Protein AF-0000000070117554 (afdb_homodimer)

Foldseek 3Di:
DVVVVVLVVLLVLLLVLQLVQCLVQFLVRRALVSSCVSSVHDSVVSCVNQNHSLSSLLVSQLVLLVQLCCQLPVVLPPDAALRSVLSSLVSQACLDDVNLSSLSSNLSLVVVCVPPVSSVVSVVVSLVVVLVVQVRRNVRNVVVVFFAPPDDSVVLSVVSVCLSNVLSCCPNPVPDDPVCSNVVSSVVSVVSSVNGGHDPVVD/DVVVVVLVVLLVLLLVLQLVQCLVQFLVRRALVSSCVSSVHDSVVSCVNQNHSLSSLLVSQLVLLVQLCCQLPVVLPPDAALRSVLSSLVSQACLDDVNLSSLSSNLSLVVVCVPPVSSVVSVVVSLVVVLVVQVRRNVRNVVVVFFAPPDDSVVLSVVSVCLSNVLSCCPNPVPDDPVCSNVVSSVVSVVSSVNGGHDPVVD

pLDDT: mean 89.69, std 10.04, range [45.0, 98.31]

InterPro domains:
  IPR001647 DNA-binding HTH domain, TetR-type [PF00440] (14-59)
  IPR001647 DNA-binding HTH domain, TetR-type [PS50977] (8-68)
  IPR009057 Homedomain-like superfamily [SSF46689] (1-73)
  IPR036271 Tetracyclin repressor-like, C-terminal domain superfamily [SSF48498] (81-196)
  IPR039538 BetI-type transcriptional repressor, C-terminal [PF13977] (83-196)
  IPR050109 HTH-type, TetR-like transcriptional regulator [PTHR30055] (3-201)

Nearest PDB structures (foldseek):
  2nx4-assembly2_D  TM=8.697E-01  e=5.646E-10  Rhodococcus jostii RHA1
  2np5-assembly1_A  TM=8.866E-01  e=4.340E-07  Rhodococcus jostii RHA1
  2g3b-assembly1_A  TM=8.673E-01  e=1.398E-06  Rhodococcus jostii RHA1
  5nim-assembly1_A  TM=7.349E-01  e=1.505E-04  Mycobacterium tuberculosis
  5mym-assembly2_C  TM=7.801E-01  e=7.389E-04  Mycobacterium tuberculosis H37Rv

Organism: Actinoplanes teichomyceticus (NCBI:txid1867)

Secondary structure (DSSP, 8-state):
-HHHHHHHHHHHHHHHHHHHHHHHHTTTT--HHHHHHHHT--HHHHHHHH-SHHHHHHHHHHHHHHHHHIIIIISS-S--HHHHHHHHHHHHS--SHHHHHHHHHHHHHHHHHTT-HHHHHHHHHHHHHHHHHHHHHHHHHHHTT-BPTT--HHHHHHHHHHHHHHHHHHHHTS---STTHHHHHHHHHHHHHHTTBPPGGG-/-HHHHHHHHHHHHHHHHHHHHHHHHTTTT--HHHHHHHHT--HHHHHHHH-SHHHHHHHHHHHHHHHHHIIIIISS-S--HHHHHHHHHHHHS--SHHHHHHHHHHHHHHHHHTT-HHHHHHHHHHHHHHHHHHHHHHHHHHHTT-BPTT--HHHHHHHHHHHHHHHHHHHHTS---STTHHHHHHHHHHHHHHTTBPPGGG-

Solvent-accessible surface area (backbone atoms only — not comparable to full-atom values): 20864 Å² total; per-residue (Å²): 111,71,66,54,55,47,48,53,49,50,46,50,48,49,39,53,23,40,48,53,39,28,51,61,47,25,59,78,61,46,41,60,65,57,30,18,60,66,54,71,52,49,65,66,58,47,35,72,71,44,48,54,61,67,47,36,52,40,50,40,56,53,49,55,51,50,53,37,49,40,48,19,63,64,62,56,57,92,52,56,14,62,59,28,49,50,40,32,45,62,39,54,41,57,62,46,73,69,33,34,51,54,42,48,42,50,43,28,48,52,26,48,22,67,51,29,68,67,43,23,52,50,50,32,53,52,50,54,52,51,48,53,55,51,48,51,24,49,50,42,14,52,78,68,64,42,51,33,87,90,69,50,70,67,60,51,52,52,50,48,52,16,46,51,51,10,45,45,47,44,45,68,45,54,51,48,52,75,77,59,39,43,59,52,52,49,48,52,49,50,53,57,54,57,72,42,37,40,60,80,78,77,107,111,71,66,54,54,47,48,53,50,50,48,51,48,48,39,51,22,40,49,53,38,28,52,61,46,25,60,77,61,46,43,61,66,57,29,18,62,64,54,71,52,49,64,66,59,46,34,70,70,43,48,52,63,68,47,37,52,39,50,40,54,52,49,55,51,49,52,37,48,40,48,20,64,63,62,55,56,90,53,56,13,63,58,28,49,51,41,33,48,62,38,53,40,56,61,46,72,68,33,34,51,53,41,48,42,50,43,29,49,52,26,48,20,66,49,28,69,66,43,23,52,50,49,32,53,52,50,52,50,51,48,53,55,52,50,52,25,50,51,43,15,52,77,68,65,41,51,31,86,92,69,50,70,67,61,50,52,52,50,51,52,15,47,51,51,8,45,45,47,44,45,68,46,54,52,48,52,74,76,59,40,41,60,53,53,49,48,52,49,50,52,56,52,57,72,41,36,41,59,81,79,78,105

Sequence (406 aa):
MPRLVDREARRAELLAATWRVVRARGVEGTTTRAIADEAGCSLSVLAHFLGGKDDILVAAQQAVYERIVERAFRLGGDRYGLAALRAALDAVLPLDPERAADAHVNVAFAGAALSHPRLAESRRRSHRAIRGHLHNCLREARERDELRTGVTDEAVIDDFIILVEGSTLLSLVDGWAEEGRAERLTRLADDFVSQLRRPAGDRMPRLVDREARRAELLAATWRVVRARGVEGTTTRAIADEAGCSLSVLAHFLGGKDDILVAAQQAVYERIVERAFRLGGDRYGLAALRAALDAVLPLDPERAADAHVNVAFAGAALSHPRLAESRRRSHRAIRGHLHNCLREARERDELRTGVTDEAVIDDFIILVEGSTLLSLVDGWAEEGRAERLTRLADDFVSQLRRPAGDR

Radius of gyration: 22.44 Å; Cα contacts (8 Å, |Δi|>4): 512; chains: 2; bounding box: 77×62×42 Å

Structure (mmCIF, N/CA/C/O backbone):
data_AF-0000000070117554-model_v1
#
loop_
_entity.id
_entity.type
_entity.pdbx_description
1 polymer 'TetR family transcriptional regulator'
#
loop_
_atom_site.group_PDB
_atom_site.id
_atom_site.type_symbol
_atom_site.label_atom_id
_atom_site.label_alt_id
_atom_site.label_comp_id
_atom_site.label_asym_id
_atom_site.label_entity_id
_atom_site.label_seq_id
_atom_site.pdbx_PDB_ins_code
_atom_site.Cartn_x
_atom_site.Cartn_y
_atom_site.Cartn_z
_atom_site.occupancy
_atom_site.B_iso_or_equiv
_atom_site.auth_seq_id
_atom_site.auth_comp_id
_atom_site.auth_asym_id
_atom_site.auth_atom_id
_atom_site.pdbx_PDB_model_num
ATOM 1 N N . MET A 1 1 ? 39.75 -9.68 -9.383 1 48.22 1 MET A N 1
ATOM 2 C CA . MET A 1 1 ? 38.969 -8.438 -9.43 1 48.22 1 MET A CA 1
ATOM 3 C C . MET A 1 1 ? 38.031 -8.438 -10.625 1 48.22 1 MET A C 1
ATOM 5 O O . MET A 1 1 ? 36.844 -8.07 -10.492 1 48.22 1 MET A O 1
ATOM 9 N N . PRO A 1 2 ? 38.406 -8.805 -11.773 1 53.25 2 PRO A N 1
ATOM 10 C CA . PRO A 1 2 ? 37.625 -8.805 -13.008 1 53.25 2 PRO A CA 1
ATOM 11 C C . PRO A 1 2 ? 36.469 -9.828 -12.961 1 53.25 2 PRO A C 1
ATOM 13 O O . PRO A 1 2 ? 35.344 -9.516 -13.359 1 53.25 2 PRO A O 1
ATOM 16 N N . ARG A 1 3 ? 36.781 -10.938 -12.305 1 60.53 3 ARG A N 1
ATOM 17 C CA . ARG A 1 3 ? 35.812 -12.023 -12.25 1 60.53 3 ARG A CA 1
ATOM 18 C C . ARG A 1 3 ? 34.656 -11.688 -11.305 1 60.53 3 ARG A C 1
ATOM 20 O O . ARG A 1 3 ? 33.5 -12.023 -11.562 1 60.53 3 ARG A O 1
ATOM 27 N N . LEU A 1 4 ? 35.062 -11.023 -10.227 1 66.44 4 LEU A N 1
ATOM 28 C CA . LEU A 1 4 ? 34.062 -10.633 -9.25 1 66.44 4 LEU A CA 1
ATOM 29 C C . LEU A 1 4 ? 33.125 -9.594 -9.836 1 66.44 4 LEU A C 1
ATOM 31 O O . LEU A 1 4 ? 31.906 -9.672 -9.641 1 66.44 4 LEU A O 1
ATOM 35 N N . VAL A 1 5 ? 33.656 -8.656 -10.5 1 66.88 5 VAL A N 1
ATOM 36 C CA . VAL A 1 5 ? 32.875 -7.617 -11.156 1 66.88 5 VAL A CA 1
ATOM 37 C C . VAL A 1 5 ? 31.922 -8.258 -12.156 1 66.88 5 VAL A C 1
ATOM 39 O O . VAL A 1 5 ? 30.75 -7.855 -12.242 1 66.88 5 VAL A O 1
ATOM 42 N N . ASP A 1 6 ? 32.406 -9.273 -12.57 1 81.5 6 ASP A N 1
ATOM 43 C CA . ASP A 1 6 ? 31.562 -9.969 -13.562 1 81.5 6 ASP A CA 1
ATOM 44 C C . ASP A 1 6 ? 30.406 -10.695 -12.891 1 81.5 6 ASP A C 1
ATOM 46 O O . ASP A 1 6 ? 29.281 -10.672 -13.391 1 81.5 6 ASP A O 1
ATOM 50 N N . ARG A 1 7 ? 30.734 -11.148 -11.695 1 89.25 7 ARG A N 1
ATOM 51 C CA . ARG A 1 7 ? 29.703 -11.898 -10.977 1 89.25 7 ARG A CA 1
ATOM 52 C C . ARG A 1 7 ? 28.609 -10.961 -10.461 1 89.25 7 ARG A C 1
ATOM 54 O O . ARG A 1 7 ? 27.422 -11.297 -10.516 1 89.25 7 ARG A O 1
ATOM 61 N N . GLU A 1 8 ? 29.078 -9.828 -9.977 1 91 8 GLU A N 1
ATOM 62 C CA . GLU A 1 8 ? 28.125 -8.844 -9.461 1 91 8 GLU A CA 1
ATOM 63 C C . GLU A 1 8 ? 27.266 -8.266 -10.586 1 91 8 GLU A C 1
ATOM 65 O O . GLU A 1 8 ? 26.078 -8.016 -10.391 1 91 8 GLU A O 1
ATOM 70 N N . ALA A 1 9 ? 27.859 -8.094 -11.633 1 93.12 9 ALA A N 1
ATOM 71 C CA . ALA A 1 9 ? 27.141 -7.586 -12.797 1 93.12 9 ALA A CA 1
ATOM 72 C C . ALA A 1 9 ? 26.094 -8.586 -13.266 1 93.12 9 ALA A C 1
ATOM 74 O O . ALA A 1 9 ? 24.969 -8.203 -13.625 1 93.12 9 ALA A O 1
ATOM 75 N N . ARG A 1 10 ? 26.5 -9.812 -13.281 1 94.12 10 ARG A N 1
ATOM 76 C CA . ARG A 1 10 ? 25.562 -10.852 -13.703 1 94.12 10 ARG A CA 1
ATOM 77 C C . ARG A 1 10 ? 24.406 -10.977 -12.719 1 94.12 10 ARG A C 1
ATOM 79 O O . ARG A 1 10 ? 23.25 -11.125 -13.125 1 94.12 10 ARG A O 1
ATOM 86 N N . ARG A 1 11 ? 24.719 -10.938 -11.5 1 96.12 11 ARG A N 1
ATOM 87 C CA . ARG A 1 11 ? 23.688 -10.977 -10.477 1 96.12 11 ARG A CA 1
ATOM 88 C C . ARG A 1 11 ? 22.703 -9.82 -10.633 1 96.12 11 ARG A C 1
ATOM 90 O O . ARG A 1 11 ? 21.5 -10.008 -10.539 1 96.12 11 ARG A O 1
ATOM 97 N N . ALA A 1 12 ? 23.219 -8.672 -10.898 1 95.5 12 ALA A N 1
ATOM 98 C CA . ALA A 1 12 ? 22.391 -7.48 -11.086 1 95.5 12 ALA A CA 1
ATOM 99 C C . ALA A 1 12 ? 21.469 -7.641 -12.305 1 95.5 12 ALA A C 1
ATOM 101 O O . ALA A 1 12 ? 20.312 -7.227 -12.273 1 95.5 12 ALA A O 1
ATOM 102 N N . GLU A 1 13 ? 21.953 -8.188 -13.273 1 96.5 13 GLU A N 1
ATOM 103 C CA . GLU A 1 13 ? 21.156 -8.438 -14.477 1 96.5 13 GLU A CA 1
ATOM 104 C C . GLU A 1 13 ? 20 -9.398 -14.195 1 96.5 13 GLU A C 1
ATOM 106 O O . GLU A 1 13 ? 18.891 -9.211 -14.703 1 96.5 13 GLU A O 1
ATOM 111 N N . LEU A 1 14 ? 20.328 -10.391 -13.445 1 97.88 14 LEU A N 1
ATOM 112 C CA . LEU A 1 14 ? 19.312 -11.383 -13.102 1 97.88 14 LEU A CA 1
ATOM 113 C C . LEU A 1 14 ? 18.234 -10.773 -12.203 1 97.88 14 LEU A C 1
ATOM 115 O O . LEU A 1 14 ? 17.062 -11.078 -12.352 1 97.88 14 LEU A O 1
ATOM 119 N N . LEU A 1 15 ? 18.641 -9.945 -11.336 1 97.94 15 LEU A N 1
ATOM 120 C CA . LEU A 1 15 ? 17.688 -9.25 -10.484 1 97.94 15 LEU A CA 1
ATOM 121 C C . LEU A 1 15 ? 16.812 -8.297 -11.305 1 97.94 15 LEU A C 1
ATOM 123 O O . LEU A 1 15 ? 15.602 -8.211 -11.078 1 97.94 15 LEU A O 1
ATOM 127 N N . ALA A 1 16 ? 17.422 -7.629 -12.281 1 97.56 16 ALA A N 1
ATOM 128 C CA . ALA A 1 16 ? 16.672 -6.754 -13.172 1 97.56 16 ALA A CA 1
ATOM 129 C C . ALA A 1 16 ? 15.625 -7.543 -13.953 1 97.56 16 ALA A C 1
ATOM 131 O O . ALA A 1 16 ? 14.484 -7.098 -14.117 1 97.56 16 ALA A O 1
ATOM 132 N N . ALA A 1 17 ? 16.016 -8.664 -14.414 1 98.19 17 ALA A N 1
ATOM 133 C CA . ALA A 1 17 ? 15.078 -9.539 -15.102 1 98.19 17 ALA A CA 1
ATOM 134 C C . ALA A 1 17 ? 13.945 -9.961 -14.18 1 98.19 17 ALA A C 1
ATOM 136 O O . ALA A 1 17 ? 12.781 -10.016 -14.594 1 98.19 17 ALA A O 1
ATOM 137 N N . THR A 1 18 ? 14.289 -10.289 -12.922 1 98.06 18 THR A N 1
ATOM 138 C CA . THR A 1 18 ? 13.281 -10.664 -11.93 1 98.06 18 THR A CA 1
ATOM 139 C C . THR A 1 18 ? 12.258 -9.547 -11.75 1 98.06 18 THR A C 1
ATOM 141 O O . THR A 1 18 ? 11.055 -9.797 -11.742 1 98.06 18 THR A O 1
ATOM 144 N N . TRP A 1 19 ? 12.734 -8.32 -11.68 1 97.62 19 TRP A N 1
ATOM 145 C CA . TRP A 1 19 ? 11.836 -7.18 -11.508 1 97.62 19 TRP A CA 1
ATOM 146 C C . TRP A 1 19 ? 10.914 -7.023 -12.711 1 97.62 19 TRP A C 1
ATOM 148 O O . TRP A 1 19 ? 9.727 -6.711 -12.555 1 97.62 19 TRP A O 1
ATOM 158 N N . ARG A 1 20 ? 11.422 -7.223 -13.898 1 97.44 20 ARG A N 1
ATOM 159 C CA . ARG A 1 20 ? 10.594 -7.129 -15.102 1 97.44 20 ARG A CA 1
ATOM 160 C C . ARG A 1 20 ? 9.492 -8.18 -15.094 1 97.44 20 ARG A C 1
ATOM 162 O O . ARG A 1 20 ? 8.352 -7.895 -15.445 1 97.44 20 ARG A O 1
ATOM 169 N N . VAL A 1 21 ? 9.82 -9.383 -14.664 1 97.06 21 VAL A N 1
ATOM 170 C CA . VAL A 1 21 ? 8.828 -10.453 -14.594 1 97.06 21 VAL A CA 1
ATOM 171 C C . VAL A 1 21 ? 7.793 -10.125 -13.516 1 97.06 21 VAL A C 1
ATOM 173 O O . VAL A 1 21 ? 6.594 -10.32 -13.727 1 97.06 21 VAL A O 1
ATOM 176 N N . VAL A 1 22 ? 8.219 -9.633 -12.375 1 95.62 22 VAL A N 1
ATOM 177 C CA . VAL A 1 22 ? 7.32 -9.273 -11.281 1 95.62 22 VAL A CA 1
ATOM 178 C C . VAL A 1 22 ? 6.34 -8.203 -11.75 1 95.62 22 VAL A C 1
ATOM 180 O O . VAL A 1 22 ? 5.145 -8.273 -11.461 1 95.62 22 VAL A O 1
ATOM 183 N N . ARG A 1 23 ? 6.859 -7.238 -12.453 1 93.56 23 ARG A N 1
ATOM 184 C CA . ARG A 1 23 ? 5.992 -6.164 -12.93 1 93.56 23 ARG A CA 1
ATOM 185 C C . ARG A 1 23 ? 4.973 -6.688 -13.93 1 93.56 23 ARG A C 1
ATOM 187 O O . ARG A 1 23 ? 3.832 -6.219 -13.969 1 93.56 23 ARG A O 1
ATOM 194 N N . ALA A 1 24 ? 5.352 -7.668 -14.703 1 92.44 24 ALA A N 1
ATOM 195 C CA . ALA A 1 24 ? 4.5 -8.188 -15.766 1 92.44 24 ALA A CA 1
ATOM 196 C C . ALA A 1 24 ? 3.5 -9.203 -15.227 1 92.44 24 ALA A C 1
ATOM 198 O O . ALA A 1 24 ? 2.348 -9.242 -15.656 1 92.44 24 ALA A O 1
ATOM 199 N N . ARG A 1 25 ? 3.961 -9.992 -14.203 1 90.44 25 ARG A N 1
ATOM 200 C CA . ARG A 1 25 ? 3.17 -11.164 -13.852 1 90.44 25 ARG A CA 1
ATOM 201 C C . ARG A 1 25 ? 2.791 -11.148 -12.367 1 90.44 25 ARG A C 1
ATOM 203 O O . ARG A 1 25 ? 2.035 -12.008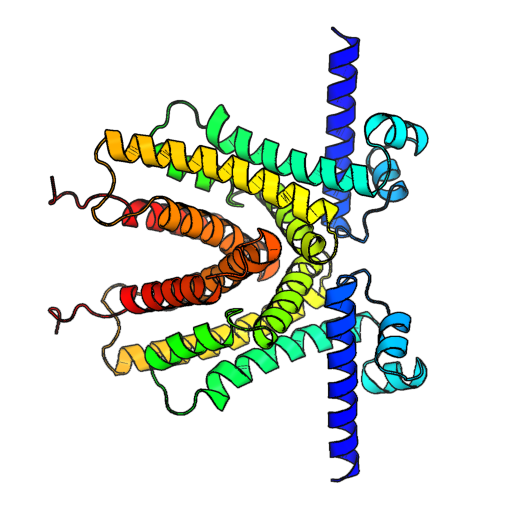 -11.906 1 90.44 25 ARG A O 1
ATOM 210 N N . GLY A 1 26 ? 3.291 -10.203 -11.68 1 90.25 26 GLY A N 1
ATOM 211 C CA . GLY A 1 26 ? 3.141 -10.266 -10.234 1 90.25 26 GLY A CA 1
ATOM 212 C C . GLY A 1 26 ? 4.137 -11.195 -9.562 1 90.25 26 GLY A C 1
ATOM 213 O O . GLY A 1 26 ? 4.852 -11.938 -10.242 1 90.25 26 GLY A O 1
ATOM 214 N N . VAL A 1 27 ? 4.188 -11.188 -8.234 1 91.62 27 VAL A N 1
ATOM 215 C CA . VAL A 1 27 ? 5.168 -11.961 -7.477 1 91.62 27 VAL A CA 1
ATOM 216 C C . VAL A 1 27 ? 4.848 -13.445 -7.582 1 91.62 27 VAL A C 1
ATOM 218 O O . VAL A 1 27 ? 5.738 -14.266 -7.812 1 91.62 27 VAL A O 1
ATOM 221 N N . GLU A 1 28 ? 3.623 -13.789 -7.426 1 83.75 28 GLU A N 1
ATOM 222 C CA . GLU A 1 28 ? 3.244 -15.203 -7.453 1 83.75 28 GLU A CA 1
ATOM 223 C C . GLU A 1 28 ? 3.389 -15.781 -8.859 1 83.75 28 GLU A C 1
ATOM 225 O O . GLU A 1 28 ? 3.689 -16.969 -9.016 1 83.75 28 GLU A O 1
ATOM 230 N N . GLY A 1 29 ? 3.209 -14.992 -9.836 1 86.56 29 GLY A N 1
ATOM 231 C CA . GLY A 1 29 ? 3.381 -15.422 -11.219 1 86.56 29 GLY A CA 1
ATOM 232 C C . GLY A 1 29 ? 4.832 -15.461 -11.648 1 86.56 29 GLY A C 1
ATOM 233 O O . GLY A 1 29 ? 5.145 -15.922 -12.75 1 86.56 29 GLY A O 1
ATOM 234 N N . THR A 1 30 ? 5.625 -15.016 -10.812 1 93.31 30 THR A N 1
ATOM 235 C CA . THR A 1 30 ? 7.055 -15.023 -11.094 1 93.31 30 THR A CA 1
ATOM 236 C C . THR A 1 30 ? 7.664 -16.391 -10.781 1 93.31 30 THR A C 1
ATOM 238 O O . THR A 1 30 ? 7.715 -16.797 -9.625 1 93.31 30 THR A O 1
ATOM 241 N N . THR A 1 31 ? 8.094 -17.094 -11.875 1 94.75 31 THR A N 1
ATOM 242 C CA . THR A 1 31 ? 8.719 -18.406 -11.734 1 94.75 31 THR A CA 1
ATOM 243 C C . THR A 1 31 ? 10.188 -18.344 -12.148 1 94.75 31 THR A C 1
ATOM 245 O O . THR A 1 31 ? 10.609 -17.422 -12.844 1 94.75 31 THR A O 1
ATOM 248 N N . THR A 1 32 ? 10.867 -19.359 -11.688 1 97.5 32 THR A N 1
ATOM 249 C CA . THR A 1 32 ? 12.273 -19.438 -12.078 1 97.5 32 THR A CA 1
ATOM 250 C C . THR A 1 32 ? 12.406 -19.547 -13.602 1 97.5 32 THR A C 1
ATOM 252 O O . THR A 1 32 ? 13.297 -18.938 -14.195 1 97.5 32 THR A O 1
ATOM 255 N N . ARG A 1 33 ? 11.523 -20.266 -14.242 1 97.69 33 ARG A N 1
ATOM 256 C CA . ARG A 1 33 ? 11.555 -20.391 -15.695 1 97.69 33 ARG A CA 1
ATOM 257 C C . ARG A 1 33 ? 11.312 -19.047 -16.375 1 97.69 33 ARG A C 1
ATOM 259 O O . ARG A 1 33 ? 12.023 -18.688 -17.312 1 97.69 33 ARG A O 1
ATOM 266 N N . ALA A 1 34 ? 10.359 -18.312 -15.914 1 96.94 34 ALA A N 1
ATOM 267 C CA . ALA A 1 34 ? 10.055 -17 -16.484 1 96.94 34 ALA A CA 1
ATOM 268 C C . ALA A 1 34 ? 11.234 -16.047 -16.344 1 96.94 34 ALA A C 1
ATOM 270 O O . ALA A 1 34 ? 11.531 -15.273 -17.25 1 96.94 34 ALA A O 1
ATOM 271 N N . ILE A 1 35 ? 11.883 -16.078 -15.195 1 98.19 35 ILE A N 1
ATOM 272 C CA . ILE A 1 35 ? 13.023 -15.203 -14.93 1 98.19 35 ILE A CA 1
ATOM 273 C C . ILE A 1 35 ? 14.18 -15.578 -15.859 1 98.19 35 ILE A C 1
ATOM 275 O O . ILE A 1 35 ? 14.805 -14.703 -16.469 1 98.19 35 ILE A O 1
ATOM 279 N N . ALA A 1 36 ? 14.414 -16.891 -15.945 1 98.31 36 ALA A N 1
ATOM 280 C CA . ALA A 1 36 ? 15.492 -17.375 -16.812 1 98.31 36 ALA A CA 1
ATOM 281 C C . ALA A 1 36 ? 15.242 -16.969 -18.266 1 98.31 36 ALA A C 1
ATOM 283 O O . ALA A 1 36 ? 16.156 -16.484 -18.938 1 98.31 36 ALA A O 1
ATOM 284 N N . ASP A 1 37 ? 14.055 -17.125 -18.75 1 98.06 37 ASP A N 1
ATOM 285 C CA . ASP A 1 37 ? 13.68 -16.734 -20.094 1 98.06 37 ASP A CA 1
ATOM 286 C C . ASP A 1 37 ? 13.891 -15.234 -20.328 1 98.06 37 ASP A C 1
ATOM 288 O O . ASP A 1 37 ? 14.453 -14.828 -21.344 1 98.06 37 ASP A O 1
ATOM 292 N N . GLU A 1 38 ? 13.477 -14.445 -19.375 1 97.81 38 GLU A N 1
ATOM 293 C CA . GLU A 1 38 ? 13.609 -12.992 -19.453 1 97.81 38 GLU A CA 1
ATOM 294 C C . GLU A 1 38 ? 15.078 -12.57 -19.484 1 97.81 38 GLU A C 1
ATOM 296 O O . GLU A 1 38 ? 15.445 -11.617 -20.172 1 97.81 38 GLU A O 1
ATOM 301 N N . ALA A 1 39 ? 15.898 -13.242 -18.75 1 97.56 39 ALA A N 1
ATOM 302 C CA . ALA A 1 39 ? 17.312 -12.906 -18.625 1 97.56 39 ALA A CA 1
ATOM 303 C C . ALA A 1 39 ? 18.125 -13.531 -19.75 1 97.56 39 ALA A C 1
ATOM 305 O O . ALA A 1 39 ? 19.312 -13.219 -19.906 1 97.56 39 ALA A O 1
ATOM 306 N N . GLY A 1 40 ? 17.531 -14.453 -20.484 1 97.81 40 GLY A N 1
ATOM 307 C CA . GLY A 1 40 ? 18.25 -15.125 -21.562 1 97.81 40 GLY A CA 1
ATOM 308 C C . GLY A 1 40 ? 19.328 -16.078 -21.047 1 97.81 40 GLY A C 1
ATOM 309 O O . GLY A 1 40 ? 20.438 -16.094 -21.562 1 97.81 40 GLY A O 1
ATOM 310 N N . CYS A 1 41 ? 18.953 -16.859 -20 1 97.19 41 CYS A N 1
ATOM 311 C CA . CYS A 1 41 ? 19.922 -17.797 -19.438 1 97.19 41 CYS A CA 1
ATOM 312 C C . CYS A 1 41 ? 19.25 -19.109 -19.047 1 97.19 41 CYS A C 1
ATOM 314 O O . CYS A 1 41 ? 18.031 -19.234 -19.172 1 97.19 41 CYS A O 1
ATOM 316 N N . SER A 1 42 ? 20.047 -20.062 -18.688 1 97.25 42 SER A N 1
ATOM 317 C CA . SER A 1 42 ? 19.5 -21.359 -18.266 1 97.25 42 SER A CA 1
ATOM 318 C C . SER A 1 42 ? 19.062 -21.312 -16.797 1 97.25 42 SER A C 1
ATOM 320 O O . SER A 1 42 ? 19.5 -20.453 -16.031 1 97.25 42 SER A O 1
ATOM 322 N N . LEU A 1 43 ? 18.266 -22.281 -16.406 1 97.31 43 LEU A N 1
ATOM 323 C CA . LEU A 1 43 ? 17.859 -22.438 -15.023 1 97.31 43 LEU A CA 1
ATOM 324 C C . LEU A 1 43 ? 19.062 -22.703 -14.125 1 97.31 43 LEU A C 1
ATOM 326 O O . LEU A 1 43 ? 19.094 -22.25 -12.969 1 97.31 43 LEU A O 1
ATOM 330 N N . SER A 1 44 ? 20.016 -23.406 -14.633 1 96.69 44 SER A N 1
ATOM 331 C CA . SER A 1 44 ? 21.219 -23.734 -13.875 1 96.69 44 SER A CA 1
ATOM 332 C C . SER A 1 44 ? 22.031 -22.469 -13.547 1 96.69 44 SER A C 1
ATOM 334 O O . SER A 1 44 ? 22.5 -22.312 -12.422 1 96.69 44 SER A O 1
ATOM 336 N N . VAL A 1 45 ? 22.172 -21.625 -14.5 1 95.81 45 VAL A N 1
ATOM 337 C CA . VAL A 1 45 ? 22.875 -20.375 -14.305 1 95.81 45 VAL A CA 1
ATOM 338 C C . VAL A 1 45 ? 22.141 -19.516 -13.273 1 95.81 45 VAL A C 1
ATOM 340 O O . VAL A 1 45 ? 22.75 -18.969 -12.359 1 95.81 45 VAL A O 1
ATOM 343 N N . LEU A 1 46 ? 20.812 -19.406 -13.422 1 97.69 46 LEU A N 1
ATOM 344 C CA . LEU A 1 46 ? 20 -18.656 -12.477 1 97.69 46 LEU A CA 1
ATOM 345 C C . LEU A 1 46 ? 20.188 -19.172 -11.055 1 97.69 46 LEU A C 1
ATOM 347 O O . LEU A 1 46 ? 20.422 -18.406 -10.125 1 97.69 46 LEU A O 1
ATOM 351 N N . ALA A 1 47 ? 20.141 -20.469 -10.906 1 97.44 47 ALA A N 1
ATOM 352 C CA . ALA A 1 47 ? 20.266 -21.094 -9.602 1 97.44 47 ALA A CA 1
ATOM 353 C C . ALA A 1 47 ? 21.656 -20.859 -9.008 1 97.44 47 ALA A C 1
ATOM 355 O O . ALA A 1 47 ? 21.797 -20.688 -7.797 1 97.44 47 ALA A O 1
ATOM 356 N N . HIS A 1 48 ? 22.625 -20.906 -9.859 1 96.75 48 HIS A N 1
ATOM 357 C CA . HIS A 1 48 ? 23.984 -20.688 -9.422 1 96.75 48 HIS A CA 1
ATOM 358 C C . HIS A 1 48 ? 24.156 -19.297 -8.805 1 96.75 48 HIS A C 1
ATOM 360 O O . HIS A 1 48 ? 24.812 -19.141 -7.781 1 96.75 48 HIS A O 1
ATOM 366 N N . PHE A 1 49 ? 23.453 -18.344 -9.367 1 96.69 49 PHE A N 1
ATOM 367 C CA . PHE A 1 49 ? 23.656 -16.969 -8.922 1 96.69 49 PHE A CA 1
ATOM 368 C C . PHE A 1 49 ? 22.656 -16.609 -7.832 1 96.69 49 PHE A C 1
ATOM 370 O O . PHE A 1 49 ? 23 -15.852 -6.91 1 96.69 49 PHE A O 1
ATOM 377 N N . LEU A 1 50 ? 21.391 -17.078 -7.906 1 97.75 50 LEU A N 1
ATOM 378 C CA . LEU A 1 50 ? 20.344 -16.5 -7.047 1 97.75 50 LEU A CA 1
ATOM 379 C C . LEU A 1 50 ? 19.625 -17.594 -6.266 1 97.75 50 LEU A C 1
ATOM 381 O O . LEU A 1 50 ? 18.828 -17.312 -5.375 1 97.75 50 LEU A O 1
ATOM 385 N N . GLY A 1 51 ? 19.891 -18.828 -6.512 1 97.06 51 GLY A N 1
ATOM 386 C CA . GLY A 1 51 ? 19.25 -19.922 -5.789 1 97.06 51 GLY A CA 1
ATOM 387 C C . GLY A 1 51 ? 17.859 -20.25 -6.305 1 97.06 51 GLY A C 1
ATOM 388 O O . GLY A 1 51 ? 17.625 -20.25 -7.516 1 97.06 51 GLY A O 1
ATOM 389 N N . GLY A 1 52 ? 16.969 -20.594 -5.445 1 96 52 GLY A N 1
ATOM 390 C CA . GLY A 1 52 ? 15.609 -20.969 -5.809 1 96 52 GLY A CA 1
ATOM 391 C C . GLY A 1 52 ? 14.648 -19.797 -5.82 1 96 52 GLY A C 1
ATOM 392 O O . GLY A 1 52 ? 15.055 -18.656 -5.613 1 96 52 GLY A O 1
ATOM 393 N N . LYS A 1 53 ? 13.453 -20.078 -6.078 1 94.88 53 LYS A N 1
ATOM 394 C CA . LYS A 1 53 ? 12.43 -19.047 -6.266 1 94.88 53 LYS A CA 1
ATOM 395 C C . LYS A 1 53 ? 12.375 -18.109 -5.066 1 94.88 53 LYS A C 1
ATOM 397 O O . LYS A 1 53 ? 12.445 -16.891 -5.227 1 94.88 53 LYS A O 1
ATOM 402 N N . ASP A 1 54 ? 12.312 -18.672 -3.859 1 94.75 54 ASP A N 1
ATOM 403 C CA . ASP A 1 54 ? 12.203 -17.844 -2.664 1 94.75 54 ASP A CA 1
ATOM 404 C C . ASP A 1 54 ? 13.453 -16.984 -2.471 1 94.75 54 ASP A C 1
ATOM 406 O O . ASP A 1 54 ? 13.359 -15.82 -2.082 1 94.75 54 ASP A O 1
ATOM 410 N N . ASP A 1 55 ? 14.531 -17.594 -2.713 1 97.25 55 ASP A N 1
ATOM 411 C CA . ASP A 1 55 ? 15.789 -16.859 -2.607 1 97.25 55 ASP A CA 1
ATOM 412 C C . ASP A 1 55 ? 15.812 -15.672 -3.58 1 97.25 55 ASP A C 1
ATOM 414 O O . ASP A 1 55 ? 16.266 -14.578 -3.227 1 97.25 55 ASP A O 1
ATOM 418 N N . ILE A 1 56 ? 15.383 -15.961 -4.754 1 97.75 56 ILE A N 1
ATOM 419 C CA . ILE A 1 56 ? 15.375 -14.945 -5.797 1 97.75 56 ILE A CA 1
ATOM 420 C C . ILE A 1 56 ? 14.461 -13.789 -5.391 1 97.75 56 ILE A C 1
ATOM 422 O O . ILE A 1 56 ? 14.836 -12.625 -5.504 1 97.75 56 ILE A O 1
ATOM 426 N N . LEU A 1 57 ? 13.328 -14.117 -4.918 1 96.88 57 LEU A N 1
ATOM 427 C CA . LEU A 1 57 ? 12.344 -13.102 -4.551 1 96.88 57 LEU A CA 1
ATOM 428 C C . LEU A 1 57 ? 12.852 -12.242 -3.398 1 96.88 57 LEU A C 1
ATOM 430 O O . LEU A 1 57 ? 12.703 -11.023 -3.42 1 96.88 57 LEU A O 1
ATOM 434 N N . VAL A 1 58 ? 13.438 -12.859 -2.408 1 97.12 58 VAL A N 1
ATOM 435 C CA . VAL A 1 58 ? 13.984 -12.133 -1.267 1 97.12 58 VAL A CA 1
ATOM 436 C C . VAL A 1 58 ? 15.125 -11.227 -1.726 1 97.12 58 VAL A C 1
ATOM 438 O O . VAL A 1 58 ? 15.18 -10.055 -1.348 1 97.12 58 VAL A O 1
ATOM 441 N N . ALA A 1 59 ? 15.961 -11.773 -2.568 1 97.5 59 ALA A N 1
ATOM 442 C CA . ALA A 1 59 ? 17.078 -10.984 -3.09 1 97.5 59 ALA A CA 1
ATOM 443 C C . ALA A 1 59 ? 16.562 -9.797 -3.906 1 97.5 59 ALA A C 1
ATOM 445 O O . ALA A 1 59 ? 17.109 -8.688 -3.805 1 97.5 59 ALA A O 1
ATOM 446 N N . ALA A 1 60 ? 15.602 -10.039 -4.762 1 97.81 60 ALA A N 1
ATOM 447 C CA . ALA A 1 60 ? 15.023 -8.984 -5.59 1 97.81 60 ALA A CA 1
ATOM 448 C C . ALA A 1 60 ? 14.383 -7.902 -4.727 1 97.81 60 ALA A C 1
ATOM 450 O O . ALA A 1 60 ? 14.5 -6.711 -5.023 1 97.81 60 ALA A O 1
ATOM 451 N N . GLN A 1 61 ? 13.68 -8.32 -3.719 1 96.31 61 GLN A N 1
ATOM 452 C CA . GLN A 1 61 ? 13.07 -7.379 -2.781 1 96.31 61 GLN A CA 1
ATOM 453 C C . GLN A 1 61 ? 14.125 -6.516 -2.102 1 96.31 61 GLN A C 1
ATOM 455 O O . GLN A 1 61 ? 13.992 -5.289 -2.049 1 96.31 61 GLN A O 1
ATOM 460 N N . GLN A 1 62 ? 15.156 -7.109 -1.602 1 96 62 GLN A N 1
ATOM 461 C CA . GLN A 1 62 ? 16.234 -6.383 -0.933 1 96 62 GLN A CA 1
ATOM 462 C C . GLN A 1 62 ? 16.922 -5.422 -1.895 1 96 62 GLN A C 1
ATOM 464 O O . GLN A 1 62 ? 17.188 -4.273 -1.544 1 96 62 GLN A O 1
ATOM 469 N N . ALA A 1 63 ? 17.125 -5.883 -3.068 1 96 63 ALA A N 1
ATOM 470 C CA . ALA A 1 63 ? 17.891 -5.113 -4.047 1 96 63 ALA A CA 1
ATOM 471 C C . ALA A 1 63 ? 17.125 -3.859 -4.469 1 96 63 ALA A C 1
ATOM 473 O O . ALA A 1 63 ? 17.734 -2.814 -4.723 1 96 63 ALA A O 1
ATOM 474 N N . VAL A 1 64 ? 15.852 -3.953 -4.617 1 94.5 64 VAL A N 1
ATOM 475 C CA . VAL A 1 64 ? 15.086 -2.783 -5.035 1 94.5 64 VAL A CA 1
ATOM 476 C C . VAL A 1 64 ? 15.109 -1.729 -3.934 1 94.5 64 VAL A C 1
ATOM 478 O O . VAL A 1 64 ? 15.188 -0.53 -4.211 1 94.5 64 VAL A O 1
ATOM 481 N N . TYR A 1 65 ? 15.07 -2.104 -2.695 1 9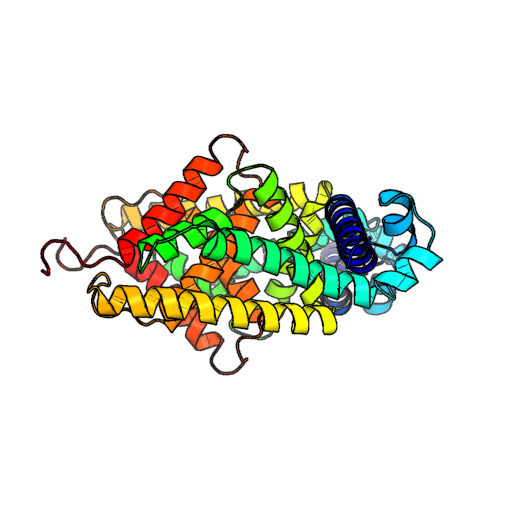0.81 65 TYR A N 1
ATOM 482 C CA . TYR A 1 65 ? 15.195 -1.175 -1.577 1 90.81 65 TYR A CA 1
ATOM 483 C C . TYR A 1 65 ? 16.562 -0.517 -1.562 1 90.81 65 TYR A C 1
ATOM 485 O O . TYR A 1 65 ? 16.688 0.69 -1.338 1 90.81 65 TYR A O 1
ATOM 493 N N . GLU A 1 66 ? 17.531 -1.327 -1.792 1 91.62 66 GLU A N 1
ATOM 494 C CA . GLU A 1 66 ? 18.891 -0.795 -1.809 1 91.62 66 GLU A CA 1
ATOM 495 C C . GLU A 1 66 ? 19.078 0.233 -2.922 1 91.62 66 GLU A C 1
ATOM 497 O O . GLU A 1 66 ? 19.75 1.249 -2.734 1 91.62 66 GLU A O 1
ATOM 502 N N . ARG A 1 67 ? 18.469 -0.043 -4.012 1 90.81 67 ARG A N 1
ATOM 503 C CA . ARG A 1 67 ? 18.516 0.891 -5.133 1 90.81 67 ARG A CA 1
ATOM 504 C C . ARG A 1 67 ? 17.844 2.213 -4.766 1 90.81 67 ARG A C 1
ATOM 506 O O . ARG A 1 67 ? 18.375 3.285 -5.082 1 90.81 67 ARG A O 1
ATOM 513 N N . ILE A 1 68 ? 16.797 2.178 -4.094 1 87.25 68 ILE A N 1
ATOM 514 C CA . ILE A 1 68 ? 16.047 3.357 -3.676 1 87.25 68 ILE A CA 1
ATOM 515 C C . ILE A 1 68 ? 16.844 4.133 -2.629 1 87.25 68 ILE A C 1
ATOM 517 O O . ILE A 1 68 ? 16.953 5.359 -2.703 1 87.25 68 ILE A O 1
ATOM 521 N N . VAL A 1 69 ? 17.438 3.422 -1.708 1 86.06 69 VAL A N 1
ATOM 522 C CA . VAL A 1 69 ? 18.234 4.031 -0.647 1 86.06 69 VAL A CA 1
ATOM 523 C C . VAL A 1 69 ? 19.469 4.711 -1.249 1 86.06 69 VAL A C 1
ATOM 525 O O . VAL A 1 69 ? 19.828 5.824 -0.858 1 86.06 69 VAL A O 1
ATOM 528 N N . GLU A 1 70 ? 20 4.031 -2.193 1 88.12 70 GLU A N 1
ATOM 529 C CA . GLU A 1 70 ? 21.156 4.605 -2.863 1 88.12 70 GLU A CA 1
ATOM 530 C C . GLU A 1 70 ? 20.797 5.906 -3.576 1 88.12 70 GLU A C 1
ATOM 532 O O . GLU A 1 70 ? 21.531 6.895 -3.48 1 88.12 70 GLU A O 1
ATOM 537 N N . ARG A 1 71 ? 19.75 5.949 -4.203 1 88 71 ARG A N 1
ATOM 538 C CA . ARG A 1 71 ? 19.281 7.145 -4.895 1 88 71 ARG A CA 1
ATOM 539 C C . ARG A 1 71 ? 19 8.273 -3.908 1 88 71 ARG A C 1
ATOM 541 O O . ARG A 1 71 ? 19.328 9.43 -4.168 1 88 71 ARG A O 1
ATOM 548 N N . ALA A 1 72 ? 18.469 7.93 -2.779 1 83.88 72 ALA A N 1
ATOM 549 C CA . ALA A 1 72 ? 18 8.914 -1.802 1 83.88 72 ALA A CA 1
ATOM 550 C C . ALA A 1 72 ? 19.172 9.484 -1.012 1 83.88 72 ALA A C 1
ATOM 552 O O . ALA A 1 72 ? 19.219 10.688 -0.734 1 83.88 72 ALA A O 1
ATOM 553 N N . PHE A 1 73 ? 20.109 8.703 -0.648 1 78.5 73 PHE A N 1
ATOM 554 C CA . PHE A 1 73 ? 21.047 9.125 0.385 1 78.5 73 PHE A CA 1
ATOM 555 C C . PHE A 1 73 ? 22.469 9.078 -0.132 1 78.5 73 PHE A C 1
ATOM 557 O O . PHE A 1 73 ? 23.375 9.664 0.473 1 78.5 73 PHE A O 1
ATOM 564 N N . ARG A 1 74 ? 22.703 8.453 -1.091 1 68.38 74 ARG A N 1
ATOM 565 C CA . ARG A 1 74 ? 24.078 8.406 -1.57 1 68.38 74 ARG A CA 1
ATOM 566 C C . ARG A 1 74 ? 24.281 9.328 -2.766 1 68.38 74 ARG A C 1
ATOM 568 O O . ARG A 1 74 ? 25.281 10.031 -2.859 1 68.38 74 ARG A O 1
ATOM 575 N N . LEU A 1 75 ? 23.203 9.32 -3.529 1 59.22 75 LEU A N 1
ATOM 576 C CA . LEU A 1 75 ? 23.344 10.141 -4.723 1 59.22 75 LEU A CA 1
ATOM 577 C C . LEU A 1 75 ? 22.859 11.562 -4.461 1 59.22 75 LEU A C 1
ATOM 579 O O . LEU A 1 75 ? 23.234 12.492 -5.184 1 59.22 75 LEU A O 1
ATOM 583 N N . GLY A 1 76 ? 21.891 11.695 -3.529 1 56.97 76 GLY A N 1
ATOM 584 C CA . GLY A 1 76 ? 21.25 12.977 -3.268 1 56.97 76 GLY A CA 1
ATOM 585 C C . GLY A 1 76 ? 22.219 14.023 -2.738 1 56.97 76 GLY A C 1
ATOM 586 O O . GLY A 1 76 ? 21.859 15.203 -2.646 1 56.97 76 GLY A O 1
ATOM 587 N N . GLY A 1 77 ? 23.641 13.57 -2.688 1 64.5 77 GLY A N 1
ATOM 588 C CA . GLY A 1 77 ? 24.641 14.594 -2.486 1 64.5 77 GLY A CA 1
ATOM 589 C C . GLY A 1 77 ? 24.734 15.062 -1.046 1 64.5 77 GLY A C 1
ATOM 590 O O . GLY A 1 77 ? 24.531 14.281 -0.118 1 64.5 77 GLY A O 1
ATOM 591 N N . ASP A 1 78 ? 25.031 16.406 -0.82 1 71.31 78 ASP A N 1
ATOM 592 C CA . ASP A 1 78 ? 25.391 17.078 0.426 1 71.31 78 ASP A CA 1
ATOM 593 C C . ASP A 1 78 ? 24.172 17.703 1.086 1 71.31 78 ASP A C 1
ATOM 595 O O . ASP A 1 78 ? 24.234 18.828 1.594 1 71.31 78 ASP A O 1
ATOM 599 N N . ARG A 1 79 ? 23.109 17.047 1.031 1 84.31 79 ARG A N 1
ATOM 600 C CA . ARG A 1 79 ? 21.953 17.625 1.713 1 84.31 79 ARG A CA 1
ATOM 601 C C . ARG A 1 79 ? 21.844 17.094 3.137 1 84.31 79 ARG A C 1
ATOM 603 O O . ARG A 1 79 ? 22.219 15.953 3.408 1 84.31 79 ARG A O 1
ATOM 610 N N . TYR A 1 80 ? 21.391 18.016 3.973 1 88.31 80 TYR A N 1
ATOM 611 C CA . TYR A 1 80 ? 21.234 17.672 5.379 1 88.31 80 TYR A CA 1
ATOM 612 C C . TYR A 1 80 ? 19.859 18.078 5.895 1 88.31 80 TYR A C 1
ATOM 614 O O . TYR A 1 80 ? 19.156 18.859 5.262 1 88.31 80 TYR A O 1
ATOM 622 N N . GLY A 1 81 ? 19.484 17.453 7.012 1 93.44 81 GLY A N 1
ATOM 623 C CA . GLY A 1 81 ? 18.266 17.859 7.699 1 93.44 81 GLY A CA 1
ATOM 624 C C . GLY A 1 81 ? 17.016 17.719 6.848 1 93.44 81 GLY A C 1
ATOM 625 O O . GLY A 1 81 ? 16.797 16.672 6.23 1 93.44 81 GLY A O 1
ATOM 626 N N . LEU A 1 82 ? 16.234 18.719 6.742 1 94.88 82 LEU A N 1
ATOM 627 C CA . LEU A 1 82 ? 14.961 18.656 6.035 1 94.88 82 LEU A CA 1
ATOM 628 C C . LEU A 1 82 ? 15.172 18.609 4.527 1 94.88 82 LEU A C 1
ATOM 630 O O . LEU A 1 82 ? 14.391 17.969 3.809 1 94.88 82 LEU A O 1
ATOM 634 N N . ALA A 1 83 ? 16.25 19.203 4.066 1 93.44 83 ALA A N 1
ATOM 635 C CA . ALA A 1 83 ? 16.562 19.109 2.645 1 93.44 83 ALA A CA 1
ATOM 636 C C . ALA A 1 83 ? 16.875 17.672 2.234 1 93.44 83 ALA A C 1
ATOM 638 O O . ALA A 1 83 ? 16.469 17.234 1.153 1 93.44 83 ALA A O 1
ATOM 639 N N . ALA A 1 84 ? 17.562 16.969 3.109 1 93.06 84 ALA A N 1
ATOM 640 C CA . ALA A 1 84 ? 17.844 15.562 2.861 1 93.06 84 ALA A CA 1
ATOM 641 C C . ALA A 1 84 ? 16.562 14.727 2.91 1 93.06 84 ALA A C 1
ATOM 643 O O . ALA A 1 84 ? 16.375 13.812 2.1 1 93.06 84 ALA A O 1
ATOM 644 N N . LEU A 1 85 ? 15.703 15.047 3.834 1 94.06 85 LEU A N 1
ATOM 645 C CA . LEU A 1 85 ? 14.422 14.359 3.949 1 94.06 85 LEU A CA 1
ATOM 646 C C . LEU A 1 85 ? 13.578 14.562 2.691 1 94.06 85 LEU A C 1
ATOM 648 O O . LEU A 1 85 ? 12.984 13.609 2.176 1 94.06 85 LEU A O 1
ATOM 652 N N . ARG A 1 86 ? 13.609 15.766 2.189 1 94.56 86 ARG A N 1
ATOM 653 C CA . ARG A 1 86 ? 12.875 16.078 0.97 1 94.56 86 ARG A CA 1
ATOM 654 C C . ARG A 1 86 ? 13.469 15.352 -0.232 1 94.56 86 ARG A C 1
ATOM 656 O O . ARG A 1 86 ? 12.734 14.867 -1.095 1 94.56 86 ARG A O 1
ATOM 663 N N . ALA A 1 87 ? 14.719 15.289 -0.288 1 92.25 87 ALA A N 1
ATOM 664 C CA . ALA A 1 87 ? 15.406 14.578 -1.365 1 92.25 87 ALA A CA 1
ATOM 665 C C . ALA A 1 87 ? 15.102 13.086 -1.316 1 92.25 87 ALA A C 1
ATOM 667 O O . ALA A 1 87 ? 14.992 12.438 -2.357 1 92.25 87 ALA A O 1
ATOM 668 N N . ALA A 1 88 ? 15 12.609 -0.117 1 93.38 88 ALA A N 1
ATOM 669 C CA . ALA A 1 88 ? 14.641 11.203 0.046 1 93.38 88 ALA A CA 1
ATOM 670 C C . ALA A 1 88 ? 13.258 10.922 -0.537 1 93.38 88 ALA A C 1
ATOM 672 O O . ALA A 1 88 ? 13.055 9.898 -1.206 1 93.38 88 ALA A O 1
ATOM 673 N N . LEU A 1 89 ? 12.32 11.789 -0.306 1 95.25 89 LEU A N 1
ATOM 674 C CA . LEU A 1 89 ? 10.992 11.641 -0.891 1 95.25 89 LEU A CA 1
ATOM 675 C C . LEU A 1 89 ? 11.062 11.648 -2.414 1 95.25 89 LEU A C 1
ATOM 677 O O . LEU A 1 89 ? 10.414 10.836 -3.074 1 95.25 89 LEU A O 1
ATOM 681 N N . ASP A 1 90 ? 11.898 12.477 -2.977 1 92.12 90 ASP A N 1
ATOM 682 C CA . ASP A 1 90 ? 12.07 12.547 -4.426 1 92.12 90 ASP A CA 1
ATOM 683 C C . ASP A 1 90 ? 12.602 11.234 -4.98 1 92.12 90 ASP A C 1
ATOM 685 O O . ASP A 1 90 ? 12.242 10.836 -6.094 1 92.12 90 ASP A O 1
ATOM 689 N N . ALA A 1 91 ? 13.391 10.664 -4.211 1 90.5 91 ALA A N 1
ATOM 690 C CA . ALA A 1 91 ? 14.055 9.438 -4.66 1 90.5 91 ALA A CA 1
ATOM 691 C C . ALA A 1 91 ? 13.094 8.258 -4.641 1 90.5 91 ALA A C 1
ATOM 693 O O . ALA A 1 91 ? 13.242 7.312 -5.422 1 90.5 91 ALA A O 1
ATOM 694 N N . VAL A 1 92 ? 12.133 8.336 -3.781 1 92.75 92 VAL A N 1
ATOM 695 C CA . VAL A 1 92 ? 11.312 7.152 -3.561 1 92.75 92 VAL A CA 1
ATOM 696 C C . VAL A 1 92 ? 9.977 7.301 -4.293 1 92.75 92 VAL A C 1
ATOM 698 O O . VAL A 1 92 ? 9.391 6.309 -4.734 1 92.75 92 VAL A O 1
ATOM 701 N N . LEU A 1 93 ? 9.445 8.484 -4.449 1 94.56 93 LEU A N 1
ATOM 702 C CA . LEU A 1 93 ? 8.156 8.695 -5.102 1 94.56 93 LEU A CA 1
ATOM 703 C C . LEU A 1 93 ? 8.25 8.422 -6.598 1 94.56 93 LEU A C 1
ATOM 705 O O . LEU A 1 93 ? 9.266 8.711 -7.223 1 94.56 93 LEU A O 1
ATOM 709 N N . PRO A 1 94 ? 7.199 7.867 -7.168 1 93.5 94 PRO A N 1
ATOM 710 C CA . PRO A 1 94 ? 7.211 7.492 -8.586 1 93.5 94 PRO A CA 1
ATOM 711 C C . PRO A 1 94 ? 7.043 8.695 -9.516 1 93.5 94 PRO A C 1
ATOM 713 O O . PRO A 1 94 ? 6.035 8.797 -10.219 1 93.5 94 PRO A O 1
ATOM 716 N N . LEU A 1 95 ? 8.039 9.539 -9.625 1 92.81 95 LEU A N 1
ATOM 717 C CA . LEU A 1 95 ? 7.984 10.82 -10.312 1 92.81 95 LEU A CA 1
ATOM 718 C C . LEU A 1 95 ? 8.328 10.672 -11.789 1 92.81 95 LEU A C 1
ATOM 720 O O . LEU A 1 95 ? 8.07 11.57 -12.586 1 92.81 95 LEU A O 1
ATOM 724 N N . ASP A 1 96 ? 8.945 9.594 -12.156 1 91.38 96 ASP A N 1
ATOM 725 C CA . ASP A 1 96 ? 9.32 9.281 -13.539 1 91.38 96 ASP A CA 1
ATOM 726 C C . ASP A 1 96 ? 9.234 7.777 -13.805 1 91.38 96 ASP A C 1
ATOM 728 O O . ASP A 1 96 ? 8.961 6.996 -12.891 1 91.38 96 ASP A O 1
ATOM 732 N N . PRO A 1 97 ? 9.438 7.371 -15.008 1 90.62 97 PRO A N 1
ATOM 733 C CA . PRO A 1 97 ? 9.219 5.965 -15.352 1 90.62 97 PRO A CA 1
ATOM 734 C C . PRO A 1 97 ? 10.125 5.02 -14.57 1 90.62 97 PRO A C 1
ATOM 736 O O . PRO A 1 97 ? 9.688 3.934 -14.172 1 90.62 97 PRO A O 1
ATOM 739 N N . GLU A 1 98 ? 11.359 5.406 -14.359 1 91.94 98 GLU A N 1
ATOM 740 C CA . GLU A 1 98 ? 12.281 4.555 -13.617 1 91.94 98 GLU A CA 1
ATOM 741 C C . GLU A 1 98 ? 11.836 4.371 -12.172 1 91.94 98 GLU A C 1
ATOM 743 O O . GLU A 1 98 ? 11.773 3.246 -11.672 1 91.94 98 GLU A O 1
ATOM 748 N N . ARG A 1 99 ? 11.523 5.398 -11.531 1 93.12 99 ARG A N 1
ATOM 749 C CA . ARG A 1 99 ? 11.062 5.348 -10.148 1 93.12 99 ARG A CA 1
ATOM 750 C C . ARG A 1 99 ? 9.703 4.66 -10.047 1 93.12 99 ARG A C 1
ATOM 752 O O . ARG A 1 99 ? 9.422 3.971 -9.062 1 93.12 99 ARG A O 1
ATOM 759 N N . ALA A 1 100 ? 8.891 4.887 -11.078 1 92.12 100 ALA A N 1
ATOM 760 C CA . ALA A 1 100 ? 7.598 4.203 -11.109 1 92.12 100 ALA A CA 1
ATOM 761 C C . ALA A 1 100 ? 7.777 2.691 -11.211 1 92.12 100 ALA A C 1
ATOM 763 O O . ALA A 1 100 ? 7.023 1.928 -10.602 1 92.12 100 ALA A O 1
ATOM 764 N N . ALA A 1 101 ? 8.758 2.283 -11.961 1 93.56 101 ALA A N 1
ATOM 765 C CA . ALA A 1 101 ? 9.047 0.856 -12.086 1 93.56 101 ALA A CA 1
ATOM 766 C C . ALA A 1 101 ? 9.5 0.271 -10.75 1 93.56 101 ALA A C 1
ATOM 768 O O . ALA A 1 101 ? 9.039 -0.804 -10.352 1 93.56 101 ALA A O 1
ATOM 769 N N . ASP A 1 102 ? 10.367 0.985 -10.055 1 94.06 102 ASP A N 1
ATOM 770 C CA . ASP A 1 102 ? 10.812 0.554 -8.734 1 94.06 102 ASP A CA 1
ATOM 771 C C . ASP A 1 102 ? 9.648 0.477 -7.754 1 94.06 102 ASP A C 1
ATOM 773 O O . ASP A 1 102 ? 9.516 -0.498 -7.012 1 94.06 102 ASP A O 1
ATOM 777 N N . ALA A 1 103 ? 8.82 1.486 -7.797 1 92 103 ALA A N 1
ATOM 778 C CA . ALA A 1 103 ? 7.668 1.563 -6.898 1 92 103 ALA A CA 1
ATOM 779 C C . ALA A 1 103 ? 6.684 0.43 -7.168 1 92 103 ALA A C 1
ATOM 781 O O . ALA A 1 103 ? 6.117 -0.141 -6.234 1 92 103 ALA A O 1
ATOM 782 N N . HIS A 1 104 ? 6.523 0.141 -8.414 1 92 104 HIS A N 1
ATOM 783 C CA . HIS A 1 104 ? 5.664 -0.97 -8.812 1 92 104 HIS A CA 1
ATOM 784 C C . HIS A 1 104 ? 6.129 -2.277 -8.172 1 92 104 HIS A C 1
ATOM 786 O O . HIS A 1 104 ? 5.324 -3.006 -7.586 1 92 104 HIS A O 1
ATOM 792 N N . VAL A 1 105 ? 7.352 -2.525 -8.273 1 94.06 105 VAL A N 1
ATOM 793 C CA . VAL A 1 105 ? 7.926 -3.748 -7.719 1 94.06 105 VAL A CA 1
ATOM 794 C C . VAL A 1 105 ? 7.77 -3.756 -6.203 1 94.06 105 VAL A C 1
ATOM 796 O O . VAL A 1 105 ? 7.402 -4.777 -5.613 1 94.06 105 VAL A O 1
ATOM 799 N N . ASN A 1 106 ? 7.961 -2.631 -5.621 1 90.56 106 ASN A N 1
ATOM 800 C CA . ASN A 1 106 ? 7.848 -2.518 -4.172 1 90.56 106 ASN A CA 1
ATOM 801 C C . ASN A 1 106 ? 6.43 -2.82 -3.695 1 90.56 106 ASN A C 1
ATOM 803 O O . ASN A 1 106 ? 6.242 -3.525 -2.703 1 90.56 106 ASN A O 1
ATOM 807 N N . VAL A 1 107 ? 5.48 -2.311 -4.383 1 89.25 107 VAL A N 1
ATOM 808 C CA . VAL A 1 107 ? 4.086 -2.551 -4.031 1 89.25 107 VAL A CA 1
ATOM 809 C C . VAL A 1 107 ? 3.754 -4.031 -4.211 1 89.25 107 VAL A C 1
ATOM 811 O O . VAL A 1 107 ? 3.08 -4.629 -3.369 1 89.25 107 VAL A O 1
ATOM 814 N N . ALA A 1 108 ? 4.227 -4.574 -5.312 1 91.19 108 ALA A N 1
ATOM 815 C CA . ALA A 1 108 ? 3.988 -5.992 -5.562 1 91.19 108 ALA A CA 1
ATOM 816 C C . ALA A 1 108 ? 4.551 -6.852 -4.438 1 91.19 108 ALA A C 1
ATOM 818 O O . ALA A 1 108 ? 3.881 -7.766 -3.947 1 91.19 108 ALA A O 1
ATOM 819 N N . PHE A 1 109 ? 5.738 -6.52 -3.992 1 92.5 109 PHE A N 1
ATOM 820 C CA . PHE A 1 109 ? 6.371 -7.285 -2.924 1 92.5 109 PHE A CA 1
ATOM 821 C C . PHE A 1 109 ? 5.629 -7.086 -1.606 1 92.5 109 PHE A C 1
ATOM 823 O O . PHE A 1 109 ? 5.535 -8.008 -0.795 1 92.5 109 PHE A O 1
ATOM 830 N N . ALA A 1 110 ? 5.125 -5.91 -1.36 1 89.75 110 ALA A N 1
ATOM 831 C CA . ALA A 1 110 ? 4.367 -5.648 -0.139 1 89.75 110 ALA A CA 1
ATOM 832 C C . ALA A 1 110 ? 3.121 -6.527 -0.072 1 89.75 110 ALA A C 1
ATOM 834 O O . ALA A 1 110 ? 2.82 -7.109 0.972 1 89.75 110 ALA A O 1
ATOM 835 N N . GLY A 1 111 ? 2.441 -6.605 -1.163 1 88.06 111 GLY A N 1
ATOM 836 C CA . GLY A 1 111 ? 1.282 -7.48 -1.221 1 88.06 111 GLY A CA 1
ATOM 837 C C . GLY A 1 111 ? 1.625 -8.938 -0.979 1 88.06 111 GLY A C 1
ATOM 838 O O . GLY A 1 111 ? 0.937 -9.625 -0.222 1 88.06 111 GLY A O 1
ATOM 839 N N . ALA A 1 112 ? 2.682 -9.359 -1.58 1 90.38 112 ALA A N 1
ATOM 840 C CA . ALA A 1 112 ? 3.092 -10.758 -1.462 1 90.38 112 ALA A CA 1
ATOM 841 C C . ALA A 1 112 ? 3.576 -11.07 -0.05 1 90.38 112 ALA A C 1
ATOM 843 O O . ALA A 1 112 ? 3.422 -12.195 0.433 1 90.38 112 ALA A O 1
ATOM 844 N N . ALA A 1 113 ? 4.156 -10.094 0.589 1 90.81 113 ALA A N 1
ATOM 845 C CA . ALA A 1 113 ? 4.742 -10.273 1.915 1 90.81 113 ALA A CA 1
ATOM 846 C C . ALA A 1 113 ? 3.68 -10.664 2.936 1 90.81 113 ALA A C 1
ATOM 848 O O . ALA A 1 113 ? 3.994 -11.266 3.969 1 90.81 113 ALA A O 1
ATOM 849 N N . LEU A 1 114 ? 2.424 -10.406 2.678 1 87.88 114 LEU A N 1
ATOM 850 C CA . LEU A 1 114 ? 1.331 -10.711 3.594 1 87.88 114 LEU A CA 1
ATOM 851 C C . LEU A 1 114 ? 1.18 -12.219 3.766 1 87.88 114 LEU A C 1
ATOM 853 O O . LEU A 1 114 ? 0.727 -12.688 4.812 1 87.88 114 LEU A O 1
ATOM 857 N N . SER A 1 115 ? 1.572 -12.977 2.75 1 87.06 115 SER A N 1
ATOM 858 C CA . SER A 1 115 ? 1.383 -14.422 2.789 1 87.06 115 SER A CA 1
ATOM 859 C C . SER A 1 115 ? 2.699 -15.156 2.57 1 87.06 115 SER A C 1
ATOM 861 O O . SER A 1 115 ? 2.707 -16.359 2.289 1 87.06 115 SER A O 1
ATOM 863 N N . HIS A 1 116 ? 3.799 -14.445 2.6 1 89.88 116 HIS A N 1
ATOM 864 C CA . HIS A 1 116 ? 5.137 -15 2.412 1 89.88 116 HIS A CA 1
ATOM 865 C C . HIS A 1 116 ? 6.074 -14.57 3.537 1 89.88 116 HIS A C 1
ATOM 867 O O . HIS A 1 116 ? 6.707 -13.516 3.455 1 89.88 116 HIS A O 1
ATOM 873 N N . PRO A 1 117 ? 6.281 -15.414 4.504 1 88.69 117 PRO A N 1
ATOM 874 C CA . PRO A 1 117 ? 7.008 -15.023 5.715 1 88.69 117 PRO A CA 1
ATOM 875 C C . PRO A 1 117 ? 8.438 -14.57 5.426 1 88.69 117 PRO A C 1
ATOM 877 O O . PRO A 1 117 ? 8.938 -13.641 6.066 1 88.69 117 PRO A O 1
ATOM 880 N N . ARG A 1 118 ? 9.055 -15.18 4.516 1 92.81 118 ARG A N 1
ATOM 881 C CA . ARG A 1 118 ? 10.43 -14.789 4.211 1 92.81 118 ARG A CA 1
ATOM 882 C C . ARG A 1 118 ? 10.484 -13.398 3.588 1 92.81 118 ARG A C 1
ATOM 884 O O . ARG A 1 118 ? 11.383 -12.617 3.889 1 92.81 118 ARG A O 1
ATOM 891 N N . LEU A 1 119 ? 9.547 -13.148 2.721 1 92.38 119 LEU A N 1
ATOM 892 C CA . LEU A 1 119 ? 9.477 -11.812 2.127 1 92.38 119 LEU A CA 1
ATOM 893 C C . LEU A 1 119 ? 9.109 -10.773 3.18 1 92.38 119 LEU A C 1
ATOM 895 O O . LEU A 1 119 ? 9.641 -9.656 3.162 1 92.38 119 LEU A O 1
ATOM 899 N N . ALA A 1 120 ? 8.258 -11.148 4.059 1 90.19 120 ALA A N 1
ATOM 900 C CA . ALA A 1 120 ? 7.863 -10.25 5.137 1 90.19 120 ALA A CA 1
ATOM 901 C C . ALA A 1 120 ? 9.07 -9.867 5.996 1 90.19 120 ALA A C 1
ATOM 903 O O . ALA A 1 120 ? 9.258 -8.688 6.312 1 90.19 120 ALA A O 1
ATOM 904 N N . GLU A 1 121 ? 9.828 -10.82 6.328 1 91.81 121 GLU A N 1
ATOM 905 C CA . GLU A 1 121 ? 11.008 -10.578 7.145 1 91.81 121 GLU A CA 1
ATOM 906 C C . GLU A 1 121 ? 12.016 -9.695 6.41 1 91.81 121 GLU A C 1
ATOM 908 O O . GLU A 1 121 ? 12.609 -8.797 7.008 1 91.81 121 GLU A O 1
ATOM 913 N N . SER A 1 122 ? 12.203 -10 5.145 1 93.25 122 SER A N 1
ATOM 914 C CA . SER A 1 122 ? 13.102 -9.188 4.332 1 93.25 122 SER A CA 1
ATOM 915 C C . SER A 1 122 ? 12.648 -7.738 4.273 1 93.25 122 SER A C 1
ATOM 917 O O . SER A 1 122 ? 13.453 -6.82 4.43 1 93.25 122 SER A O 1
ATOM 919 N N . ARG A 1 123 ? 11.398 -7.531 4.086 1 90.75 123 ARG A N 1
ATOM 920 C CA . ARG A 1 123 ? 10.836 -6.188 4.023 1 90.75 123 ARG A CA 1
ATOM 921 C C . ARG A 1 123 ? 10.992 -5.461 5.355 1 90.75 123 ARG A C 1
ATOM 92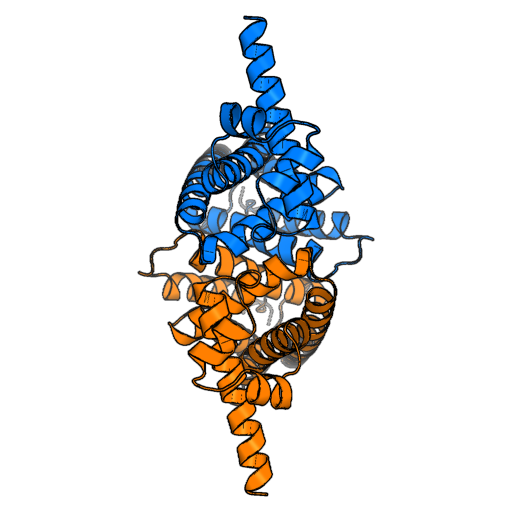3 O O . ARG A 1 123 ? 11.336 -4.277 5.387 1 90.75 123 ARG A O 1
ATOM 930 N N . ARG A 1 124 ? 10.789 -6.145 6.445 1 89.56 124 ARG A N 1
ATOM 931 C CA . ARG A 1 124 ? 10.953 -5.547 7.766 1 89.56 124 ARG A CA 1
ATOM 932 C C . ARG A 1 124 ? 12.383 -5.078 7.98 1 89.56 124 ARG A C 1
ATOM 934 O O . ARG A 1 124 ? 12.617 -3.998 8.531 1 89.56 124 ARG A O 1
ATOM 941 N N . ARG A 1 125 ? 13.266 -5.875 7.551 1 90.88 125 ARG A N 1
ATOM 942 C CA . ARG A 1 125 ? 14.672 -5.508 7.672 1 90.88 125 ARG A CA 1
ATOM 943 C C . ARG A 1 125 ? 14.992 -4.27 6.84 1 90.88 125 ARG A C 1
ATOM 945 O O . ARG A 1 125 ? 15.688 -3.367 7.305 1 90.88 125 ARG A O 1
ATOM 952 N N . SER A 1 126 ? 14.5 -4.266 5.645 1 90.44 126 SER A N 1
ATOM 953 C CA . SER A 1 126 ? 14.703 -3.113 4.773 1 90.44 126 SER A CA 1
ATOM 954 C C . SER A 1 126 ? 14.086 -1.854 5.371 1 90.44 126 SER A C 1
ATOM 956 O O . SER A 1 126 ? 14.68 -0.776 5.312 1 90.44 126 SER A O 1
ATOM 958 N N . HIS A 1 127 ? 12.938 -1.953 5.945 1 88.5 127 HIS A N 1
ATOM 959 C CA . HIS A 1 127 ? 12.266 -0.817 6.562 1 88.5 127 HIS A CA 1
ATOM 960 C C . HIS A 1 127 ? 13.047 -0.293 7.758 1 88.5 127 HIS A C 1
ATOM 962 O O . HIS A 1 127 ? 13.133 0.919 7.969 1 88.5 127 HIS A O 1
ATOM 968 N N . ARG A 1 128 ? 13.625 -1.194 8.523 1 88.75 128 ARG A N 1
ATOM 969 C CA . ARG A 1 128 ? 14.445 -0.775 9.656 1 88.75 128 ARG A CA 1
ATOM 970 C C . ARG A 1 128 ? 15.641 0.045 9.18 1 88.75 128 ARG A C 1
ATOM 972 O O . ARG A 1 128 ? 16 1.048 9.805 1 88.75 128 ARG A O 1
ATOM 979 N N . ALA A 1 129 ? 16.172 -0.419 8.117 1 89.19 129 ALA A N 1
ATOM 980 C CA . ALA A 1 129 ? 17.328 0.299 7.57 1 89.19 129 ALA A CA 1
ATOM 981 C C . ALA A 1 129 ? 16.938 1.701 7.117 1 89.19 129 ALA A C 1
ATOM 983 O O . ALA A 1 129 ? 17.641 2.674 7.398 1 89.19 129 ALA A O 1
ATOM 984 N N . ILE A 1 130 ? 15.852 1.816 6.457 1 89.5 130 ILE A N 1
ATOM 985 C CA . ILE A 1 130 ? 15.383 3.105 5.965 1 89.5 130 ILE A CA 1
ATOM 986 C C . ILE A 1 130 ? 15.062 4.02 7.145 1 89.5 130 ILE A C 1
ATOM 988 O O . ILE A 1 130 ? 15.359 5.219 7.109 1 89.5 130 ILE A O 1
ATOM 992 N N . ARG A 1 131 ? 14.477 3.494 8.156 1 91.31 131 ARG A N 1
ATOM 993 C CA . ARG A 1 131 ? 14.164 4.273 9.352 1 91.31 131 ARG A CA 1
ATOM 994 C C . ARG A 1 131 ? 15.43 4.859 9.969 1 91.31 131 ARG A C 1
ATOM 996 O O . ARG A 1 131 ? 15.422 5.996 10.445 1 91.31 131 ARG A O 1
ATOM 1003 N N . GLY A 1 132 ? 16.438 4.035 9.984 1 92.5 132 GLY A N 1
ATOM 1004 C CA . GLY A 1 132 ? 17.719 4.539 10.469 1 92.5 132 GLY A CA 1
ATOM 1005 C C . GLY A 1 132 ? 18.203 5.758 9.703 1 92.5 132 GLY A C 1
ATOM 1006 O O . GLY A 1 132 ? 18.656 6.734 10.305 1 92.5 132 GLY A O 1
ATOM 1007 N N . HIS A 1 133 ? 18.078 5.73 8.391 1 91.56 133 HIS A N 1
ATOM 1008 C CA . HIS A 1 133 ? 18.469 6.855 7.551 1 91.56 133 HIS A CA 1
ATOM 1009 C C . HIS A 1 133 ? 17.594 8.078 7.82 1 91.56 133 HIS A C 1
ATOM 1011 O O . HIS A 1 133 ? 18.109 9.203 7.891 1 91.56 133 HIS A O 1
ATOM 1017 N N . LEU A 1 134 ? 16.328 7.871 7.969 1 94 134 LEU A N 1
ATOM 1018 C CA . LEU A 1 134 ? 15.414 8.969 8.227 1 94 134 LEU A CA 1
ATOM 1019 C C . LEU A 1 134 ? 15.672 9.594 9.594 1 94 134 LEU A C 1
ATOM 1021 O O . LEU A 1 134 ? 15.586 10.812 9.75 1 94 134 LEU A O 1
ATOM 1025 N N . HIS A 1 135 ? 16.016 8.734 10.562 1 95.25 135 HIS A N 1
ATOM 1026 C CA . HIS A 1 135 ? 16.391 9.242 11.883 1 95.25 135 HIS A CA 1
ATOM 1027 C C . HIS A 1 135 ? 17.594 10.172 11.797 1 95.25 135 HIS A C 1
ATOM 1029 O O . HIS A 1 135 ? 17.641 11.195 12.477 1 95.25 135 HIS A O 1
ATOM 1035 N N . ASN A 1 136 ? 18.484 9.773 11.016 1 93.44 136 ASN A N 1
ATOM 1036 C CA . ASN A 1 136 ? 19.672 10.609 10.836 1 93.44 136 ASN A CA 1
ATOM 1037 C C . ASN A 1 136 ? 19.312 11.961 10.234 1 93.44 136 ASN A C 1
ATOM 1039 O O . ASN A 1 136 ? 19.844 12.992 10.664 1 93.44 136 ASN A O 1
ATOM 1043 N N . CYS A 1 137 ? 18.484 11.984 9.219 1 93.56 137 CYS A N 1
ATOM 1044 C CA . CYS A 1 137 ? 18.016 13.242 8.633 1 93.56 137 CYS A CA 1
ATOM 1045 C C . CYS A 1 137 ? 17.375 14.125 9.68 1 93.56 137 CYS A C 1
ATOM 1047 O O . CYS A 1 137 ? 17.625 15.328 9.734 1 93.56 137 CYS A O 1
ATOM 1049 N N . LEU A 1 138 ? 16.562 13.531 10.516 1 95.81 138 LEU A N 1
ATOM 1050 C CA . LEU A 1 138 ? 15.828 14.297 11.508 1 95.81 138 LEU A CA 1
ATOM 1051 C C . LEU A 1 138 ? 16.75 14.805 12.609 1 95.81 138 LEU A C 1
ATOM 1053 O O . LEU A 1 138 ? 16.562 15.906 13.125 1 95.81 138 LEU A O 1
ATOM 1057 N N . ARG A 1 139 ? 17.688 13.969 13.008 1 95.5 139 ARG A N 1
ATOM 1058 C CA . ARG A 1 139 ? 18.688 14.398 13.961 1 95.5 139 ARG A CA 1
ATOM 1059 C C . ARG A 1 139 ? 19.422 15.641 13.461 1 95.5 139 ARG A C 1
ATOM 1061 O O . ARG A 1 139 ? 19.578 16.625 14.195 1 95.5 139 ARG A O 1
ATOM 1068 N N . GLU A 1 140 ? 19.812 15.617 12.273 1 94.06 140 GLU A N 1
ATOM 1069 C CA . GLU A 1 140 ? 20.484 16.766 11.664 1 94.06 140 GLU A CA 1
ATOM 1070 C C . GLU A 1 140 ? 19.562 17.969 11.602 1 94.06 140 GLU A C 1
ATOM 1072 O O . GLU A 1 140 ? 20 19.109 11.852 1 94.06 140 GLU A O 1
ATOM 1077 N N . ALA A 1 141 ? 18.359 17.734 11.219 1 95.62 141 ALA A N 1
ATOM 1078 C CA . ALA A 1 141 ? 17.375 18.828 11.172 1 95.62 141 ALA A CA 1
ATOM 1079 C C . ALA A 1 141 ? 17.219 19.484 12.539 1 95.62 141 ALA A C 1
ATOM 1081 O O . ALA A 1 141 ? 17.078 20.703 12.641 1 95.62 141 ALA A O 1
ATOM 1082 N N . ARG A 1 142 ? 17.203 18.641 13.523 1 94.81 142 ARG A N 1
ATOM 1083 C CA . ARG A 1 142 ? 17.109 19.156 14.891 1 94.81 142 ARG A CA 1
ATOM 1084 C C . ARG A 1 142 ? 18.344 19.969 15.266 1 94.81 142 ARG A C 1
ATOM 1086 O O . ARG A 1 142 ? 18.234 21.031 15.867 1 94.81 142 ARG A O 1
ATOM 1093 N N . GLU A 1 143 ? 19.5 19.484 14.961 1 94.12 143 GLU A N 1
ATOM 1094 C CA . GLU A 1 143 ? 20.766 20.172 15.234 1 94.12 143 GLU A CA 1
ATOM 1095 C C . GLU A 1 143 ? 20.828 21.516 14.523 1 94.12 143 GLU A C 1
ATOM 1097 O O . GLU A 1 143 ? 21.453 22.453 15.008 1 94.12 143 GLU A O 1
ATOM 1102 N N . ARG A 1 144 ? 20.141 21.641 13.43 1 93.88 144 ARG A N 1
ATOM 1103 C CA . ARG A 1 144 ? 20.125 22.859 12.625 1 93.88 144 ARG A CA 1
ATOM 1104 C C . ARG A 1 144 ? 18.922 23.719 12.961 1 93.88 144 ARG A C 1
ATOM 1106 O O . ARG A 1 144 ? 18.625 24.688 12.258 1 93.88 144 ARG A O 1
ATOM 1113 N N . ASP A 1 145 ? 18.094 23.266 13.867 1 94.31 145 ASP A N 1
ATOM 1114 C CA . ASP A 1 145 ? 16.922 23.984 14.367 1 94.31 145 ASP A CA 1
ATOM 1115 C C . ASP A 1 145 ? 15.914 24.203 13.25 1 94.31 145 ASP A C 1
ATOM 1117 O O . ASP A 1 145 ? 15.359 25.297 13.117 1 94.31 145 ASP A O 1
ATOM 1121 N N . GLU A 1 146 ? 15.719 23.203 12.453 1 95.38 146 GLU A N 1
ATOM 1122 C CA . GLU A 1 146 ? 14.805 23.312 11.32 1 95.38 146 GLU A CA 1
ATOM 1123 C C . GLU A 1 146 ? 13.398 22.844 11.695 1 95.38 146 GLU A C 1
ATOM 1125 O O . GLU A 1 146 ? 12.422 23.219 11.047 1 95.38 146 GLU A O 1
ATOM 1130 N N . LEU A 1 147 ? 13.297 22.062 12.719 1 95.12 147 LEU A N 1
ATOM 1131 C CA . LEU A 1 147 ? 12.039 21.391 13.039 1 95.12 147 LEU A CA 1
ATOM 1132 C C . LEU A 1 147 ? 11.188 22.25 13.953 1 95.12 147 LEU A C 1
ATOM 1134 O O . LEU A 1 147 ? 11.695 22.875 14.883 1 95.12 147 LEU A O 1
ATOM 1138 N N . ARG A 1 148 ? 9.93 22.188 13.688 1 92.19 148 ARG A N 1
ATOM 1139 C CA . ARG A 1 148 ? 9 22.844 14.602 1 92.19 148 ARG A CA 1
ATOM 1140 C C . ARG A 1 148 ? 8.922 22.094 15.93 1 92.19 148 ARG A C 1
ATOM 1142 O O . ARG A 1 148 ? 9.273 20.922 16 1 92.19 148 ARG A O 1
ATOM 1149 N N . THR A 1 149 ? 8.367 22.734 16.922 1 89 149 THR A N 1
ATOM 1150 C CA . THR A 1 149 ? 8.234 22.141 18.234 1 89 149 THR A CA 1
ATOM 1151 C C . THR A 1 149 ? 7.16 21.047 18.234 1 89 149 THR A C 1
ATOM 1153 O O . THR A 1 149 ? 6.223 21.109 17.438 1 89 149 THR A O 1
ATOM 1156 N N . GLY A 1 150 ? 7.379 20.047 19.031 1 87.44 150 GLY A N 1
ATOM 1157 C CA . GLY A 1 150 ? 6.344 19.062 19.25 1 87.44 150 GLY A CA 1
ATOM 1158 C C . GLY A 1 150 ? 6.41 17.906 18.281 1 87.44 150 GLY A C 1
ATOM 1159 O O . GLY A 1 150 ? 5.551 17.016 18.281 1 87.44 150 GLY A O 1
ATOM 1160 N N . VAL A 1 151 ? 7.449 17.969 17.5 1 86.62 151 VAL A N 1
ATOM 1161 C CA . VAL A 1 151 ? 7.598 16.922 16.5 1 86.62 151 VAL A CA 1
ATOM 1162 C C . VAL A 1 151 ? 8.453 15.781 17.062 1 86.62 151 VAL A C 1
ATOM 1164 O O . VAL A 1 151 ? 9.547 16.016 17.578 1 86.62 151 VAL A O 1
ATOM 1167 N N . THR A 1 152 ? 7.898 14.555 17.016 1 92.62 152 THR A N 1
ATOM 1168 C CA . THR A 1 152 ? 8.719 13.406 17.406 1 92.62 152 THR A CA 1
ATOM 1169 C C . THR A 1 152 ? 9.227 12.672 16.172 1 92.62 152 THR A C 1
ATOM 1171 O O . THR A 1 152 ? 8.523 12.57 15.164 1 92.62 152 THR A O 1
ATOM 1174 N N . ASP A 1 153 ? 10.414 12.109 16.281 1 94.56 153 ASP A N 1
ATOM 1175 C CA . ASP A 1 153 ? 11.023 11.414 15.148 1 94.56 153 ASP A CA 1
ATOM 1176 C C . ASP A 1 153 ? 10.156 10.242 14.703 1 94.56 153 ASP A C 1
ATOM 1178 O O . ASP A 1 153 ? 9.938 10.047 13.5 1 94.56 153 ASP A O 1
ATOM 1182 N N . GLU A 1 154 ? 9.617 9.523 15.625 1 91.19 154 GLU A N 1
ATOM 1183 C CA . GLU A 1 154 ? 8.828 8.328 15.312 1 91.19 154 GLU A CA 1
ATOM 1184 C C . GLU A 1 154 ? 7.574 8.688 14.523 1 91.19 154 GLU A C 1
ATOM 1186 O O . GLU A 1 154 ? 7.238 8.016 13.547 1 91.19 154 GLU A O 1
ATOM 1191 N N . ALA A 1 155 ? 6.957 9.781 14.938 1 91 155 ALA A N 1
ATOM 1192 C CA . ALA A 1 155 ? 5.75 10.203 14.234 1 91 155 ALA A CA 1
ATOM 1193 C C . ALA A 1 155 ? 6.07 10.656 12.812 1 91 155 ALA A C 1
ATOM 1195 O O . ALA A 1 155 ? 5.352 10.32 11.867 1 91 155 ALA A O 1
ATOM 1196 N N . VAL A 1 156 ? 7.172 11.352 12.672 1 94.5 156 VAL A N 1
ATOM 1197 C CA . VAL A 1 156 ? 7.566 11.867 11.367 1 94.5 156 VAL A CA 1
ATOM 1198 C C . VAL A 1 156 ? 7.941 10.711 10.445 1 94.5 156 VAL A C 1
ATOM 1200 O O . VAL A 1 156 ? 7.555 10.688 9.273 1 94.5 156 VAL A O 1
ATOM 1203 N N . ILE A 1 157 ? 8.648 9.773 10.969 1 94.25 157 ILE A N 1
ATOM 1204 C CA . ILE A 1 157 ? 9.109 8.641 10.172 1 94.25 157 ILE A CA 1
ATOM 1205 C C . ILE A 1 157 ? 7.914 7.785 9.75 1 94.25 157 ILE A C 1
ATOM 1207 O O . ILE A 1 157 ? 7.824 7.363 8.594 1 94.25 157 ILE A O 1
ATOM 1211 N N . ASP A 1 158 ? 6.992 7.543 10.672 1 91.56 158 ASP A N 1
ATOM 1212 C CA . ASP A 1 158 ? 5.77 6.824 10.312 1 91.56 158 ASP A CA 1
ATOM 1213 C C . ASP A 1 158 ? 5.012 7.555 9.203 1 91.56 158 ASP A C 1
ATOM 1215 O O . ASP A 1 158 ? 4.586 6.934 8.227 1 91.56 158 ASP A O 1
ATOM 1219 N N . ASP A 1 159 ? 4.918 8.867 9.375 1 93.56 159 ASP A N 1
ATOM 1220 C CA . ASP A 1 159 ? 4.207 9.664 8.383 1 93.56 159 ASP A CA 1
ATOM 1221 C C . ASP A 1 159 ? 4.906 9.617 7.031 1 93.56 159 ASP A C 1
ATOM 1223 O O . ASP A 1 159 ? 4.25 9.609 5.988 1 93.56 159 ASP A O 1
ATOM 1227 N N . PHE A 1 160 ? 6.219 9.625 7.074 1 95.62 160 PHE A N 1
ATOM 1228 C CA . PHE A 1 160 ? 7.004 9.523 5.848 1 95.62 160 PHE A CA 1
ATOM 1229 C C . PHE A 1 160 ? 6.688 8.227 5.109 1 95.62 160 PHE A C 1
ATOM 1231 O O . PHE A 1 160 ? 6.375 8.25 3.918 1 95.62 160 PHE A O 1
ATOM 1238 N N . ILE A 1 161 ? 6.73 7.168 5.781 1 93.38 161 ILE A N 1
ATOM 1239 C CA . ILE A 1 161 ? 6.512 5.848 5.195 1 93.38 161 ILE A CA 1
ATOM 1240 C C . ILE A 1 161 ? 5.066 5.73 4.719 1 93.38 161 ILE A C 1
ATOM 1242 O O . ILE A 1 161 ? 4.805 5.238 3.619 1 93.38 161 ILE A O 1
ATOM 1246 N N . ILE A 1 162 ? 4.137 6.184 5.492 1 94.5 162 ILE A N 1
ATOM 1247 C CA . ILE A 1 162 ? 2.723 6.164 5.133 1 94.5 162 ILE A CA 1
ATOM 1248 C C . ILE A 1 162 ? 2.508 6.945 3.836 1 94.5 162 ILE A C 1
ATOM 1250 O O . ILE A 1 162 ? 1.835 6.465 2.92 1 94.5 162 ILE A O 1
ATOM 1254 N N . LEU A 1 163 ? 3.115 8.094 3.754 1 95.62 163 LEU A N 1
ATOM 1255 C CA . LEU A 1 163 ? 2.986 8.93 2.568 1 95.62 163 LEU A CA 1
ATOM 1256 C C . LEU A 1 163 ? 3.533 8.219 1.335 1 95.62 163 LEU A C 1
ATOM 1258 O O . LEU A 1 163 ? 2.873 8.172 0.294 1 95.62 163 LEU A O 1
ATOM 1262 N N . VAL A 1 164 ? 4.688 7.684 1.483 1 94.38 164 VAL A N 1
ATOM 1263 C CA . VAL A 1 164 ? 5.352 7.035 0.358 1 94.38 164 VAL A CA 1
ATOM 1264 C C . VAL A 1 164 ? 4.535 5.832 -0.101 1 94.38 164 VAL A C 1
ATOM 1266 O O . VAL A 1 164 ? 4.195 5.719 -1.281 1 94.38 164 VAL A O 1
ATOM 1269 N N . GLU A 1 165 ? 4.199 5.023 0.819 1 91.56 165 GLU A N 1
ATOM 1270 C CA . GLU A 1 165 ? 3.459 3.811 0.481 1 91.56 165 GLU A CA 1
ATOM 1271 C C . GLU A 1 165 ? 2.074 4.145 -0.066 1 91.56 165 GLU A C 1
ATOM 1273 O O . GLU A 1 165 ? 1.671 3.623 -1.108 1 91.56 165 GLU A O 1
ATOM 1278 N N . GLY A 1 166 ? 1.372 4.996 0.625 1 92.94 166 GLY A N 1
ATOM 1279 C CA . GLY A 1 166 ? 0.014 5.332 0.23 1 92.94 166 GLY A CA 1
ATOM 1280 C C . GLY A 1 166 ? -0.058 6.051 -1.104 1 92.94 166 GLY A C 1
ATOM 1281 O O . GLY A 1 166 ? -0.919 5.75 -1.933 1 92.94 166 GLY A O 1
ATOM 1282 N N . SER A 1 167 ? 0.816 6.992 -1.34 1 93 167 SER A N 1
ATOM 1283 C CA . SER A 1 167 ? 0.786 7.758 -2.58 1 93 167 SER A CA 1
ATOM 1284 C C . SER A 1 167 ? 1.201 6.902 -3.771 1 93 167 SER A C 1
ATOM 1286 O O . SER A 1 167 ? 0.7 7.086 -4.883 1 93 167 SER A O 1
ATOM 1288 N N . THR A 1 168 ? 2.1 6.023 -3.502 1 90.62 168 THR A N 1
ATOM 1289 C CA . THR A 1 168 ? 2.504 5.094 -4.547 1 90.62 168 THR A CA 1
ATOM 1290 C C . THR A 1 168 ? 1.329 4.219 -4.977 1 90.62 168 THR A C 1
ATOM 1292 O O . THR A 1 168 ? 1.062 4.074 -6.172 1 90.62 168 THR A O 1
ATOM 1295 N N . LEU A 1 169 ? 0.625 3.668 -4.059 1 88.62 169 LEU A N 1
ATOM 1296 C CA . LEU A 1 169 ? -0.549 2.859 -4.367 1 88.62 169 LEU A CA 1
ATOM 1297 C C . LEU A 1 169 ? -1.601 3.688 -5.098 1 88.62 169 LEU A C 1
ATOM 1299 O O . LEU A 1 169 ? -2.137 3.256 -6.121 1 88.62 169 LEU A O 1
ATOM 1303 N N . LEU A 1 170 ? -1.828 4.828 -4.582 1 88.19 170 LEU A N 1
ATOM 1304 C CA . LEU A 1 170 ? -2.832 5.699 -5.184 1 88.19 170 LEU A CA 1
ATOM 1305 C C . LEU A 1 170 ? -2.443 6.07 -6.613 1 88.19 170 LEU A C 1
ATOM 1307 O O . LEU A 1 170 ? -3.283 6.047 -7.516 1 88.19 170 LEU A O 1
ATOM 1311 N N . SER A 1 171 ? -1.194 6.352 -6.82 1 88.44 171 SER A N 1
ATOM 1312 C CA . SER A 1 171 ? -0.739 6.836 -8.117 1 88.44 171 SER A CA 1
ATOM 1313 C C . SER A 1 171 ? -0.632 5.699 -9.133 1 88.44 171 SER A C 1
ATOM 1315 O O . SER A 1 171 ? -0.936 5.883 -10.312 1 88.44 171 SER A O 1
ATOM 1317 N N . LEU A 1 172 ? -0.283 4.535 -8.695 1 84.19 172 LEU A N 1
ATOM 1318 C CA . LEU A 1 172 ? -0 3.457 -9.633 1 84.19 172 LEU A CA 1
ATOM 1319 C C . LEU A 1 172 ? -1.225 2.568 -9.82 1 84.19 172 LEU A C 1
ATOM 1321 O O . LEU A 1 172 ? -1.454 2.049 -10.914 1 84.19 172 LEU A O 1
ATOM 1325 N N . VAL A 1 173 ? -1.967 2.398 -8.828 1 77.19 173 VAL A N 1
ATOM 1326 C CA . VAL A 1 173 ? -3.045 1.416 -8.875 1 77.19 173 VAL A CA 1
ATOM 1327 C C . VAL A 1 173 ? -4.367 2.115 -9.172 1 77.19 173 VAL A C 1
ATOM 1329 O O . VAL A 1 173 ? -5.172 1.626 -9.969 1 77.19 173 VAL A O 1
ATOM 1332 N N . ASP A 1 174 ? -4.625 3.197 -8.484 1 72.38 174 ASP A N 1
ATOM 1333 C CA . ASP A 1 174 ? -5.938 3.826 -8.578 1 72.38 174 ASP A CA 1
ATOM 1334 C C . ASP A 1 174 ? -6 4.801 -9.75 1 72.38 174 ASP A C 1
ATOM 1336 O O . ASP A 1 174 ? -7.051 5.391 -10.016 1 72.38 174 ASP A O 1
ATOM 1340 N N . GLY A 1 175 ? -4.902 4.824 -10.406 1 66.62 175 GLY A N 1
ATOM 1341 C CA . GLY A 1 175 ? -4.902 5.383 -11.75 1 66.62 175 GLY A CA 1
ATOM 1342 C C . GLY A 1 175 ? -4.891 6.902 -11.766 1 66.62 175 GLY A C 1
ATOM 1343 O O . GLY A 1 175 ? -5.586 7.527 -12.57 1 66.62 175 GLY A O 1
ATOM 1344 N N . TRP A 1 176 ? -4.16 7.578 -10.797 1 67.12 176 TRP A N 1
ATOM 1345 C CA . TRP A 1 176 ? -3.922 8.969 -11.164 1 67.12 176 TRP A CA 1
ATOM 1346 C C . TRP A 1 176 ? -3.457 9.086 -12.609 1 67.12 176 TRP A C 1
ATOM 1348 O O . TRP A 1 176 ? -2.748 8.211 -13.117 1 67.12 176 TRP A O 1
ATOM 1358 N N . ALA A 1 177 ? -4.223 9.875 -13.266 1 63.28 177 ALA A N 1
ATOM 1359 C CA . ALA A 1 177 ? -3.711 10.141 -14.609 1 63.28 177 ALA A CA 1
ATOM 1360 C C . ALA A 1 177 ? -2.215 10.438 -14.578 1 63.28 177 ALA A C 1
ATOM 1362 O O . ALA A 1 177 ? -1.718 11.055 -13.633 1 63.28 177 ALA A O 1
ATOM 1363 N N . GLU A 1 178 ? -1.644 9.812 -15.5 1 66.75 178 GLU A N 1
ATOM 1364 C CA . GL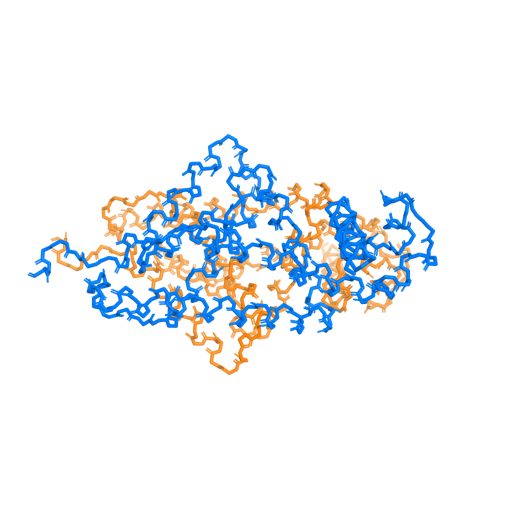U A 1 178 ? -0.211 10.07 -15.617 1 66.75 178 GLU A CA 1
ATOM 1365 C C . GLU A 1 178 ? 0.083 11.562 -15.656 1 66.75 178 GLU A C 1
ATOM 1367 O O . GLU A 1 178 ? 1.069 12.023 -15.078 1 66.75 178 GLU A O 1
ATOM 1372 N N . GLU A 1 179 ? -0.908 12.172 -16.328 1 71 179 GLU A N 1
ATOM 1373 C CA . GLU A 1 179 ? -0.728 13.617 -16.438 1 71 179 GLU A CA 1
ATOM 1374 C C . GLU A 1 179 ? -0.917 14.289 -15.078 1 71 179 GLU A C 1
ATOM 1376 O O . GLU A 1 179 ? -1.944 14.102 -14.422 1 71 179 GLU A O 1
ATOM 1381 N N . GLY A 1 180 ? 0.129 14.914 -14.688 1 81.69 180 GLY A N 1
ATOM 1382 C CA . GLY A 1 180 ? 0.067 15.703 -13.469 1 81.69 180 GLY A CA 1
ATOM 1383 C C . GLY A 1 180 ? 0.438 14.914 -12.227 1 81.69 180 GLY A C 1
ATOM 1384 O O . GLY A 1 180 ? 0.461 15.461 -11.125 1 81.69 180 GLY A O 1
ATOM 1385 N N . ARG A 1 181 ? 0.686 13.617 -12.438 1 86.38 181 ARG A N 1
ATOM 1386 C CA . ARG A 1 181 ? 1.033 12.75 -11.312 1 86.38 181 ARG A CA 1
ATOM 1387 C C . ARG A 1 181 ? 2.264 13.281 -10.586 1 86.38 181 ARG A C 1
ATOM 1389 O O . ARG A 1 181 ? 2.248 13.43 -9.359 1 86.38 181 ARG A O 1
ATOM 1396 N N . ALA A 1 182 ? 3.305 13.617 -11.383 1 89.69 182 ALA A N 1
ATOM 1397 C CA . ALA A 1 182 ? 4.559 14.07 -10.789 1 89.69 182 ALA A CA 1
ATOM 1398 C C . ALA A 1 182 ? 4.355 15.359 -9.992 1 89.69 182 ALA A C 1
ATOM 1400 O O . ALA A 1 182 ? 4.906 15.523 -8.906 1 89.69 182 ALA A O 1
ATOM 1401 N N . GLU A 1 183 ? 3.555 16.219 -10.523 1 90.69 183 GLU A N 1
ATOM 1402 C CA . GLU A 1 183 ? 3.283 17.484 -9.844 1 90.69 183 GLU A CA 1
ATOM 1403 C C . GLU A 1 183 ? 2.525 17.266 -8.539 1 90.69 183 GLU A C 1
ATOM 1405 O O . GLU A 1 183 ? 2.812 17.906 -7.531 1 90.69 183 GLU A O 1
ATOM 1410 N N . ARG A 1 184 ? 1.561 16.344 -8.57 1 90.06 184 ARG A N 1
ATOM 1411 C CA . ARG A 1 184 ? 0.789 16.031 -7.375 1 90.06 184 ARG A CA 1
ATOM 1412 C C . ARG A 1 184 ? 1.676 15.422 -6.293 1 90.06 184 ARG A C 1
ATOM 1414 O O . ARG A 1 184 ? 1.586 15.805 -5.125 1 90.06 184 ARG A O 1
ATOM 1421 N N . LEU A 1 185 ? 2.51 14.547 -6.695 1 94.38 185 LEU A N 1
ATOM 1422 C CA . LEU A 1 185 ? 3.412 13.891 -5.758 1 94.38 185 LEU A CA 1
ATOM 1423 C C . LEU A 1 185 ? 4.418 14.875 -5.18 1 94.38 185 LEU A C 1
ATOM 1425 O O . LEU A 1 185 ? 4.727 14.836 -3.986 1 94.38 185 LEU A O 1
ATOM 1429 N N . THR A 1 186 ? 4.887 15.789 -6.031 1 94.5 186 THR A N 1
ATOM 1430 C CA . THR A 1 186 ? 5.816 16.812 -5.578 1 94.5 186 THR A CA 1
ATOM 1431 C C . THR A 1 186 ? 5.148 17.75 -4.562 1 94.5 186 THR A C 1
ATOM 1433 O O . THR A 1 186 ? 5.758 18.109 -3.561 1 94.5 186 THR A O 1
ATOM 1436 N N . ARG A 1 187 ? 3.959 18.031 -4.832 1 92.5 187 ARG A N 1
ATOM 1437 C CA . ARG A 1 187 ? 3.217 18.859 -3.895 1 92.5 187 ARG A CA 1
ATOM 1438 C C . ARG A 1 187 ? 3.045 18.172 -2.551 1 92.5 187 ARG A C 1
ATOM 1440 O O . ARG A 1 187 ? 3.18 18.797 -1.497 1 92.5 187 ARG A O 1
ATOM 1447 N N . LEU A 1 188 ? 2.723 16.906 -2.596 1 93.88 188 LEU A N 1
ATOM 1448 C CA . LEU A 1 188 ? 2.59 16.125 -1.368 1 93.88 188 LEU A CA 1
ATOM 1449 C C . LEU A 1 188 ? 3.893 16.141 -0.577 1 93.88 188 LEU A C 1
ATOM 1451 O O . LEU A 1 188 ? 3.883 16.312 0.644 1 93.88 188 LEU A O 1
ATOM 1455 N N . ALA A 1 189 ? 4.984 15.969 -1.306 1 95.75 189 ALA A N 1
ATOM 1456 C CA . ALA A 1 189 ? 6.301 15.969 -0.667 1 95.75 189 ALA A CA 1
ATOM 1457 C C . ALA A 1 189 ? 6.613 17.328 -0.059 1 95.75 189 ALA A C 1
ATOM 1459 O O . ALA A 1 189 ? 7.105 17.422 1.069 1 95.75 189 ALA A O 1
ATOM 1460 N N . ASP A 1 190 ? 6.305 18.422 -0.78 1 95 190 ASP A N 1
ATOM 1461 C CA . ASP A 1 190 ? 6.527 19.766 -0.291 1 95 190 ASP A CA 1
ATOM 1462 C C . ASP A 1 190 ? 5.695 20.047 0.957 1 95 190 ASP A C 1
ATOM 1464 O O . ASP A 1 190 ? 6.191 20.625 1.929 1 95 190 ASP A O 1
ATOM 1468 N N . ASP A 1 191 ? 4.488 19.641 0.888 1 91.62 191 ASP A N 1
ATOM 1469 C CA . ASP A 1 191 ? 3.59 19.844 2.02 1 91.62 191 ASP A CA 1
ATOM 1470 C C . ASP A 1 191 ? 4.082 19.094 3.256 1 91.62 191 ASP A C 1
ATOM 1472 O O . ASP A 1 191 ? 4.023 19.609 4.371 1 91.62 191 ASP A O 1
ATOM 1476 N N . PHE A 1 192 ? 4.559 17.891 3.072 1 95.06 192 PHE A N 1
ATOM 1477 C CA . PHE A 1 192 ? 5.078 17.062 4.164 1 95.06 192 PHE A CA 1
ATOM 1478 C C . PHE A 1 192 ? 6.223 17.781 4.875 1 95.06 192 PHE A C 1
ATOM 1480 O O . PHE A 1 192 ? 6.195 17.938 6.098 1 95.06 192 PHE A O 1
ATOM 1487 N N . VAL A 1 193 ? 7.156 18.266 4.109 1 95.69 193 VAL A N 1
ATOM 1488 C CA . VAL A 1 193 ? 8.344 18.891 4.688 1 95.69 193 VAL A CA 1
ATOM 1489 C C . VAL A 1 193 ? 7.973 20.25 5.285 1 95.69 193 VAL A C 1
ATOM 1491 O O . VAL A 1 193 ? 8.477 20.625 6.348 1 95.69 193 VAL A O 1
ATOM 1494 N N . SER A 1 194 ? 7.086 20.984 4.641 1 93.12 194 SER A N 1
ATOM 1495 C CA . SER A 1 194 ? 6.664 22.297 5.113 1 93.12 194 SER A CA 1
ATOM 1496 C C . SER A 1 194 ? 6.02 22.219 6.496 1 93.12 194 SER A C 1
ATOM 1498 O O . SER A 1 194 ? 6.191 23.109 7.324 1 93.12 194 SER A O 1
ATOM 1500 N N . GLN A 1 195 ? 5.348 21.125 6.758 1 90.38 195 GLN A N 1
ATOM 1501 C CA . GLN A 1 195 ? 4.656 20.953 8.031 1 90.38 195 GLN A CA 1
ATOM 1502 C C . GLN A 1 195 ? 5.645 20.672 9.156 1 90.38 195 GLN A C 1
ATOM 1504 O O . GLN A 1 195 ? 5.297 20.781 10.336 1 90.38 195 GLN A O 1
ATOM 1509 N N . LEU A 1 196 ? 6.809 20.281 8.797 1 94.56 196 LEU A N 1
ATOM 1510 C CA . LEU A 1 196 ? 7.816 19.953 9.805 1 94.56 196 LEU A CA 1
ATOM 1511 C C . LEU A 1 196 ? 8.648 21.188 10.148 1 94.56 196 LEU A C 1
ATOM 1513 O O . LEU A 1 196 ? 9.336 21.203 11.172 1 94.56 196 LEU A O 1
ATOM 1517 N N . ARG A 1 197 ? 8.57 22.141 9.297 1 93.06 197 ARG A N 1
ATOM 1518 C CA . ARG A 1 197 ? 9.469 23.281 9.406 1 93.06 197 ARG A CA 1
ATOM 1519 C C . ARG A 1 197 ? 9.031 24.234 10.516 1 93.06 197 ARG A C 1
ATOM 1521 O O . ARG A 1 197 ? 7.836 24.484 10.688 1 93.06 197 ARG A O 1
ATOM 1528 N N . ARG A 1 198 ? 9.891 24.719 11.188 1 84.94 198 ARG A N 1
ATOM 1529 C CA . ARG A 1 198 ? 9.656 25.781 12.164 1 84.94 198 ARG A CA 1
ATOM 1530 C C . ARG A 1 198 ? 9.141 27.047 11.477 1 84.94 198 ARG A C 1
ATOM 1532 O O . ARG A 1 198 ? 9.695 27.484 10.469 1 84.94 198 ARG A O 1
ATOM 1539 N N . PRO A 1 199 ? 7.961 27.453 11.969 1 75.94 199 PRO A N 1
ATOM 1540 C CA . PRO A 1 199 ? 7.484 28.703 11.367 1 75.94 199 PRO A CA 1
ATOM 1541 C C . PRO A 1 199 ? 8.516 29.828 11.445 1 75.94 199 PRO A C 1
ATOM 1543 O O . PRO A 1 199 ? 9.32 29.875 12.375 1 75.94 199 PRO A O 1
ATOM 1546 N N . ALA A 1 200 ? 8.742 30.547 10.344 1 67.75 200 ALA A N 1
ATOM 1547 C CA . ALA A 1 200 ? 9.688 31.672 10.273 1 67.75 200 ALA A CA 1
ATOM 1548 C C . ALA A 1 200 ? 9.586 32.562 11.508 1 67.75 200 ALA A C 1
ATOM 1550 O O . ALA A 1 200 ? 10.594 33.125 11.961 1 67.75 200 ALA A O 1
ATOM 1551 N N . GLY A 1 201 ? 8.492 32.75 12.055 1 58.44 201 GLY A N 1
ATOM 1552 C CA . GLY A 1 201 ? 8.391 33.656 13.172 1 58.44 201 GLY A CA 1
ATOM 1553 C C . GLY A 1 201 ? 8.922 33.094 14.469 1 58.44 201 GLY A C 1
ATOM 1554 O O . GLY A 1 201 ? 9.078 33.812 15.453 1 58.44 201 GLY A O 1
ATOM 1555 N N . ASP A 1 202 ? 8.953 31.828 14.578 1 56.12 202 ASP A N 1
ATOM 1556 C CA . ASP A 1 202 ? 9.359 31.25 15.852 1 56.12 202 ASP A CA 1
ATOM 1557 C C . ASP A 1 202 ? 10.883 31.234 15.984 1 56.12 202 ASP A C 1
ATOM 1559 O O . ASP A 1 202 ? 11.422 30.719 16.969 1 56.12 202 ASP A O 1
ATOM 1563 N N . ARG A 1 203 ? 11.531 31.984 15.086 1 45 203 ARG A N 1
ATOM 1564 C CA . ARG A 1 203 ? 12.961 32.156 15.352 1 45 203 ARG A CA 1
ATOM 1565 C C . ARG A 1 203 ? 13.188 33 16.594 1 45 203 ARG A C 1
ATOM 1567 O O . ARG A 1 203 ? 12.438 33.969 16.844 1 45 203 ARG A O 1
ATOM 1574 N N . MET B 1 1 ? -39 -15.008 -2.447 1 47.28 1 MET B N 1
ATOM 1575 C CA . MET B 1 1 ? -38.281 -14.234 -1.454 1 47.28 1 MET B CA 1
ATOM 1576 C C . MET B 1 1 ? -37.312 -15.117 -0.679 1 47.28 1 MET B C 1
ATOM 1578 O O . MET B 1 1 ? -36.156 -14.734 -0.455 1 47.28 1 MET B O 1
ATOM 1582 N N . PRO B 1 2 ? -37.656 -16.266 -0.22 1 53.12 2 PRO B N 1
ATOM 1583 C CA . PRO B 1 2 ? -36.812 -17.188 0.56 1 53.12 2 PRO B CA 1
ATOM 1584 C C . PRO B 1 2 ? -35.656 -17.734 -0.239 1 53.12 2 PRO B C 1
ATOM 1586 O O . PRO B 1 2 ? -34.531 -17.797 0.269 1 53.12 2 PRO B O 1
ATOM 1589 N N . ARG B 1 3 ? -35.938 -17.922 -1.528 1 59.59 3 ARG B N 1
ATOM 1590 C CA . ARG B 1 3 ? -34.906 -18.516 -2.391 1 59.59 3 ARG B CA 1
ATOM 1591 C C . ARG B 1 3 ? -33.812 -17.516 -2.711 1 59.59 3 ARG B C 1
ATOM 1593 O O . ARG B 1 3 ? -32.625 -17.875 -2.793 1 59.59 3 ARG B O 1
ATOM 1600 N N . LEU B 1 4 ? -34.25 -16.297 -2.877 1 65.44 4 LEU B N 1
ATOM 1601 C CA . LEU B 1 4 ? -33.281 -15.25 -3.174 1 65.44 4 LEU B CA 1
ATOM 1602 C C . LEU B 1 4 ? -32.375 -15.008 -1.983 1 65.44 4 LEU B C 1
ATOM 1604 O O . LEU B 1 4 ? -31.156 -14.852 -2.152 1 65.44 4 LEU B O 1
ATOM 1608 N N . VAL B 1 5 ? -32.969 -14.938 -0.844 1 66.19 5 VAL B N 1
ATOM 1609 C CA . VAL B 1 5 ? -32.188 -14.766 0.391 1 66.19 5 VAL B CA 1
ATOM 1610 C C . VAL B 1 5 ? -31.188 -15.891 0.54 1 66.19 5 VAL B C 1
ATOM 1612 O O . VAL B 1 5 ? -30.031 -15.656 0.925 1 66.19 5 VAL B O 1
ATOM 1615 N N . ASP B 1 6 ? -31.609 -16.875 0.001 1 81.38 6 ASP B N 1
ATOM 1616 C CA . ASP B 1 6 ? -30.734 -18.047 0.096 1 81.38 6 ASP B CA 1
ATOM 1617 C C . ASP B 1 6 ? -29.562 -17.938 -0.875 1 81.38 6 ASP B C 1
ATOM 1619 O O . ASP B 1 6 ? -28.422 -18.266 -0.524 1 81.38 6 ASP B O 1
ATOM 1623 N N . ARG B 1 7 ? -29.891 -17.297 -1.978 1 89.31 7 ARG B N 1
ATOM 1624 C CA . ARG B 1 7 ? -28.859 -17.172 -2.992 1 89.31 7 ARG B CA 1
ATOM 1625 C C . ARG B 1 7 ? -27.812 -16.125 -2.572 1 89.31 7 ARG B C 1
ATOM 1627 O O . ARG B 1 7 ? -26.609 -16.328 -2.775 1 89.31 7 ARG B O 1
ATOM 1634 N N . GLU B 1 8 ? -28.328 -15.055 -2 1 91.06 8 GLU B N 1
ATOM 1635 C CA . GLU B 1 8 ? -27.438 -14 -1.542 1 91.06 8 GLU B CA 1
ATOM 1636 C C . GLU B 1 8 ? -26.578 -14.469 -0.374 1 91.06 8 GLU B C 1
ATOM 1638 O O . GLU B 1 8 ? -25.391 -14.117 -0.28 1 91.06 8 GLU B O 1
ATOM 1643 N N . ALA B 1 9 ? -27.156 -15.203 0.404 1 93.19 9 ALA B N 1
ATOM 1644 C CA . ALA B 1 9 ? -26.438 -15.75 1.544 1 93.19 9 ALA B CA 1
ATOM 1645 C C . ALA B 1 9 ? -25.328 -16.703 1.084 1 93.19 9 ALA B C 1
ATOM 1647 O O . ALA B 1 9 ? -24.219 -16.703 1.625 1 93.19 9 ALA B O 1
ATOM 1648 N N . ARG B 1 10 ? -25.688 -17.5 0.14 1 94.12 10 ARG B N 1
ATOM 1649 C CA . ARG B 1 10 ? -24.719 -18.438 -0.388 1 94.12 10 ARG B CA 1
ATOM 1650 C C . ARG B 1 10 ? -23.562 -17.719 -1.085 1 94.12 10 ARG B C 1
ATOM 1652 O O . ARG B 1 10 ? -22.406 -18.078 -0.922 1 94.12 10 ARG B O 1
ATOM 1659 N N . ARG B 1 11 ? -23.906 -16.766 -1.828 1 96.12 11 ARG B N 1
ATOM 1660 C CA . ARG B 1 11 ? -22.891 -15.945 -2.488 1 96.12 11 ARG B CA 1
ATOM 1661 C C . ARG B 1 11 ? -21.953 -15.297 -1.471 1 96.12 11 ARG B C 1
ATOM 1663 O O . ARG B 1 11 ? -20.734 -15.289 -1.656 1 96.12 11 ARG B O 1
ATOM 1670 N N . ALA B 1 12 ? -22.5 -14.781 -0.42 1 95.44 12 ALA B N 1
ATOM 1671 C CA . ALA B 1 12 ? -21.719 -14.148 0.636 1 95.44 12 ALA B CA 1
ATOM 1672 C C . ALA B 1 12 ? -20.781 -15.156 1.295 1 95.44 12 ALA B C 1
ATOM 1674 O O . ALA B 1 12 ? -19.641 -14.82 1.619 1 95.44 12 ALA B O 1
ATOM 1675 N N . GLU B 1 13 ? -21.219 -16.281 1.471 1 96.5 13 GLU B N 1
ATOM 1676 C CA . GLU B 1 13 ? -20.391 -17.328 2.053 1 96.5 13 GLU B CA 1
ATOM 1677 C C . GLU B 1 13 ? -19.203 -17.672 1.153 1 96.5 13 GLU B C 1
ATOM 1679 O O . GLU B 1 13 ? -18.094 -17.906 1.641 1 96.5 13 GLU B O 1
ATOM 1684 N N . LEU B 1 14 ? -19.5 -17.734 -0.094 1 97.88 14 LEU B N 1
ATOM 1685 C CA . LEU B 1 14 ? -18.453 -18.047 -1.058 1 97.88 14 LEU B CA 1
ATOM 1686 C C . LEU B 1 14 ? -17.422 -16.922 -1.135 1 97.88 14 LEU B C 1
ATOM 1688 O O . LEU B 1 14 ? -16.219 -17.188 -1.257 1 97.88 14 LEU B O 1
ATOM 1692 N N . LEU B 1 15 ? -17.875 -15.75 -1.048 1 97.94 15 LEU B N 1
ATOM 1693 C CA . LEU B 1 15 ? -16.969 -14.609 -1.032 1 97.94 15 LEU B CA 1
ATOM 1694 C C . LEU B 1 15 ? -16.109 -14.609 0.235 1 97.94 15 LEU B C 1
ATOM 1696 O O . LEU B 1 15 ? -14.914 -14.328 0.185 1 97.94 15 LEU B O 1
ATOM 1700 N N . ALA B 1 16 ? -16.734 -14.969 1.362 1 97.56 16 ALA B N 1
ATOM 1701 C CA . ALA B 1 16 ? -15.984 -15.078 2.615 1 97.56 16 ALA B CA 1
ATOM 1702 C C . ALA B 1 16 ? -14.898 -16.141 2.52 1 97.56 16 ALA B C 1
ATOM 1704 O O . ALA B 1 16 ? -13.781 -15.938 2.99 1 97.56 16 ALA B O 1
ATOM 1705 N N . ALA B 1 17 ? -15.25 -17.219 1.936 1 98.19 17 ALA B N 1
ATOM 1706 C CA . ALA B 1 17 ? -14.266 -18.281 1.708 1 98.19 17 ALA B CA 1
ATOM 1707 C C . ALA B 1 17 ? -13.133 -17.781 0.817 1 98.19 17 ALA B C 1
ATOM 1709 O O . ALA B 1 17 ? -11.961 -18.078 1.062 1 98.19 17 ALA B O 1
ATOM 1710 N N . THR B 1 18 ? -13.484 -17.031 -0.231 1 98.06 18 THR B N 1
ATOM 1711 C CA . THR B 1 18 ? -12.477 -16.453 -1.12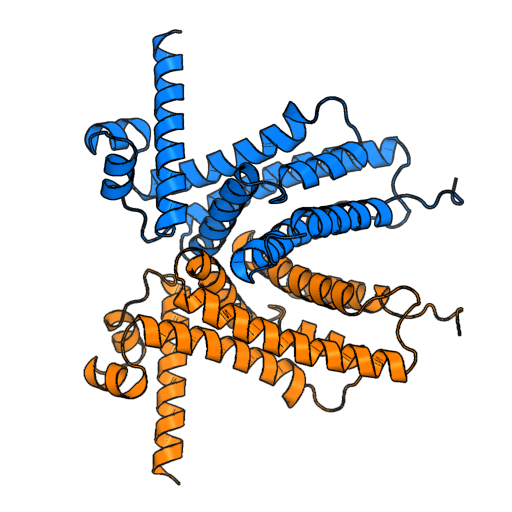7 1 98.06 18 THR B CA 1
ATOM 1712 C C . THR B 1 18 ? -11.508 -15.57 -0.357 1 98.06 18 THR B C 1
ATOM 1714 O O . THR B 1 18 ? -10.289 -15.672 -0.531 1 98.06 18 THR B O 1
ATOM 1717 N N . TRP B 1 19 ? -12.031 -14.758 0.535 1 97.62 19 TRP B N 1
ATOM 1718 C CA . TRP B 1 19 ? -11.18 -13.867 1.322 1 97.62 19 TRP B CA 1
ATOM 1719 C C . TRP B 1 19 ? -10.242 -14.664 2.223 1 97.62 19 TRP B C 1
ATOM 1721 O O . TRP B 1 19 ? -9.078 -14.305 2.387 1 97.62 19 TRP B O 1
ATOM 1731 N N . ARG B 1 20 ? -10.727 -15.727 2.809 1 97.44 20 ARG B N 1
ATOM 1732 C CA . ARG B 1 20 ? -9.883 -16.562 3.658 1 97.44 20 ARG B CA 1
ATOM 1733 C C . ARG B 1 20 ? -8.742 -17.188 2.859 1 97.44 20 ARG B C 1
ATOM 1735 O O . ARG B 1 20 ? -7.602 -17.219 3.328 1 97.44 20 ARG B O 1
ATOM 1742 N N . VAL B 1 21 ? -9.023 -17.609 1.65 1 97.06 21 VAL B N 1
ATOM 1743 C CA . VAL B 1 21 ? -7.992 -18.203 0.799 1 97.06 21 VAL B CA 1
ATOM 1744 C C . VAL B 1 21 ? -6.992 -17.125 0.388 1 97.06 21 VAL B C 1
ATOM 1746 O O . VAL B 1 21 ? -5.781 -17.359 0.395 1 97.06 21 VAL B O 1
ATOM 1749 N N . VAL B 1 22 ? -7.453 -15.945 0.047 1 95.62 22 VAL B N 1
ATOM 1750 C CA . VAL B 1 22 ? -6.59 -14.836 -0.348 1 95.62 22 VAL B CA 1
ATOM 1751 C C . VAL B 1 22 ? -5.645 -14.484 0.798 1 95.62 22 VAL B C 1
ATOM 1753 O O . VAL B 1 22 ? -4.449 -14.258 0.579 1 95.62 22 VAL B O 1
ATOM 1756 N N . ARG B 1 23 ? -6.188 -14.453 1.976 1 93.56 23 ARG B N 1
ATOM 1757 C CA . ARG B 1 23 ? -5.355 -14.109 3.125 1 93.56 23 ARG B CA 1
ATOM 1758 C C . ARG B 1 23 ? -4.297 -15.18 3.371 1 93.56 23 ARG B C 1
ATOM 1760 O O . ARG B 1 23 ? -3.176 -14.867 3.775 1 93.56 23 ARG B O 1
ATOM 1767 N N . ALA B 1 24 ? -4.621 -16.406 3.082 1 92.44 24 ALA B N 1
ATOM 1768 C CA . ALA B 1 24 ? -3.727 -17.516 3.363 1 92.44 24 ALA B CA 1
ATOM 1769 C C . ALA B 1 24 ? -2.701 -17.703 2.248 1 92.44 24 ALA B C 1
ATOM 1771 O O . ALA B 1 24 ? -1.538 -18.016 2.51 1 92.44 24 ALA B O 1
ATOM 1772 N N . ARG B 1 25 ? -3.15 -17.422 0.985 1 90.44 25 ARG B N 1
ATOM 1773 C CA . ARG B 1 25 ? -2.32 -17.844 -0.134 1 90.44 25 ARG B CA 1
ATOM 1774 C C . ARG B 1 25 ? -1.974 -16.672 -1.045 1 90.44 25 ARG B C 1
ATOM 1776 O O . ARG B 1 25 ? -1.195 -16.828 -1.99 1 90.44 25 ARG B O 1
ATOM 1783 N N . GLY B 1 26 ? -2.529 -15.57 -0.753 1 90.19 26 GLY B N 1
ATOM 1784 C CA . GLY B 1 26 ? -2.402 -14.477 -1.707 1 90.19 26 GLY B CA 1
ATOM 1785 C C . GLY B 1 26 ? -3.373 -14.586 -2.867 1 90.19 26 GLY B C 1
ATOM 1786 O O . GLY B 1 26 ? -4.047 -15.602 -3.031 1 90.19 26 GLY B O 1
ATOM 1787 N N . VAL B 1 27 ? -3.449 -13.547 -3.703 1 91.62 27 VAL B N 1
ATOM 1788 C CA . VAL B 1 27 ? -4.414 -13.484 -4.797 1 91.62 27 VAL B CA 1
ATOM 1789 C C . VAL B 1 27 ? -4.035 -14.492 -5.879 1 91.62 27 VAL B C 1
ATOM 1791 O O . VAL B 1 27 ? -4.891 -15.219 -6.383 1 91.62 27 VAL B O 1
ATOM 1794 N N . GLU B 1 28 ? -2.801 -14.539 -6.23 1 83.81 28 GLU B N 1
ATOM 1795 C CA . GLU B 1 28 ? -2.369 -15.43 -7.301 1 83.81 28 GLU B CA 1
ATOM 1796 C C . GLU B 1 28 ? -2.461 -16.891 -6.863 1 83.81 28 GLU B C 1
ATOM 1798 O O . GLU B 1 28 ? -2.721 -17.781 -7.688 1 83.81 28 GLU B O 1
ATOM 1803 N N . GLY B 1 29 ? -2.281 -17.141 -5.629 1 86.69 29 GLY B N 1
ATOM 1804 C CA . GLY B 1 29 ? -2.404 -18.5 -5.094 1 86.69 29 GLY B CA 1
ATOM 1805 C C . GLY B 1 29 ? -3.844 -18.922 -4.875 1 86.69 29 GLY B C 1
ATOM 1806 O O . GLY B 1 29 ? -4.113 -20.078 -4.539 1 86.69 29 GLY B O 1
ATOM 1807 N N . THR B 1 30 ? -4.68 -18.016 -5.07 1 93.38 30 THR B N 1
ATOM 1808 C CA . THR B 1 30 ? -6.102 -18.297 -4.918 1 93.38 30 THR B CA 1
ATOM 1809 C C . THR B 1 30 ? -6.664 -18.938 -6.184 1 93.38 30 THR B C 1
ATOM 1811 O O . THR B 1 30 ? -6.727 -18.297 -7.234 1 93.38 30 THR B O 1
ATOM 1814 N N . THR B 1 31 ? -7.051 -20.25 -6.043 1 94.75 31 THR B N 1
ATOM 1815 C CA . THR B 1 31 ? -7.625 -20.984 -7.16 1 94.75 31 THR B CA 1
ATOM 1816 C C . THR B 1 31 ? -9.086 -21.328 -6.887 1 94.75 31 THR B C 1
ATOM 1818 O O . THR B 1 31 ? -9.531 -21.312 -5.734 1 94.75 31 THR B O 1
ATOM 1821 N N . THR B 1 32 ? -9.734 -21.656 -7.969 1 97.56 32 THR B N 1
ATOM 1822 C CA . THR B 1 32 ? -11.125 -22.062 -7.812 1 97.56 32 THR B CA 1
ATOM 1823 C C . THR B 1 32 ? -11.227 -23.312 -6.941 1 97.56 32 THR B C 1
ATOM 1825 O O . THR B 1 32 ? -12.125 -23.422 -6.105 1 97.56 32 THR B O 1
ATOM 1828 N N . ARG B 1 33 ? -10.312 -24.234 -7.078 1 97.69 33 ARG B N 1
ATOM 1829 C CA . ARG B 1 33 ? -10.305 -25.438 -6.273 1 97.69 33 ARG B CA 1
ATOM 1830 C C . ARG B 1 33 ? -10.102 -25.125 -4.797 1 97.69 33 ARG B C 1
ATOM 1832 O O . ARG B 1 33 ? -10.812 -25.641 -3.938 1 97.69 33 ARG B O 1
ATOM 1839 N N . ALA B 1 34 ? -9.188 -24.25 -4.488 1 97 34 ALA B N 1
ATOM 1840 C CA . ALA B 1 34 ? -8.922 -23.859 -3.105 1 97 34 ALA B CA 1
ATOM 1841 C C . ALA B 1 34 ? -10.141 -23.188 -2.477 1 97 34 ALA B C 1
ATOM 1843 O O . ALA B 1 34 ? -10.445 -23.422 -1.306 1 97 34 ALA B O 1
ATOM 1844 N N . ILE B 1 35 ? -10.805 -22.344 -3.23 1 98.19 35 ILE B N 1
ATOM 1845 C CA . ILE B 1 35 ? -11.992 -21.641 -2.744 1 98.19 35 ILE B CA 1
ATOM 1846 C C . ILE B 1 35 ? -13.109 -22.641 -2.467 1 98.19 35 ILE B C 1
ATOM 1848 O O . ILE B 1 35 ? -13.758 -22.578 -1.418 1 98.19 35 ILE B O 1
ATOM 1852 N N . ALA B 1 36 ? -13.289 -23.547 -3.445 1 98.31 36 ALA B N 1
ATOM 1853 C CA . ALA B 1 36 ? -14.328 -24.562 -3.287 1 98.31 36 ALA B CA 1
ATOM 1854 C C . ALA B 1 36 ? -14.07 -25.422 -2.049 1 98.31 36 ALA B C 1
ATOM 1856 O O . ALA B 1 36 ? -14.984 -25.672 -1.264 1 98.31 36 ALA B O 1
ATOM 1857 N N . ASP B 1 37 ? -12.867 -25.844 -1.85 1 98.12 37 ASP B N 1
ATOM 1858 C CA . ASP B 1 37 ? -12.484 -26.641 -0.684 1 98.12 37 ASP B CA 1
ATOM 1859 C C . ASP B 1 37 ? -12.75 -25.875 0.611 1 98.12 37 ASP B C 1
ATOM 1861 O O . ASP B 1 37 ? -13.305 -26.422 1.562 1 98.12 37 ASP B O 1
ATOM 1865 N N . GLU B 1 38 ? -12.398 -24.609 0.628 1 97.81 38 GLU B N 1
ATOM 1866 C CA . GLU B 1 38 ? -12.586 -23.766 1.803 1 97.81 38 GLU B CA 1
ATOM 1867 C C . GLU B 1 38 ? -14.062 -23.578 2.117 1 97.81 38 GLU B C 1
ATOM 1869 O O . GLU B 1 38 ? -14.453 -23.531 3.285 1 97.81 38 GLU B O 1
ATOM 1874 N N . ALA B 1 39 ? -14.867 -23.469 1.115 1 97.56 39 ALA B N 1
ATOM 1875 C CA . ALA B 1 39 ? -16.2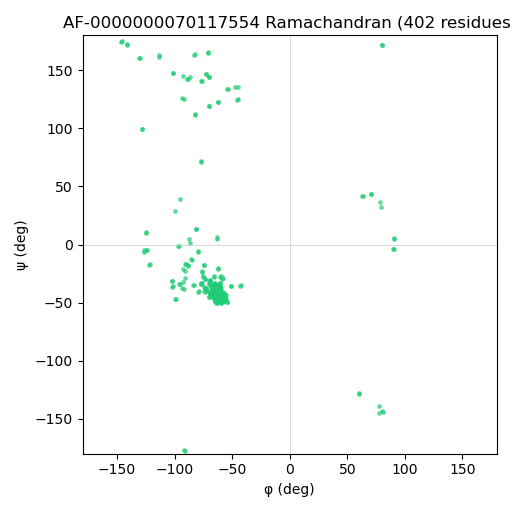97 -23.219 1.27 1 97.56 39 ALA B CA 1
ATOM 1876 C C . ALA B 1 39 ? -17.062 -24.516 1.485 1 97.56 39 ALA B C 1
ATOM 1878 O O . ALA B 1 39 ? -18.25 -24.484 1.804 1 97.56 39 ALA B O 1
ATOM 1879 N N . GLY B 1 40 ? -16.422 -25.641 1.24 1 97.81 40 GLY B N 1
ATOM 1880 C CA . GLY B 1 40 ? -17.094 -26.922 1.378 1 97.81 40 GLY B CA 1
ATOM 1881 C C . GLY B 1 40 ? -18.141 -27.172 0.297 1 97.81 40 GLY B C 1
ATOM 1882 O O . GLY B 1 40 ? -19.234 -27.641 0.585 1 97.81 40 GLY B O 1
ATOM 1883 N N . CYS B 1 41 ? -17.766 -26.844 -0.954 1 97.19 41 CYS B N 1
ATOM 1884 C CA . CYS B 1 41 ? -18.703 -27.031 -2.057 1 97.19 41 CYS B CA 1
ATOM 1885 C C . CYS B 1 41 ? -17.969 -27.531 -3.301 1 97.19 41 CYS B C 1
ATOM 1887 O O . CYS B 1 41 ? -16.75 -27.672 -3.303 1 97.19 41 CYS B O 1
ATOM 1889 N N . SER B 1 42 ? -18.734 -27.875 -4.305 1 97.19 42 SER B N 1
ATOM 1890 C CA . SER B 1 42 ? -18.156 -28.344 -5.559 1 97.19 42 SER B CA 1
ATOM 1891 C C . SER B 1 42 ? -17.75 -27.172 -6.445 1 97.19 42 SER B C 1
ATOM 1893 O O . SER B 1 42 ? -18.219 -26.047 -6.266 1 97.19 42 SER B O 1
ATOM 1895 N N . LEU B 1 43 ? -16.922 -27.453 -7.418 1 97.31 43 LEU B N 1
ATOM 1896 C CA . LEU B 1 43 ? -16.531 -26.453 -8.406 1 97.31 43 LEU B CA 1
ATOM 1897 C C . LEU B 1 43 ? -17.734 -25.969 -9.195 1 97.31 43 LEU B C 1
ATOM 1899 O O . LEU B 1 43 ? -17.812 -24.797 -9.586 1 97.31 43 LEU B O 1
ATOM 1903 N N . SER B 1 44 ? -18.656 -26.844 -9.445 1 96.69 44 SER B N 1
ATOM 1904 C CA . SER B 1 44 ? -19.859 -26.516 -10.195 1 96.69 44 SER B CA 1
ATOM 1905 C C . SER B 1 44 ? -20.703 -25.5 -9.445 1 96.69 44 SER B C 1
ATOM 1907 O O . SER B 1 44 ? -21.219 -24.547 -10.031 1 96.69 44 SER B O 1
ATOM 1909 N N . VAL B 1 45 ? -20.875 -25.719 -8.195 1 95.88 45 VAL B N 1
ATOM 1910 C CA . VAL B 1 45 ? -21.625 -24.797 -7.352 1 95.88 45 VAL B CA 1
ATOM 1911 C C . VAL B 1 45 ? -20.953 -23.438 -7.332 1 95.88 45 VAL B C 1
ATOM 1913 O O . VAL B 1 45 ? -21.609 -22.406 -7.492 1 95.88 45 VAL B O 1
ATOM 1916 N N . LEU B 1 46 ? -19.625 -23.422 -7.117 1 97.69 46 LEU B N 1
ATOM 1917 C CA . LEU B 1 46 ? -18.859 -22.172 -7.113 1 97.69 46 LEU B CA 1
ATOM 1918 C C . LEU B 1 46 ? -19.062 -21.422 -8.422 1 97.69 46 LEU B C 1
ATOM 1920 O O . LEU B 1 46 ? -19.344 -20.219 -8.406 1 97.69 46 LEU B O 1
ATOM 1924 N N . ALA B 1 47 ? -18.969 -22.109 -9.516 1 97.44 47 ALA B N 1
ATOM 1925 C CA . ALA B 1 47 ? -19.094 -21.484 -10.836 1 97.44 47 ALA B CA 1
ATOM 1926 C C . ALA B 1 47 ? -20.5 -20.938 -11.047 1 97.44 47 ALA B C 1
ATOM 1928 O O . ALA B 1 47 ? -20.672 -19.891 -11.68 1 97.44 47 ALA B O 1
ATOM 1929 N N . HIS B 1 48 ? -21.438 -21.672 -10.57 1 96.75 48 HIS B N 1
ATOM 1930 C CA . HIS B 1 48 ? -22.828 -21.25 -10.695 1 96.75 48 HIS B CA 1
ATOM 1931 C C . HIS B 1 48 ? -23.047 -19.906 -10.016 1 96.75 48 HIS B C 1
ATOM 1933 O O . HIS B 1 48 ? -23.75 -19.047 -10.562 1 96.75 48 HIS B O 1
ATOM 1939 N N . PHE B 1 49 ? -22.391 -19.719 -8.906 1 96.69 49 PHE B N 1
ATOM 1940 C CA . PHE B 1 49 ? -22.656 -18.516 -8.125 1 96.69 49 PHE B CA 1
ATOM 1941 C C . PHE B 1 49 ? -21.703 -17.391 -8.508 1 96.69 49 PHE B C 1
ATOM 1943 O O . PHE B 1 49 ? -22.078 -16.219 -8.516 1 96.69 49 PHE B O 1
ATOM 1950 N N . LEU B 1 50 ? -20.391 -17.703 -8.797 1 97.69 50 LEU B N 1
ATOM 1951 C CA . LEU B 1 50 ? -19.406 -16.625 -8.883 1 97.69 50 LEU B CA 1
ATOM 1952 C C . LEU B 1 50 ? -18.656 -16.688 -10.211 1 97.69 50 LEU B C 1
ATOM 1954 O O . LEU B 1 50 ? -17.891 -15.781 -10.523 1 97.69 50 LEU B O 1
ATOM 1958 N N . GLY B 1 51 ? -18.859 -17.656 -11.023 1 97.06 51 GLY B N 1
ATOM 1959 C CA . GLY B 1 51 ? -18.188 -17.75 -12.305 1 97.06 51 GLY B CA 1
ATOM 1960 C C . GLY B 1 51 ? -16.781 -18.312 -12.211 1 97.06 51 GLY B C 1
ATOM 1961 O O . GLY B 1 51 ? -16.531 -19.25 -11.453 1 97.06 51 GLY B O 1
ATOM 1962 N N . GLY B 1 52 ? -15.891 -17.828 -13 1 96 52 GLY B N 1
ATOM 1963 C CA . GLY B 1 52 ? -14.516 -18.297 -13.031 1 96 52 GLY B CA 1
ATOM 1964 C C . GLY B 1 52 ? -13.602 -17.516 -12.102 1 96 52 GLY B C 1
ATOM 1965 O O . GLY B 1 52 ? -14.055 -16.656 -11.352 1 96 52 GLY B O 1
ATOM 1966 N N . LYS B 1 53 ? -12.383 -17.828 -12.117 1 94.88 53 LYS B N 1
ATOM 1967 C CA . LYS B 1 53 ? -11.398 -17.281 -11.188 1 94.88 53 LYS B CA 1
ATOM 1968 C C . LYS B 1 53 ? -11.414 -15.766 -11.211 1 94.88 53 LYS B C 1
ATOM 1970 O O . LYS B 1 53 ? -11.523 -15.117 -10.164 1 94.88 53 LYS B O 1
ATOM 1975 N N . ASP B 1 54 ? -11.352 -15.188 -12.414 1 94.81 54 ASP B N 1
ATOM 1976 C CA . ASP B 1 54 ? -11.297 -13.734 -12.523 1 94.81 54 ASP B CA 1
ATOM 1977 C C . ASP B 1 54 ? -12.578 -13.094 -12 1 94.81 54 ASP B C 1
ATOM 1979 O O . ASP B 1 54 ? -12.539 -12.047 -11.344 1 94.81 54 ASP B O 1
ATOM 1983 N N . ASP B 1 55 ? -13.625 -13.703 -12.336 1 97.25 55 ASP B N 1
ATOM 1984 C CA . ASP B 1 55 ? -14.906 -13.211 -11.859 1 97.25 55 ASP B CA 1
ATOM 1985 C C . ASP B 1 55 ? -14.969 -13.227 -10.328 1 97.25 55 ASP B C 1
ATOM 1987 O O . ASP B 1 55 ? -15.461 -12.281 -9.711 1 97.25 55 ASP B O 1
ATOM 1991 N N . ILE B 1 56 ? -14.516 -14.297 -9.812 1 97.75 56 ILE B N 1
ATOM 1992 C CA . ILE B 1 56 ? -14.531 -14.469 -8.359 1 97.75 56 ILE B CA 1
ATOM 1993 C C . ILE B 1 56 ? -13.672 -13.391 -7.707 1 97.75 56 ILE B C 1
ATOM 1995 O O . ILE B 1 56 ? -14.086 -12.758 -6.734 1 97.75 56 ILE B O 1
ATOM 1999 N N . LEU B 1 57 ? -12.531 -13.18 -8.234 1 96.94 57 LEU B N 1
ATOM 2000 C CA . LEU B 1 57 ? -11.594 -12.219 -7.66 1 96.94 57 LEU B CA 1
ATOM 2001 C C . LEU B 1 57 ? -12.156 -10.805 -7.727 1 96.94 57 LEU B C 1
ATOM 2003 O O . LEU B 1 57 ? -12.062 -10.047 -6.762 1 96.94 57 LEU B O 1
ATOM 2007 N N . VAL B 1 58 ? -12.742 -10.445 -8.836 1 97.12 58 VAL B N 1
ATOM 2008 C CA . VAL B 1 58 ? -13.336 -9.125 -9 1 97.12 58 VAL B CA 1
ATOM 2009 C C . VAL B 1 58 ? -14.5 -8.953 -8.023 1 97.12 58 VAL B C 1
ATOM 2011 O O . VAL B 1 58 ? -14.617 -7.93 -7.352 1 97.12 58 VAL B O 1
ATOM 2014 N N . ALA B 1 59 ? -15.297 -9.992 -7.938 1 97.5 59 ALA B N 1
ATOM 2015 C CA . ALA B 1 59 ? -16.422 -9.945 -7.02 1 97.5 59 ALA B CA 1
ATOM 2016 C C . ALA B 1 59 ? -15.953 -9.805 -5.574 1 97.5 59 ALA B C 1
ATOM 2018 O O . ALA B 1 59 ? -16.547 -9.055 -4.789 1 97.5 59 ALA B O 1
ATOM 2019 N N . ALA B 1 60 ? -14.969 -10.586 -5.207 1 97.88 60 ALA B N 1
ATOM 2020 C CA . ALA B 1 60 ? -14.414 -10.539 -3.855 1 97.88 60 ALA B CA 1
ATOM 2021 C C . ALA B 1 60 ? -13.828 -9.164 -3.545 1 97.88 60 ALA B C 1
ATOM 2023 O O . ALA B 1 60 ? -14 -8.648 -2.438 1 97.88 60 ALA B O 1
ATOM 2024 N N . GLN B 1 61 ? -13.125 -8.617 -4.492 1 96.31 61 GLN B N 1
ATOM 2025 C CA . GLN B 1 61 ? -12.57 -7.281 -4.344 1 96.31 61 GLN B CA 1
ATOM 2026 C C . GLN B 1 61 ? -13.664 -6.246 -4.117 1 96.31 61 GLN B C 1
ATOM 2028 O O . GLN B 1 61 ? -13.578 -5.43 -3.197 1 96.31 61 GLN B O 1
ATOM 2033 N N . GLN B 1 62 ? -14.68 -6.277 -4.906 1 96 62 GLN B N 1
ATOM 2034 C CA . GLN B 1 62 ? -15.789 -5.344 -4.777 1 96 62 GLN B CA 1
ATOM 2035 C C . GLN B 1 62 ? -16.5 -5.512 -3.441 1 96 62 GLN B C 1
ATOM 2037 O O . GLN B 1 62 ? -16.828 -4.527 -2.77 1 96 62 GLN B O 1
ATOM 2042 N N . ALA B 1 63 ? -16.672 -6.723 -3.074 1 96 63 ALA B N 1
ATOM 2043 C CA . ALA B 1 63 ? -17.453 -7.027 -1.877 1 96 63 ALA B CA 1
ATOM 2044 C C . ALA B 1 63 ? -16.734 -6.539 -0.62 1 96 63 ALA B C 1
ATOM 2046 O O . ALA B 1 63 ? -17.391 -6.105 0.339 1 96 63 ALA B O 1
ATOM 2047 N N . VAL B 1 64 ? -15.461 -6.652 -0.563 1 94.44 64 VAL B N 1
ATOM 2048 C CA . VAL B 1 64 ? -14.742 -6.211 0.628 1 94.44 64 VAL B CA 1
ATOM 2049 C C . VAL B 1 64 ? -14.828 -4.691 0.754 1 94.44 64 VAL B C 1
ATOM 2051 O O . VAL B 1 64 ? -14.953 -4.16 1.861 1 94.44 64 VAL B O 1
ATOM 2054 N N . TYR B 1 65 ? -14.812 -3.967 -0.319 1 90.81 65 TYR B N 1
ATOM 2055 C CA . TYR B 1 65 ? -14.992 -2.521 -0.303 1 90.81 65 TYR B CA 1
ATOM 2056 C C . TYR B 1 65 ? -16.391 -2.154 0.167 1 90.81 65 TYR B C 1
ATOM 2058 O O . TYR B 1 65 ? -16.562 -1.229 0.965 1 90.81 65 TYR B O 1
ATOM 2066 N N . GLU B 1 66 ? -17.312 -2.883 -0.341 1 91.31 66 GLU B N 1
ATOM 2067 C CA . GLU B 1 66 ? -18.703 -2.625 0.056 1 91.31 66 GLU B CA 1
ATOM 2068 C C . GLU B 1 66 ? -18.891 -2.855 1.552 1 91.31 66 GLU B C 1
ATOM 2070 O O . GLU B 1 66 ? -19.609 -2.105 2.211 1 91.31 66 GLU B O 1
ATOM 2075 N N . ARG B 1 67 ? -18.25 -3.844 2.027 1 90.69 67 ARG B N 1
ATOM 2076 C CA . ARG B 1 67 ? -18.297 -4.133 3.457 1 90.69 67 ARG B CA 1
ATOM 2077 C C . ARG B 1 67 ? -17.719 -2.982 4.27 1 90.69 67 ARG B C 1
ATOM 2079 O O . ARG B 1 67 ? -18.266 -2.59 5.297 1 90.69 67 ARG B O 1
ATOM 2086 N N . ILE B 1 68 ? -16.688 -2.42 3.842 1 86.94 68 ILE B N 1
ATOM 2087 C CA . ILE B 1 68 ? -16.016 -1.315 4.508 1 86.94 68 ILE B CA 1
ATOM 2088 C C . ILE B 1 68 ? -16.875 -0.061 4.445 1 86.94 68 ILE B C 1
ATOM 2090 O O . ILE B 1 68 ? -17.031 0.642 5.445 1 86.94 68 ILE B O 1
ATOM 2094 N N . VAL B 1 69 ? -17.453 0.181 3.311 1 85.5 69 VAL B N 1
ATOM 2095 C CA . VAL B 1 69 ? -18.312 1.343 3.105 1 85.5 69 VAL B CA 1
ATOM 2096 C C . VAL B 1 69 ? -19.562 1.232 3.99 1 85.5 69 VAL B C 1
ATOM 2098 O O . VAL B 1 69 ? -19.969 2.213 4.613 1 85.5 69 VAL B O 1
ATOM 2101 N N . GLU B 1 70 ? -20.031 0.039 4.023 1 87.88 70 GLU B N 1
ATOM 2102 C CA . GLU B 1 70 ? -21.203 -0.187 4.867 1 87.88 70 GLU B CA 1
ATOM 2103 C C . GLU B 1 70 ? -20.891 0.088 6.336 1 87.88 70 GLU B C 1
ATOM 2105 O O . GLU B 1 70 ? -21.656 0.75 7.027 1 87.88 70 GLU B O 1
ATOM 2110 N N . ARG B 1 71 ? -19.812 -0.314 6.781 1 87.88 71 ARG B N 1
ATOM 2111 C CA . ARG B 1 71 ? -19.391 -0.077 8.156 1 87.88 71 ARG B CA 1
ATOM 2112 C C . ARG B 1 71 ? -19.203 1.412 8.422 1 87.88 71 ARG B C 1
ATOM 2114 O O . ARG B 1 71 ? -19.578 1.913 9.484 1 87.88 71 ARG B O 1
ATOM 2121 N N . ALA B 1 72 ? -18.688 2.115 7.457 1 83.44 72 ALA B N 1
ATOM 2122 C CA . ALA B 1 72 ? -18.312 3.516 7.625 1 83.44 72 ALA B CA 1
ATOM 2123 C C . ALA B 1 72 ? -19.531 4.426 7.539 1 83.44 72 ALA B C 1
ATOM 2125 O O . ALA B 1 72 ? -19.656 5.379 8.312 1 83.44 72 ALA B O 1
ATOM 2126 N N . PHE B 1 73 ? -20.422 4.172 6.641 1 78.38 73 PHE B N 1
ATOM 2127 C CA . PHE B 1 73 ? -21.391 5.203 6.285 1 78.38 73 PHE B CA 1
ATOM 2128 C C . PHE B 1 73 ? -22.812 4.711 6.516 1 78.38 73 PHE B C 1
ATOM 2130 O O . PHE B 1 73 ? -23.75 5.504 6.535 1 78.38 73 PHE B O 1
ATOM 2137 N N . ARG B 1 74 ? -23 3.529 6.637 1 69.12 74 ARG B N 1
ATOM 2138 C CA . ARG B 1 74 ? -24.359 3.057 6.867 1 69.12 74 ARG B CA 1
ATOM 2139 C C . ARG B 1 74 ? -24.594 2.723 8.336 1 69.12 74 ARG B C 1
ATOM 2141 O O . ARG B 1 74 ? -25.625 3.074 8.906 1 69.12 74 ARG B O 1
ATOM 2148 N N . LEU B 1 75 ? -23.516 2.215 8.859 1 59.72 75 LEU B N 1
ATOM 2149 C CA . LEU B 1 75 ? -23.672 1.812 10.25 1 59.72 75 LEU B CA 1
ATOM 2150 C C . LEU B 1 75 ? -23.25 2.938 11.195 1 59.72 75 LEU B C 1
ATOM 2152 O O . LEU B 1 75 ? -23.703 3 12.336 1 59.72 75 LEU B O 1
ATOM 2156 N N . GLY B 1 76 ? -22.234 3.738 10.703 1 57.38 76 GLY B N 1
ATOM 2157 C CA . GLY B 1 76 ? -21.688 4.785 11.547 1 57.38 76 GLY B CA 1
ATOM 2158 C C . GLY B 1 76 ? -22.688 5.852 11.922 1 57.38 76 GLY B C 1
ATOM 2159 O O . GLY B 1 76 ? -22.422 6.699 12.773 1 57.38 76 GLY B O 1
ATOM 2160 N N . GLY B 1 77 ? -24.078 5.551 11.492 1 63.94 77 GLY B N 1
ATOM 2161 C CA . GLY B 1 77 ? -25.156 6.312 12.102 1 63.94 77 GLY B CA 1
ATOM 2162 C C . GLY B 1 77 ? -25.297 7.711 11.523 1 63.94 77 GLY B C 1
ATOM 2163 O O . GLY B 1 77 ? -25.078 7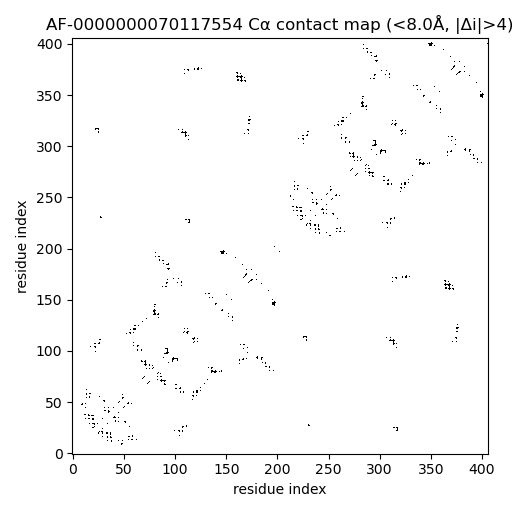.922 10.336 1 63.94 77 GLY B O 1
ATOM 2164 N N . ASP B 1 78 ? -25.562 8.758 12.438 1 70.5 78 ASP B N 1
ATOM 2165 C CA . ASP B 1 78 ? -26 10.141 12.219 1 70.5 78 ASP B CA 1
ATOM 2166 C C . ASP B 1 78 ? -24.812 11.102 12.297 1 70.5 78 ASP B C 1
ATOM 2168 O O . ASP B 1 78 ? -24.969 12.242 12.742 1 70.5 78 ASP B O 1
ATOM 2172 N N . ARG B 1 79 ? -23.734 10.625 11.969 1 84.06 79 ARG B N 1
ATOM 2173 C CA . ARG B 1 79 ? -22.609 11.562 12.008 1 84.06 79 ARG B CA 1
ATOM 2174 C C . ARG B 1 79 ? -22.5 12.336 10.695 1 84.06 79 ARG B C 1
ATOM 2176 O O . ARG B 1 79 ? -22.828 11.812 9.633 1 84.06 79 ARG B O 1
ATOM 2183 N N . TYR B 1 80 ? -22.109 13.578 10.898 1 87.75 80 TYR B N 1
ATOM 2184 C CA . TYR B 1 80 ? -21.953 14.461 9.75 1 87.75 80 TYR B CA 1
ATOM 2185 C C . TYR B 1 80 ? -20.609 15.164 9.766 1 87.75 80 TYR B C 1
ATOM 2187 O O . TYR B 1 80 ? -19.938 15.203 10.805 1 87.75 80 TYR B O 1
ATOM 2195 N N . GLY B 1 81 ? -20.234 15.648 8.609 1 93.38 81 GLY B N 1
ATOM 2196 C CA . GLY B 1 81 ? -19.047 16.484 8.508 1 93.38 81 GLY B CA 1
ATOM 2197 C C . GLY B 1 81 ? -17.781 15.781 8.953 1 93.38 81 GLY B C 1
ATOM 2198 O O . GLY B 1 81 ? -17.5 14.656 8.531 1 93.38 81 GLY B O 1
ATOM 2199 N N . LEU B 1 82 ? -17.031 16.344 9.82 1 94.88 82 LEU B N 1
ATOM 2200 C CA . LEU B 1 82 ? -15.742 15.82 10.242 1 94.88 82 LEU B CA 1
ATOM 2201 C C . LEU B 1 82 ? -15.922 14.602 11.141 1 94.88 82 LEU B C 1
ATOM 2203 O O . LEU B 1 82 ? -15.102 13.68 11.117 1 94.88 82 LEU B O 1
ATOM 2207 N N . ALA B 1 83 ? -17.016 14.57 11.867 1 93.25 83 ALA B N 1
ATOM 2208 C CA . ALA B 1 83 ? -17.297 13.391 12.688 1 93.25 83 ALA B CA 1
ATOM 2209 C C . ALA B 1 83 ? -17.531 12.164 11.812 1 93.25 83 ALA B C 1
ATOM 2211 O O . ALA B 1 83 ? -17.094 11.062 12.156 1 93.25 83 ALA B O 1
ATOM 2212 N N . ALA B 1 84 ? -18.203 12.375 10.703 1 92.88 84 ALA B N 1
ATOM 2213 C CA . ALA B 1 84 ? -18.422 11.289 9.75 1 92.88 84 ALA B CA 1
ATOM 2214 C C . ALA B 1 84 ? -17.109 10.859 9.102 1 92.88 84 ALA B C 1
ATOM 2216 O O . ALA B 1 84 ? -16.875 9.664 8.898 1 92.88 84 ALA B O 1
ATOM 2217 N N . LEU B 1 85 ? -16.281 11.812 8.789 1 94 85 LEU B N 1
ATOM 2218 C CA . LEU B 1 85 ? -14.977 11.531 8.211 1 94 85 LEU B CA 1
ATOM 2219 C C . LEU B 1 85 ? -14.125 10.719 9.18 1 94 85 LEU B C 1
ATOM 2221 O O . LEU B 1 85 ? -13.477 9.742 8.773 1 94 85 LEU B O 1
ATOM 2225 N N . ARG B 1 86 ? -14.195 11.07 10.43 1 94.5 86 ARG B N 1
ATOM 2226 C CA . ARG B 1 86 ? -13.453 10.344 11.453 1 94.5 86 ARG B CA 1
ATOM 2227 C C . ARG B 1 86 ? -13.992 8.93 11.625 1 94.5 86 ARG B C 1
ATOM 2229 O O . ARG B 1 86 ? -13.227 7.984 11.812 1 94.5 86 ARG B O 1
ATOM 2236 N N . ALA B 1 87 ? -15.242 8.797 11.57 1 91.94 87 ALA B N 1
ATOM 2237 C CA . ALA B 1 87 ? -15.867 7.48 11.672 1 91.94 87 ALA B CA 1
ATOM 2238 C C . ALA B 1 87 ? -15.492 6.602 10.484 1 91.94 87 ALA B C 1
ATOM 2240 O O . ALA B 1 87 ? -15.328 5.387 10.633 1 91.94 87 ALA B O 1
ATOM 2241 N N . ALA B 1 88 ? -15.383 7.246 9.367 1 93.12 88 ALA B N 1
ATOM 2242 C CA . ALA B 1 88 ? -14.953 6.512 8.172 1 93.12 88 ALA B CA 1
ATOM 2243 C C . ALA B 1 88 ? -13.555 5.938 8.359 1 93.12 88 ALA B C 1
ATOM 2245 O O . ALA B 1 88 ? -13.289 4.793 7.988 1 93.12 88 ALA B O 1
ATOM 2246 N N . LEU B 1 89 ? -12.664 6.707 8.914 1 95.25 89 LEU B N 1
ATOM 2247 C CA . LEU B 1 89 ? -11.32 6.215 9.203 1 95.25 89 LEU B CA 1
ATOM 2248 C C . LEU B 1 89 ? -11.367 5.031 10.164 1 95.25 89 LEU B C 1
ATOM 2250 O O . LEU B 1 89 ? -10.672 4.035 9.961 1 95.25 89 LEU B O 1
ATOM 2254 N N . ASP B 1 90 ? -12.234 5.07 11.133 1 92.19 90 ASP B N 1
ATOM 2255 C CA . ASP B 1 90 ? -12.383 3.984 12.094 1 92.19 90 ASP B CA 1
ATOM 2256 C C . ASP B 1 90 ? -12.844 2.699 11.406 1 92.19 90 ASP B C 1
ATOM 2258 O O . ASP B 1 90 ? -12.453 1.602 11.805 1 92.19 90 ASP B O 1
ATOM 2262 N N . ALA B 1 91 ? -13.609 2.912 10.461 1 90.56 91 ALA B N 1
ATOM 2263 C CA . ALA B 1 91 ? -14.203 1.766 9.773 1 90.56 91 ALA B CA 1
ATOM 2264 C C . ALA B 1 91 ? -13.18 1.079 8.867 1 90.56 91 ALA B C 1
ATOM 2266 O O . ALA B 1 91 ? -13.273 -0.126 8.625 1 90.56 91 ALA B O 1
ATOM 2267 N N . VAL B 1 92 ? -12.242 1.84 8.422 1 92.81 92 VAL B N 1
ATOM 2268 C CA . VAL B 1 92 ? -11.367 1.301 7.387 1 92.81 92 VAL B CA 1
ATOM 2269 C C . VAL B 1 92 ? -10.031 0.888 8 1 92.81 92 VAL B C 1
ATOM 2271 O O . VAL B 1 92 ? -9.383 -0.048 7.523 1 92.81 92 VAL B O 1
ATOM 2274 N N . LEU B 1 93 ? -9.562 1.536 9.031 1 94.69 93 LEU B N 1
ATOM 2275 C CA . LEU B 1 93 ? -8.273 1.223 9.641 1 94.69 93 LEU B CA 1
ATOM 2276 C C . LEU B 1 93 ? -8.328 -0.118 10.367 1 94.69 93 LEU B C 1
ATOM 2278 O O . LEU B 1 93 ? -9.352 -0.463 10.969 1 94.69 93 LEU B O 1
ATOM 2282 N N . PRO B 1 94 ? -7.246 -0.864 10.336 1 93.62 94 PRO B N 1
ATOM 2283 C CA . PRO B 1 94 ? -7.219 -2.199 10.938 1 93.62 94 PRO B CA 1
ATOM 2284 C C . PRO B 1 94 ? -7.09 -2.156 12.461 1 93.62 94 PRO B C 1
ATOM 2286 O O . PRO B 1 94 ? -6.074 -2.592 13.008 1 93.62 94 PRO B O 1
ATOM 2289 N N . LEU B 1 95 ? -8.125 -1.756 13.156 1 93 95 LEU B N 1
ATOM 2290 C CA . LEU B 1 95 ? -8.117 -1.473 14.586 1 93 95 LEU B CA 1
ATOM 2291 C C . LEU B 1 95 ? -8.422 -2.73 15.391 1 93 95 LEU B C 1
ATOM 2293 O O . LEU B 1 95 ? -8.188 -2.773 16.594 1 93 95 LEU B O 1
ATOM 2297 N N . ASP B 1 96 ? -8.984 -3.721 14.781 1 91.62 96 ASP B N 1
ATOM 2298 C CA . ASP B 1 96 ? -9.32 -5 15.398 1 91.62 96 ASP B CA 1
ATOM 2299 C C . ASP B 1 96 ? -9.172 -6.148 14.406 1 91.62 96 ASP B C 1
ATOM 2301 O O . ASP B 1 96 ? -8.875 -5.922 13.227 1 91.62 96 ASP B O 1
ATOM 2305 N N . PRO B 1 97 ? -9.328 -7.344 14.852 1 90.69 97 PRO B N 1
ATOM 2306 C CA . PRO B 1 97 ? -9.047 -8.492 13.984 1 90.69 97 PRO B CA 1
ATOM 2307 C C . PRO B 1 97 ? -9.922 -8.516 12.734 1 90.69 97 PRO B C 1
ATOM 2309 O O . PRO B 1 97 ? -9.453 -8.875 11.648 1 90.69 97 PRO B O 1
ATOM 2312 N N . GLU B 1 98 ? -11.172 -8.148 12.875 1 92.19 98 GLU B N 1
ATOM 2313 C CA . GLU B 1 98 ? -12.078 -8.148 11.727 1 92.19 98 GLU B CA 1
ATOM 2314 C C . GLU B 1 98 ? -11.641 -7.125 10.688 1 92.19 98 GLU B C 1
ATOM 2316 O O . GLU B 1 98 ? -11.547 -7.445 9.5 1 92.19 98 GLU B O 1
ATOM 2321 N N . ARG B 1 99 ? -11.383 -5.977 11.086 1 93.31 99 ARG B N 1
ATOM 2322 C CA . ARG B 1 99 ? -10.945 -4.914 10.18 1 93.31 99 ARG B CA 1
ATOM 2323 C C . ARG B 1 99 ? -9.562 -5.215 9.617 1 93.31 99 ARG B C 1
ATOM 2325 O O . ARG B 1 99 ? -9.258 -4.871 8.469 1 93.31 99 ARG B O 1
ATOM 2332 N N . ALA B 1 100 ? -8.742 -5.832 10.461 1 92.19 100 ALA B N 1
ATOM 2333 C CA . ALA B 1 100 ? -7.426 -6.238 9.984 1 92.19 100 ALA B CA 1
ATOM 2334 C C . ALA B 1 100 ? -7.543 -7.27 8.867 1 92.19 100 ALA B C 1
ATOM 2336 O O . ALA B 1 100 ? -6.77 -7.242 7.902 1 92.19 100 ALA B O 1
ATOM 2337 N N . ALA B 1 101 ? -8.484 -8.156 8.992 1 93.62 101 ALA B N 1
ATOM 2338 C CA . ALA B 1 101 ? -8.711 -9.156 7.953 1 93.62 101 ALA B CA 1
ATOM 2339 C C . ALA B 1 101 ? -9.164 -8.5 6.648 1 93.62 101 ALA B C 1
ATOM 2341 O O . ALA B 1 101 ? -8.672 -8.844 5.574 1 93.62 101 ALA B O 1
ATOM 2342 N N . ASP B 1 102 ? -10.07 -7.547 6.754 1 94.06 102 ASP B N 1
ATOM 2343 C CA . ASP B 1 102 ? -10.523 -6.809 5.582 1 94.06 102 ASP B CA 1
ATOM 2344 C C . ASP B 1 102 ? -9.375 -6.047 4.93 1 94.06 102 ASP B C 1
ATOM 2346 O O . ASP B 1 102 ? -9.219 -6.078 3.707 1 94.06 102 ASP B O 1
ATOM 2350 N N . ALA B 1 103 ? -8.586 -5.418 5.762 1 92.06 103 ALA B N 1
ATOM 2351 C CA . ALA B 1 103 ? -7.457 -4.625 5.281 1 92.06 103 ALA B CA 1
ATOM 2352 C C . ALA B 1 103 ? -6.426 -5.508 4.59 1 92.06 103 ALA B C 1
ATOM 2354 O O . ALA B 1 103 ? -5.848 -5.121 3.57 1 92.06 103 ALA B O 1
ATOM 2355 N N . HIS B 1 104 ? -6.234 -6.656 5.156 1 92.12 104 HIS B N 1
ATOM 2356 C CA . HIS B 1 104 ? -5.328 -7.625 4.555 1 92.12 104 HIS B CA 1
ATOM 2357 C C . HIS B 1 104 ? -5.75 -7.969 3.131 1 92.12 104 HIS B C 1
ATOM 2359 O O . HIS B 1 104 ? -4.93 -7.945 2.211 1 92.12 104 HIS B O 1
ATOM 2365 N N . VAL B 1 105 ? -6.949 -8.25 2.969 1 94.06 105 VAL B N 1
ATOM 2366 C CA . VAL B 1 105 ? -7.488 -8.609 1.662 1 94.06 105 VAL B CA 1
ATOM 2367 C C . VAL B 1 105 ? -7.355 -7.43 0.704 1 94.06 105 VAL B C 1
ATOM 2369 O O . VAL B 1 105 ? -6.957 -7.602 -0.451 1 94.06 105 VAL B O 1
ATOM 2372 N N . ASN B 1 106 ? -7.613 -6.281 1.219 1 90.56 106 ASN B N 1
ATOM 2373 C CA . ASN B 1 106 ? -7.531 -5.078 0.398 1 90.56 106 ASN B CA 1
ATOM 2374 C C . ASN B 1 106 ? -6.109 -4.84 -0.11 1 90.56 106 ASN B C 1
ATOM 2376 O O . ASN B 1 106 ? -5.914 -4.5 -1.277 1 90.56 106 ASN B O 1
ATOM 2380 N N . VAL B 1 107 ? -5.16 -5.016 0.734 1 89.19 107 VAL B N 1
ATOM 2381 C CA . VAL B 1 107 ? -3.764 -4.84 0.354 1 89.19 107 VAL B CA 1
ATOM 2382 C C . VAL B 1 107 ? -3.373 -5.898 -0.678 1 89.19 107 VAL B C 1
ATOM 2384 O O . VAL B 1 107 ? -2.693 -5.59 -1.661 1 89.19 107 VAL B O 1
ATOM 2387 N N . ALA B 1 108 ? -3.799 -7.113 -0.415 1 91.25 108 ALA B N 1
ATOM 2388 C CA . ALA B 1 108 ? -3.502 -8.195 -1.353 1 91.25 108 ALA B CA 1
ATOM 2389 C C . ALA B 1 108 ? -4.051 -7.879 -2.742 1 91.25 108 ALA B C 1
ATOM 2391 O O . ALA B 1 108 ? -3.357 -8.047 -3.746 1 91.25 108 ALA B O 1
ATOM 2392 N N . PHE B 1 109 ? -5.258 -7.371 -2.783 1 92.44 109 PHE B N 1
ATOM 2393 C CA . PHE B 1 109 ? -5.879 -7.047 -4.062 1 92.44 109 PHE B CA 1
ATOM 2394 C C . PHE B 1 109 ? -5.176 -5.871 -4.723 1 92.44 109 PHE B C 1
ATOM 2396 O O . PHE B 1 109 ? -5.066 -5.816 -5.949 1 92.44 109 PHE B O 1
ATOM 2403 N N . ALA B 1 110 ? -4.715 -4.918 -3.949 1 89.75 110 ALA B N 1
ATOM 2404 C CA . ALA B 1 110 ? -3.988 -3.779 -4.504 1 89.75 110 ALA B CA 1
ATOM 2405 C C . ALA B 1 110 ? -2.709 -4.23 -5.203 1 89.75 110 ALA B C 1
ATOM 2407 O O . ALA B 1 110 ? -2.404 -3.773 -6.309 1 89.75 110 ALA B O 1
ATOM 2408 N N . GLY B 1 111 ? -2.014 -5.102 -4.562 1 88.06 111 GLY B N 1
ATOM 2409 C CA . GLY B 1 111 ? -0.822 -5.652 -5.188 1 88.06 111 GLY B CA 1
ATOM 2410 C C . GLY B 1 111 ? -1.112 -6.395 -6.477 1 88.06 111 GLY B C 1
ATOM 2411 O O . GLY B 1 111 ? -0.412 -6.211 -7.477 1 88.06 111 GLY B O 1
ATOM 2412 N N . ALA B 1 112 ? -2.141 -7.168 -6.461 1 90.44 112 ALA B N 1
ATOM 2413 C CA . ALA B 1 112 ? -2.496 -7.973 -7.629 1 90.44 112 ALA B CA 1
ATOM 2414 C C . ALA B 1 112 ? -2.998 -7.09 -8.766 1 90.44 112 ALA B C 1
ATOM 2416 O O . ALA B 1 112 ? -2.811 -7.418 -9.945 1 90.44 112 ALA B O 1
ATOM 2417 N N . ALA B 1 113 ? -3.625 -6 -8.422 1 90.88 113 ALA B N 1
ATOM 2418 C CA . ALA B 1 113 ? -4.227 -5.105 -9.406 1 90.88 113 ALA B CA 1
ATOM 2419 C C . ALA B 1 113 ? -3.17 -4.52 -10.336 1 90.88 113 ALA B C 1
ATOM 2421 O O . ALA B 1 113 ? -3.48 -4.102 -11.453 1 90.88 113 ALA B O 1
ATOM 2422 N N . LEU B 1 114 ? -1.917 -4.508 -9.938 1 87.88 114 LEU B N 1
ATOM 2423 C CA . LEU B 1 114 ? -0.829 -3.951 -10.734 1 87.88 114 LEU B CA 1
ATOM 2424 C C . LEU B 1 114 ? -0.62 -4.762 -12.016 1 87.88 114 LEU B C 1
ATOM 2426 O O . LEU B 1 114 ? -0.166 -4.223 -13.023 1 87.88 114 LEU B O 1
ATOM 2430 N N . SER B 1 115 ? -0.969 -6.031 -11.977 1 87.12 115 SER B N 1
ATOM 2431 C CA . SER B 1 115 ? -0.722 -6.906 -13.117 1 87.12 115 SER B CA 1
ATOM 2432 C C . SER B 1 115 ? -2.004 -7.59 -13.578 1 87.12 115 SER B C 1
ATOM 2434 O O . SER B 1 115 ? -1.958 -8.562 -14.328 1 87.12 115 SER B O 1
ATOM 2436 N N . HIS B 1 116 ? -3.127 -7.164 -13.055 1 89.94 116 HIS B N 1
ATOM 2437 C CA . HIS B 1 116 ? -4.438 -7.715 -13.391 1 89.94 116 HIS B CA 1
ATOM 2438 C C . HIS B 1 116 ? -5.414 -6.609 -13.781 1 89.94 116 HIS B C 1
ATOM 2440 O O . HIS B 1 116 ? -6.082 -6.031 -12.922 1 89.94 116 HIS B O 1
ATOM 2446 N N . PRO B 1 117 ? -5.609 -6.402 -15.047 1 88.81 117 PRO B N 1
ATOM 2447 C CA . PRO B 1 117 ? -6.379 -5.25 -15.516 1 88.81 117 PRO B CA 1
ATOM 2448 C C . PRO B 1 117 ? -7.816 -5.246 -15.008 1 88.81 117 PRO B C 1
ATOM 2450 O O . PRO B 1 117 ? -8.367 -4.184 -14.695 1 88.81 117 PRO B O 1
ATOM 2453 N N . ARG B 1 118 ? -8.391 -6.355 -14.914 1 92.94 118 ARG B N 1
ATOM 2454 C CA . ARG B 1 118 ? -9.773 -6.406 -14.445 1 92.94 118 ARG B CA 1
ATOM 2455 C C . ARG B 1 118 ? -9.867 -6.016 -12.977 1 92.94 118 ARG B C 1
ATOM 2457 O O . ARG B 1 118 ? -10.805 -5.324 -12.57 1 92.94 118 ARG B O 1
ATOM 2464 N N . LEU B 1 119 ? -8.922 -6.492 -12.219 1 92.5 119 LEU B N 1
ATOM 2465 C CA . LEU B 1 119 ? -8.891 -6.105 -10.812 1 92.5 119 LEU B CA 1
ATOM 2466 C C . LEU B 1 119 ? -8.586 -4.621 -10.656 1 92.5 119 LEU B C 1
ATOM 2468 O O . LEU B 1 119 ? -9.156 -3.951 -9.789 1 92.5 119 LEU B O 1
ATOM 2472 N N . ALA B 1 120 ? -7.742 -4.141 -11.5 1 90.19 120 ALA B N 1
ATOM 2473 C CA . ALA B 1 120 ? -7.41 -2.717 -11.477 1 90.19 120 ALA B CA 1
ATOM 2474 C C . ALA B 1 120 ? -8.641 -1.86 -11.742 1 90.19 120 ALA B C 1
ATOM 2476 O O . ALA B 1 120 ? -8.891 -0.878 -11.031 1 90.19 120 ALA B O 1
ATOM 2477 N N . GLU B 1 121 ? -9.375 -2.238 -12.703 1 91.88 121 GLU B N 1
ATOM 2478 C CA . GLU B 1 121 ? -10.586 -1.502 -13.047 1 91.88 121 GLU B CA 1
ATOM 2479 C C . GLU B 1 121 ? -11.609 -1.558 -11.922 1 91.88 121 GLU B C 1
ATOM 2481 O O . GLU B 1 121 ? -12.25 -0.552 -11.609 1 91.88 121 GLU B O 1
ATOM 2486 N N . SER B 1 122 ? -11.75 -2.736 -11.352 1 93.31 122 SER B N 1
ATOM 2487 C CA . SER B 1 122 ? -12.664 -2.893 -10.227 1 93.31 122 SER B CA 1
ATOM 2488 C C . SER B 1 122 ? -12.258 -2.004 -9.055 1 93.31 122 SER B C 1
ATOM 2490 O O . SER B 1 122 ? -13.102 -1.335 -8.461 1 93.31 122 SER B O 1
ATOM 2492 N N . ARG B 1 123 ? -11.016 -1.964 -8.758 1 90.75 123 ARG B N 1
ATOM 2493 C CA . ARG B 1 123 ? -10.5 -1.142 -7.664 1 90.75 123 ARG B CA 1
ATOM 2494 C C . ARG B 1 123 ? -10.719 0.341 -7.949 1 90.75 123 ARG B C 1
ATOM 2496 O O . ARG B 1 123 ? -11.109 1.098 -7.055 1 90.75 123 ARG B O 1
ATOM 2503 N N . ARG B 1 124 ? -10.508 0.764 -9.164 1 89.56 124 ARG B N 1
ATOM 2504 C CA . ARG B 1 124 ? -10.727 2.158 -9.539 1 89.56 124 ARG B CA 1
ATOM 2505 C C . ARG B 1 124 ? -12.18 2.561 -9.336 1 89.56 124 ARG B C 1
ATOM 2507 O O . ARG B 1 124 ? -12.469 3.656 -8.852 1 89.56 124 ARG B O 1
ATOM 2514 N N . ARG B 1 125 ? -13.016 1.682 -9.703 1 90.81 125 ARG B N 1
ATOM 2515 C CA . ARG B 1 125 ? -14.445 1.951 -9.516 1 90.81 125 ARG B CA 1
ATOM 2516 C C . ARG B 1 125 ? -14.789 2.072 -8.039 1 90.81 125 ARG B C 1
ATOM 2518 O O . ARG B 1 125 ? -15.531 2.971 -7.641 1 90.81 125 ARG B O 1
ATOM 2525 N N . SER B 1 126 ? -14.273 1.174 -7.277 1 90.44 126 SER B N 1
ATOM 2526 C CA . SER B 1 126 ? -14.5 1.217 -5.836 1 90.44 126 SER B CA 1
ATOM 2527 C C . SER B 1 126 ? -13.953 2.5 -5.227 1 90.44 126 SER B C 1
ATOM 2529 O O . SER B 1 126 ? -14.586 3.109 -4.363 1 90.44 126 SER B O 1
ATOM 2531 N N . HIS B 1 127 ? -12.812 2.93 -5.645 1 88.5 127 HIS B N 1
ATOM 2532 C CA . HIS B 1 127 ? -12.195 4.152 -5.141 1 88.5 127 HIS B CA 1
ATOM 2533 C C . HIS B 1 127 ? -13.023 5.379 -5.512 1 88.5 127 HIS B C 1
ATOM 2535 O O . HIS B 1 127 ? -13.164 6.305 -4.707 1 88.5 127 HIS B O 1
ATOM 2541 N N . ARG B 1 128 ? -13.578 5.371 -6.699 1 88.69 128 ARG B N 1
ATOM 2542 C CA . ARG B 1 128 ? -14.445 6.477 -7.105 1 88.69 128 ARG B CA 1
ATOM 2543 C C . ARG B 1 128 ? -15.664 6.574 -6.195 1 88.69 128 ARG B C 1
ATOM 2545 O O . ARG B 1 128 ? -16.078 7.672 -5.812 1 88.69 128 ARG B O 1
ATOM 2552 N N . ALA B 1 129 ? -16.156 5.441 -5.895 1 88.94 129 ALA B N 1
ATOM 2553 C CA . ALA B 1 129 ? -17.312 5.418 -5.02 1 88.94 129 ALA B CA 1
ATOM 2554 C C . ALA B 1 129 ? -16.984 5.965 -3.635 1 88.94 129 ALA B C 1
ATOM 2556 O O . ALA B 1 129 ? -17.734 6.766 -3.076 1 88.94 129 ALA B O 1
ATOM 2557 N N . ILE B 1 130 ? -15.898 5.578 -3.113 1 89.38 130 ILE B N 1
ATOM 2558 C CA . ILE B 1 130 ? -15.484 6.027 -1.79 1 89.38 130 ILE B CA 1
ATOM 2559 C C . ILE B 1 130 ? -15.211 7.531 -1.816 1 89.38 130 ILE B C 1
ATOM 2561 O O . ILE B 1 130 ? -15.547 8.25 -0.869 1 89.38 130 ILE B O 1
ATOM 2565 N N . ARG B 1 131 ? -14.625 8.008 -2.852 1 91.25 131 ARG B N 1
ATOM 2566 C CA . ARG B 1 131 ? -14.375 9.438 -2.996 1 91.25 131 ARG B CA 1
ATOM 2567 C C . ARG B 1 131 ? -15.672 10.227 -2.955 1 91.25 131 ARG B C 1
ATOM 2569 O O . ARG B 1 131 ? -15.727 11.312 -2.369 1 91.25 131 ARG B O 1
ATOM 2576 N N . GLY B 1 132 ? -16.656 9.68 -3.629 1 92.44 132 GLY B N 1
ATOM 2577 C CA . GLY B 1 132 ? -17.953 10.32 -3.57 1 92.44 132 GLY B CA 1
ATOM 2578 C C . GLY B 1 132 ? -18.484 10.477 -2.154 1 92.44 132 GLY B C 1
ATOM 2579 O O . GLY B 1 132 ? -18.984 11.539 -1.787 1 92.44 132 GLY B O 1
ATOM 2580 N N . HIS B 1 133 ? -18.328 9.445 -1.347 1 91.25 133 HIS B N 1
ATOM 2581 C CA . HIS B 1 133 ? -18.766 9.484 0.046 1 91.25 133 HIS B CA 1
ATOM 2582 C C . HIS B 1 133 ? -17.953 10.5 0.845 1 91.25 133 HIS B C 1
ATOM 2584 O O . HIS B 1 133 ? -18.5 11.242 1.663 1 91.25 133 HIS B O 1
ATOM 2590 N N . LEU B 1 134 ? -16.688 10.523 0.614 1 93.94 134 LEU B N 1
ATOM 2591 C CA . LEU B 1 134 ? -15.812 11.453 1.328 1 93.94 134 LEU B CA 1
ATOM 2592 C C . LEU B 1 134 ? -16.125 12.898 0.943 1 93.94 134 LEU B C 1
ATOM 2594 O O . LEU B 1 134 ? -16.094 13.789 1.792 1 93.94 134 LEU B O 1
ATOM 2598 N N . HIS B 1 135 ? -16.453 13.109 -0.337 1 95.12 135 HIS B N 1
ATOM 2599 C CA . HIS B 1 135 ? -16.875 14.43 -0.78 1 95.12 135 HIS B CA 1
ATOM 2600 C C . HIS B 1 135 ? -18.109 14.898 -0.033 1 95.12 135 HIS B C 1
ATOM 2602 O O . HIS B 1 135 ? -18.219 16.062 0.341 1 95.12 135 HIS B O 1
ATOM 2608 N N . ASN B 1 136 ? -18.969 14.008 0.129 1 93.25 136 ASN B N 1
ATOM 2609 C CA . ASN B 1 136 ? -20.188 14.336 0.864 1 93.25 136 ASN B CA 1
ATOM 2610 C C . ASN B 1 136 ? -19.875 14.734 2.305 1 93.25 136 ASN B C 1
ATOM 2612 O O . ASN B 1 136 ? -20.453 15.695 2.822 1 93.25 136 ASN B O 1
ATOM 2616 N N . CYS B 1 137 ? -19.031 14 2.979 1 93.44 137 CYS B N 1
ATOM 2617 C CA . CYS B 1 137 ? -18.609 14.344 4.332 1 93.44 137 CYS B CA 1
ATOM 2618 C C . CYS B 1 137 ? -18.016 15.75 4.379 1 93.44 137 CYS B C 1
ATOM 2620 O O . CYS B 1 137 ? -18.344 16.531 5.273 1 93.44 137 CYS B O 1
ATOM 2622 N N . LEU B 1 138 ? -17.203 16.047 3.402 1 95.81 138 LEU B N 1
ATOM 2623 C CA . LEU B 1 138 ? -16.516 17.328 3.393 1 95.81 138 LEU B CA 1
ATOM 2624 C C . LEU B 1 138 ? -17.484 18.469 3.074 1 95.81 138 LEU B C 1
ATOM 2626 O O . LEU B 1 138 ? -17.359 19.562 3.609 1 95.81 138 LEU B O 1
ATOM 2630 N N . ARG B 1 139 ? -18.375 18.219 2.158 1 95.44 139 ARG B N 1
ATOM 2631 C CA . ARG B 1 139 ? -19.422 19.188 1.875 1 95.44 139 ARG B CA 1
ATOM 2632 C C . ARG B 1 139 ? -20.203 19.547 3.141 1 95.44 139 ARG B C 1
ATOM 2634 O O . ARG B 1 139 ? -20.406 20.719 3.438 1 95.44 139 ARG B O 1
ATOM 2641 N N . GLU B 1 140 ? -20.562 18.578 3.857 1 94.06 140 GLU B N 1
ATOM 2642 C CA . GLU B 1 140 ? -21.281 18.797 5.113 1 94.06 140 GLU B CA 1
ATOM 2643 C C . GLU B 1 140 ? -20.406 19.547 6.117 1 94.06 140 GLU B C 1
ATOM 2645 O O . GLU B 1 140 ? -20.906 20.438 6.828 1 94.06 140 GLU B O 1
ATOM 2650 N N . ALA B 1 141 ? -19.188 19.141 6.203 1 95.62 141 ALA B N 1
ATOM 2651 C CA . ALA B 1 141 ? -18.266 19.828 7.102 1 95.62 141 ALA B CA 1
ATOM 2652 C C . ALA B 1 141 ? -18.172 21.312 6.754 1 95.62 141 ALA B C 1
ATOM 2654 O O . ALA B 1 141 ? -18.078 22.172 7.645 1 95.62 141 ALA B O 1
ATOM 2655 N N . ARG B 1 142 ? -18.125 21.562 5.488 1 94.75 142 ARG B N 1
ATOM 2656 C CA . ARG B 1 142 ? -18.078 22.953 5.031 1 94.75 142 ARG B CA 1
ATOM 2657 C C . ARG B 1 142 ? -19.359 23.703 5.395 1 94.75 142 ARG B C 1
ATOM 2659 O O . ARG B 1 142 ? -19.312 24.844 5.852 1 94.75 142 ARG B O 1
ATOM 2666 N N . GLU B 1 143 ? -20.484 23.109 5.18 1 93.94 143 GLU B N 1
ATOM 2667 C CA . GLU B 1 143 ? -21.781 23.703 5.52 1 93.94 143 GLU B CA 1
ATOM 2668 C C . GLU B 1 143 ? -21.891 24 7.012 1 93.94 143 GLU B C 1
ATOM 2670 O O . GLU B 1 143 ? -22.562 24.938 7.422 1 93.94 143 GLU B O 1
ATOM 2675 N N . ARG B 1 144 ? -21.172 23.25 7.812 1 93.69 144 ARG B N 1
ATOM 2676 C CA . ARG B 1 144 ? -21.203 23.391 9.266 1 93.69 144 ARG B CA 1
ATOM 2677 C C . ARG B 1 144 ? -20.047 24.25 9.758 1 93.69 144 ARG B C 1
ATOM 2679 O O . ARG B 1 144 ? -19.781 24.312 10.953 1 93.69 144 ARG B O 1
ATOM 2686 N N . ASP B 1 145 ? -19.234 24.688 8.852 1 94.25 145 ASP B N 1
ATOM 2687 C CA . ASP B 1 145 ? -18.094 25.562 9.125 1 94.25 145 ASP B CA 1
ATOM 2688 C C . ASP B 1 145 ? -17.062 24.891 10.023 1 94.25 145 ASP B C 1
ATOM 2690 O O . ASP B 1 145 ? -16.562 25.5 10.969 1 94.25 145 ASP B O 1
ATOM 2694 N N . GLU B 1 146 ? -16.828 23.641 9.734 1 95.31 146 GLU B N 1
ATOM 2695 C CA . GLU B 1 146 ? -15.891 22.859 10.547 1 95.31 146 GLU B CA 1
ATOM 2696 C C . GLU B 1 146 ? -14.477 22.938 9.984 1 95.31 146 GLU B C 1
ATOM 2698 O O . GLU B 1 146 ? -13.508 22.703 10.703 1 95.31 146 GLU B O 1
ATOM 2703 N N . LEU B 1 147 ? -14.375 23.234 8.734 1 95.12 147 LEU B N 1
ATOM 2704 C CA . LEU B 1 147 ? -13.094 23.109 8.039 1 95.12 147 LEU B CA 1
ATOM 2705 C C . LEU B 1 147 ? -12.289 24.406 8.156 1 95.12 147 LEU B C 1
ATOM 2707 O O . LEU B 1 147 ? -12.852 25.5 8.047 1 95.12 147 LEU B O 1
ATOM 2711 N N . ARG B 1 148 ? -11.023 24.203 8.297 1 92.31 148 ARG B N 1
ATOM 2712 C CA . ARG B 1 148 ? -10.148 25.375 8.25 1 92.31 148 ARG B CA 1
ATOM 2713 C C . ARG B 1 148 ? -10.062 25.938 6.836 1 92.31 148 ARG B C 1
ATOM 2715 O O . ARG B 1 148 ? -10.359 25.234 5.863 1 92.31 148 ARG B O 1
ATOM 2722 N N . THR B 1 149 ? -9.555 27.125 6.727 1 89 149 THR B N 1
ATOM 2723 C CA . THR B 1 149 ? -9.414 27.781 5.426 1 89 149 THR B CA 1
ATOM 2724 C C . THR B 1 149 ? -8.289 27.141 4.621 1 89 149 THR B C 1
ATOM 2726 O O . THR B 1 149 ? -7.344 26.594 5.191 1 89 149 THR B O 1
ATOM 2729 N N . GLY B 1 150 ? -8.469 27.125 3.338 1 87.38 150 GLY B N 1
ATOM 2730 C CA . GLY B 1 150 ? -7.387 26.719 2.455 1 87.38 150 GLY B CA 1
ATOM 2731 C C . GLY B 1 150 ? -7.379 25.219 2.166 1 87.38 150 GLY B C 1
ATOM 2732 O O . GLY B 1 150 ? -6.477 24.719 1.493 1 87.38 150 GLY B O 1
ATOM 2733 N N . VAL B 1 151 ? -8.406 24.625 2.672 1 86.69 151 VAL B N 1
ATOM 2734 C CA . VAL B 1 151 ? -8.484 23.188 2.473 1 86.69 151 VAL B CA 1
ATOM 2735 C C . VAL B 1 151 ? -9.305 22.875 1.221 1 86.69 151 VAL B C 1
ATOM 2737 O O . VAL B 1 151 ? -10.406 23.391 1.054 1 86.69 151 VAL B O 1
ATOM 2740 N N . THR B 1 152 ? -8.703 22.094 0.306 1 92.56 152 THR B N 1
ATOM 2741 C CA . THR B 1 152 ? -9.477 21.641 -0.844 1 92.56 152 THR B CA 1
ATOM 2742 C C . THR B 1 152 ? -9.938 20.203 -0.653 1 92.56 152 THR B C 1
ATOM 2744 O O . THR B 1 152 ? -9.203 19.375 -0.09 1 92.56 152 THR B O 1
ATOM 2747 N N . ASP B 1 153 ? -11.094 19.891 -1.187 1 94.5 153 ASP B N 1
ATOM 2748 C CA . ASP B 1 153 ? -11.656 18.547 -1.033 1 94.5 153 ASP B CA 1
ATOM 2749 C C . ASP B 1 153 ? -10.734 17.5 -1.644 1 94.5 153 ASP B C 1
ATOM 2751 O O . ASP B 1 153 ? -10.484 16.453 -1.035 1 94.5 153 ASP B O 1
ATOM 2755 N N . GLU B 1 154 ? -10.18 17.781 -2.773 1 91.12 154 GLU B N 1
ATOM 2756 C CA . GLU B 1 154 ? -9.344 16.828 -3.486 1 91.12 154 GLU B CA 1
ATOM 2757 C C . GLU B 1 154 ? -8.086 16.484 -2.688 1 91.12 154 GLU B C 1
ATOM 2759 O O . GLU B 1 154 ? -7.703 15.32 -2.592 1 91.12 154 GLU B O 1
ATOM 2764 N N . ALA B 1 155 ? -7.52 17.516 -2.08 1 90.94 155 ALA B N 1
ATOM 2765 C CA . ALA B 1 155 ? -6.32 17.297 -1.282 1 90.94 155 ALA B CA 1
ATOM 2766 C C . ALA B 1 155 ? -6.633 16.453 -0.044 1 90.94 155 ALA B C 1
ATOM 2768 O O . ALA B 1 155 ? -5.883 15.539 0.299 1 90.94 155 ALA B O 1
ATOM 2769 N N . VAL B 1 156 ? -7.762 16.734 0.556 1 94.44 156 VAL B N 1
ATOM 2770 C CA . VAL B 1 156 ? -8.148 16.031 1.771 1 94.44 156 VAL B CA 1
ATOM 2771 C C . VAL B 1 156 ? -8.461 14.578 1.444 1 94.44 156 VAL B C 1
ATOM 2773 O O . VAL B 1 156 ? -8.047 13.672 2.174 1 94.44 156 VAL B O 1
ATOM 2776 N N . ILE B 1 157 ? -9.133 14.367 0.371 1 94.25 157 ILE B N 1
ATOM 2777 C CA . ILE B 1 157 ? -9.531 13.016 -0.017 1 94.25 157 ILE B CA 1
ATOM 2778 C C . ILE B 1 157 ? -8.289 12.203 -0.39 1 94.25 157 ILE B C 1
ATOM 2780 O O . ILE B 1 157 ? -8.156 11.047 0.011 1 94.25 157 ILE B O 1
ATOM 2784 N N . ASP B 1 158 ? -7.375 12.805 -1.141 1 91.56 158 ASP B N 1
ATOM 2785 C CA . ASP B 1 158 ? -6.121 12.125 -1.448 1 91.56 158 ASP B CA 1
ATOM 2786 C C . ASP B 1 158 ? -5.371 11.75 -0.171 1 91.56 158 ASP B C 1
ATOM 2788 O O . ASP B 1 158 ? -4.898 10.625 -0.029 1 91.56 158 ASP B O 1
ATOM 2792 N N . ASP B 1 159 ? -5.328 12.711 0.747 1 93.56 159 ASP B N 1
ATOM 2793 C CA . ASP B 1 159 ? -4.633 12.477 2.008 1 93.56 159 ASP B CA 1
ATOM 2794 C C . ASP B 1 159 ? -5.301 11.359 2.807 1 93.56 159 ASP B C 1
ATOM 2796 O O . ASP B 1 159 ? -4.625 10.57 3.473 1 93.56 159 ASP B O 1
ATOM 2800 N N . PHE B 1 160 ? -6.613 11.344 2.75 1 95.75 160 PHE B N 1
ATOM 2801 C CA . PHE B 1 160 ? -7.371 10.297 3.426 1 95.75 160 PHE B CA 1
ATOM 2802 C C . PHE B 1 160 ? -6.984 8.922 2.889 1 95.75 160 PHE B C 1
ATOM 2804 O O . PHE B 1 160 ? -6.652 8.023 3.66 1 95.75 160 PHE B O 1
ATOM 2811 N N . ILE B 1 161 ? -6.996 8.781 1.653 1 93.38 161 ILE B N 1
ATOM 2812 C CA . ILE B 1 161 ? -6.707 7.504 1.003 1 93.38 161 ILE B CA 1
ATOM 2813 C C . ILE B 1 161 ? -5.25 7.125 1.242 1 93.38 161 ILE B C 1
ATOM 2815 O O . ILE B 1 161 ? -4.945 5.969 1.557 1 93.38 161 ILE B O 1
ATOM 2819 N N . ILE B 1 162 ? -4.355 8.047 1.124 1 94.5 162 ILE B N 1
ATOM 2820 C CA . ILE B 1 162 ? -2.938 7.816 1.364 1 94.5 162 ILE B CA 1
ATOM 2821 C C . ILE B 1 162 ? -2.73 7.309 2.789 1 94.5 162 ILE B C 1
ATOM 2823 O O . ILE B 1 162 ? -2.021 6.324 3.008 1 94.5 162 ILE B O 1
ATOM 2827 N N . LEU B 1 163 ? -3.391 7.934 3.721 1 95.62 163 LEU B N 1
ATOM 2828 C CA . LEU B 1 163 ? -3.273 7.543 5.121 1 95.62 163 LEU B CA 1
ATOM 2829 C C . LEU B 1 163 ? -3.766 6.117 5.332 1 95.62 163 LEU B C 1
ATOM 2831 O O . LEU B 1 163 ? -3.084 5.309 5.969 1 95.62 163 LEU B O 1
ATOM 2835 N N . VAL B 1 164 ? -4.887 5.852 4.797 1 94.5 164 VAL B N 1
ATOM 2836 C CA . VAL B 1 164 ? -5.5 4.539 4.988 1 94.5 164 VAL B CA 1
ATOM 2837 C C . VAL B 1 164 ? -4.621 3.463 4.355 1 94.5 164 VAL B C 1
ATOM 2839 O O . VAL B 1 164 ? -4.25 2.49 5.02 1 94.5 164 VAL B O 1
ATOM 2842 N N . GLU B 1 165 ? -4.273 3.684 3.154 1 91.69 165 GLU B N 1
ATOM 2843 C CA . GLU B 1 165 ? -3.477 2.691 2.439 1 91.69 165 GLU B CA 1
ATOM 2844 C C . GLU B 1 165 ? -2.098 2.533 3.07 1 91.69 165 GLU B C 1
ATOM 2846 O O . GLU B 1 165 ? -1.652 1.413 3.33 1 91.69 165 GLU B O 1
ATOM 2851 N N . GLY B 1 166 ? -1.44 3.631 3.307 1 93.06 166 GLY B N 1
ATOM 2852 C CA . GLY B 1 166 ? -0.091 3.594 3.846 1 93.06 166 GLY B CA 1
ATOM 2853 C C . GLY B 1 166 ? -0.024 3.012 5.246 1 93.06 166 GLY B C 1
ATOM 2854 O O . GLY B 1 166 ? 0.864 2.213 5.551 1 93.06 166 GLY B O 1
ATOM 2855 N N . SER B 1 167 ? -0.938 3.389 6.113 1 93.12 167 SER B N 1
ATOM 2856 C CA . SER B 1 167 ? -0.916 2.908 7.488 1 93.12 167 SER B CA 1
ATOM 2857 C C . SER B 1 167 ? -1.273 1.427 7.566 1 93.12 167 SER B C 1
ATOM 2859 O O . SER B 1 167 ? -0.759 0.702 8.422 1 93.12 167 SER B O 1
ATOM 2861 N N . THR B 1 168 ? -2.133 1.04 6.688 1 90.88 168 THR B N 1
ATOM 2862 C CA . THR B 1 168 ? -2.479 -0.376 6.613 1 90.88 168 THR B CA 1
ATOM 2863 C C . THR B 1 168 ? -1.26 -1.21 6.23 1 90.88 168 THR B C 1
ATOM 2865 O O . THR B 1 168 ? -0.961 -2.217 6.875 1 90.88 168 THR B O 1
ATOM 2868 N N . LEU B 1 169 ? -0.557 -0.813 5.238 1 88.75 169 LEU B N 1
ATOM 2869 C CA . LEU B 1 169 ? 0.657 -1.512 4.828 1 88.75 169 LEU B CA 1
ATOM 2870 C C . LEU B 1 169 ? 1.688 -1.515 5.953 1 88.75 169 LEU B C 1
ATOM 2872 O O . LEU B 1 169 ? 2.26 -2.559 6.273 1 88.75 169 LEU B O 1
ATOM 2876 N N . LEU B 1 170 ? 1.853 -0.385 6.523 1 88.31 170 LEU B N 1
ATOM 2877 C CA . LEU B 1 170 ? 2.83 -0.262 7.598 1 88.31 170 LEU B CA 1
ATOM 2878 C C . LEU B 1 170 ? 2.453 -1.152 8.781 1 88.31 170 LEU B C 1
ATOM 2880 O O . LEU B 1 170 ? 3.311 -1.835 9.344 1 88.31 170 LEU B O 1
ATOM 2884 N N . SER B 1 171 ? 1.203 -1.189 9.109 1 88.5 171 SER B N 1
ATOM 2885 C CA . SER B 1 171 ? 0.755 -1.907 10.297 1 88.5 171 SER B CA 1
ATOM 2886 C C . SER B 1 171 ? 0.711 -3.412 10.055 1 88.5 171 SER B C 1
ATOM 2888 O O . SER B 1 171 ? 1.033 -4.203 10.945 1 88.5 171 SER B O 1
ATOM 2890 N N . LEU B 1 172 ? 0.392 -3.816 8.859 1 84.62 172 LEU B N 1
ATOM 2891 C CA . LEU B 1 172 ? 0.174 -5.238 8.609 1 84.62 172 LEU B CA 1
ATOM 2892 C C . LEU B 1 172 ? 1.439 -5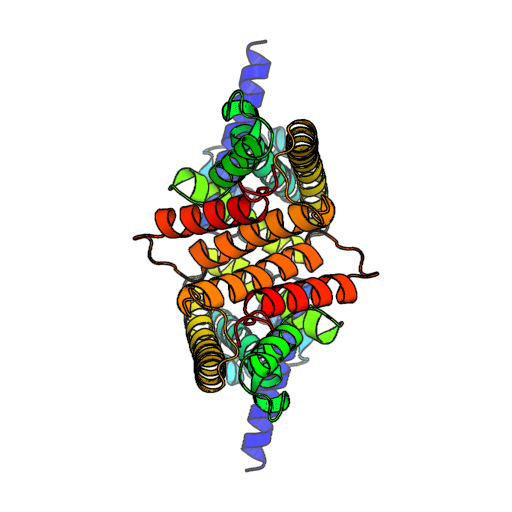.895 8.07 1 84.62 172 LEU B C 1
ATOM 2894 O O . LEU B 1 172 ? 1.706 -7.062 8.359 1 84.62 172 LEU B O 1
ATOM 2898 N N . VAL B 1 173 ? 2.178 -5.188 7.332 1 77.25 173 VAL B N 1
ATOM 2899 C CA . VAL B 1 173 ? 3.301 -5.797 6.629 1 77.25 173 VAL B CA 1
ATOM 2900 C C . VAL B 1 173 ? 4.598 -5.523 7.391 1 77.25 173 VAL B C 1
ATOM 2902 O O . VAL B 1 173 ? 5.441 -6.41 7.531 1 77.25 173 VAL B O 1
ATOM 2905 N N . ASP B 1 174 ? 4.785 -4.281 7.793 1 72.19 174 ASP B N 1
ATOM 2906 C CA . ASP B 1 174 ? 6.074 -3.887 8.352 1 72.19 174 ASP B CA 1
ATOM 2907 C C . ASP B 1 174 ? 6.125 -4.152 9.859 1 72.19 174 ASP B C 1
ATOM 2909 O O . ASP B 1 174 ? 7.137 -3.881 10.508 1 72.19 174 ASP B O 1
ATOM 2913 N N . GLY B 1 175 ? 5.078 -4.742 10.273 1 66.5 175 GLY B N 1
ATOM 2914 C CA . GLY B 1 175 ? 5.117 -5.438 11.547 1 66.5 175 GLY B CA 1
ATOM 2915 C C . GLY B 1 175 ? 4.98 -4.504 12.734 1 66.5 175 GLY B C 1
ATOM 2916 O O . GLY B 1 175 ? 5.645 -4.691 13.758 1 66.5 175 GLY B O 1
ATOM 2917 N N . TRP B 1 176 ? 4.219 -3.371 12.617 1 68.19 176 TRP B N 1
ATOM 2918 C CA . TRP B 1 176 ? 3.893 -2.803 13.922 1 68.19 176 TRP B CA 1
ATOM 2919 C C . TRP B 1 176 ? 3.453 -3.891 14.898 1 68.19 176 TRP B C 1
ATOM 2921 O O . TRP B 1 176 ? 2.811 -4.863 14.5 1 68.19 176 TRP B O 1
ATOM 2931 N N . ALA B 1 177 ? 4.172 -3.842 15.969 1 63.34 177 ALA B N 1
ATOM 2932 C CA . ALA B 1 177 ? 3.676 -4.75 17 1 63.34 177 ALA B CA 1
ATOM 2933 C C . ALA B 1 177 ? 2.166 -4.613 17.172 1 63.34 177 ALA B C 1
ATOM 2935 O O . ALA B 1 177 ? 1.617 -3.516 17.031 1 63.34 177 ALA B O 1
ATOM 2936 N N . GLU B 1 178 ? 1.642 -5.746 17.25 1 67.69 178 GLU B N 1
ATOM 2937 C CA . GLU B 1 178 ? 0.201 -5.746 17.484 1 67.69 178 GLU B CA 1
ATOM 2938 C C . GLU B 1 178 ? -0.162 -4.859 18.672 1 67.69 178 GLU B C 1
ATOM 2940 O O . GLU B 1 178 ? -1.183 -4.168 18.656 1 67.69 178 GLU B O 1
ATOM 2945 N N . GLU B 1 179 ? 0.816 -4.953 19.594 1 72.25 179 GLU B N 1
ATOM 2946 C CA . GLU B 1 179 ? 0.571 -4.141 20.781 1 72.25 179 GLU B CA 1
ATOM 2947 C C . GLU B 1 179 ? 0.699 -2.654 20.469 1 72.25 179 GLU B C 1
ATOM 2949 O O . GLU B 1 179 ? 1.721 -2.211 19.938 1 72.25 179 GLU B O 1
ATOM 2954 N N . GLY B 1 180 ? -0.383 -2.004 20.688 1 82.25 180 GLY B N 1
ATOM 2955 C CA . GLY B 1 180 ? -0.383 -0.558 20.531 1 82.25 180 GLY B CA 1
ATOM 2956 C C . GLY B 1 180 ? -0.739 -0.105 19.125 1 82.25 180 GLY B C 1
ATOM 2957 O O . GLY B 1 180 ? -0.809 1.096 18.859 1 82.25 180 GLY B O 1
ATOM 2958 N N . ARG B 1 181 ? -0.92 -1.091 18.25 1 86.75 181 ARG B N 1
ATOM 2959 C CA . ARG B 1 181 ? -1.245 -0.769 16.859 1 86.75 181 ARG B CA 1
ATOM 2960 C C . ARG B 1 181 ? -2.512 0.077 16.781 1 86.75 181 ARG B C 1
ATOM 2962 O O . ARG B 1 181 ? -2.523 1.123 16.125 1 86.75 181 ARG B O 1
ATOM 2969 N N . ALA B 1 182 ? -3.537 -0.376 17.531 1 90.06 182 ALA B N 1
ATOM 2970 C CA . ALA B 1 182 ? -4.82 0.318 17.484 1 90.06 182 ALA B CA 1
ATOM 2971 C C . ALA B 1 182 ? -4.691 1.751 17.984 1 90.06 182 ALA B C 1
ATOM 2973 O O . ALA B 1 182 ? -5.266 2.676 17.406 1 90.06 182 ALA B O 1
ATOM 2974 N N . GLU B 1 183 ? -3.939 1.915 19 1 90.94 183 GLU B N 1
ATOM 2975 C CA . GLU B 1 183 ? -3.74 3.246 19.562 1 90.94 183 GLU B CA 1
ATOM 2976 C C . GLU B 1 183 ? -2.994 4.152 18.594 1 90.94 183 GLU B C 1
ATOM 2978 O O . GLU B 1 183 ? -3.33 5.332 18.453 1 90.94 183 GLU B O 1
ATOM 2983 N N . ARG B 1 184 ? -1.981 3.588 17.938 1 90.19 184 ARG B N 1
ATOM 2984 C CA . ARG B 1 184 ? -1.216 4.359 16.953 1 90.19 184 ARG B CA 1
ATOM 2985 C C . ARG B 1 184 ? -2.092 4.781 15.781 1 90.19 184 ARG B C 1
ATOM 2987 O O . ARG B 1 184 ? -2.039 5.934 15.344 1 90.19 184 ARG B O 1
ATOM 2994 N N . LEU B 1 185 ? -2.883 3.887 15.32 1 94.44 185 LEU B N 1
ATOM 2995 C CA . LEU B 1 185 ? -3.77 4.164 14.195 1 94.44 185 LEU B CA 1
ATOM 2996 C C . LEU B 1 185 ? -4.828 5.191 14.578 1 94.44 185 LEU B C 1
ATOM 2998 O O . LEU B 1 185 ? -5.156 6.078 13.789 1 94.44 185 LEU B O 1
ATOM 3002 N N . THR B 1 186 ? -5.316 5.086 15.812 1 94.62 186 THR B N 1
ATOM 3003 C CA . THR B 1 186 ? -6.301 6.047 16.312 1 94.62 186 THR B CA 1
ATOM 3004 C C . THR B 1 186 ? -5.691 7.441 16.406 1 94.62 186 THR B C 1
ATOM 3006 O O . THR B 1 186 ? -6.336 8.43 16.047 1 94.62 186 THR B O 1
ATOM 3009 N N . ARG B 1 187 ? -4.512 7.461 16.828 1 92.69 187 ARG B N 1
ATOM 3010 C CA . ARG B 1 187 ? -3.828 8.742 16.906 1 92.69 187 ARG B CA 1
ATOM 3011 C C . ARG B 1 187 ? -3.65 9.359 15.516 1 92.69 187 ARG B C 1
ATOM 3013 O O . ARG B 1 187 ? -3.832 10.562 15.336 1 92.69 187 ARG B O 1
ATOM 3020 N N . LEU B 1 188 ? -3.268 8.547 14.57 1 94 188 LEU B N 1
ATOM 3021 C CA . LEU B 1 188 ? -3.123 9.023 13.195 1 94 188 LEU B CA 1
ATOM 3022 C C . LEU B 1 188 ? -4.441 9.586 12.672 1 94 188 LEU B C 1
ATOM 3024 O O . LEU B 1 188 ? -4.461 10.641 12.039 1 94 188 LEU B O 1
ATOM 3028 N N . ALA B 1 189 ? -5.516 8.875 12.984 1 95.88 189 ALA B N 1
ATOM 3029 C CA . ALA B 1 189 ? -6.84 9.312 12.555 1 95.88 189 ALA B CA 1
ATOM 3030 C C . ALA B 1 189 ? -7.227 10.633 13.227 1 95.88 189 ALA B C 1
ATOM 3032 O O . ALA B 1 189 ? -7.738 11.539 12.57 1 95.88 189 ALA B O 1
ATOM 3033 N N . ASP B 1 190 ? -6.949 10.758 14.523 1 95.06 190 ASP B N 1
ATOM 3034 C CA . ASP B 1 190 ? -7.246 11.984 15.266 1 95.06 190 ASP B CA 1
ATOM 3035 C C . ASP B 1 190 ? -6.445 13.164 14.719 1 95.06 190 ASP B C 1
ATOM 3037 O O . ASP B 1 190 ? -6.988 14.258 14.539 1 95.06 190 ASP B O 1
ATOM 3041 N N . ASP B 1 191 ? -5.215 12.891 14.477 1 91.62 191 ASP B N 1
ATOM 3042 C CA . ASP B 1 191 ? -4.348 13.938 13.945 1 91.62 191 ASP B CA 1
ATOM 3043 C C . ASP B 1 191 ? -4.828 14.406 12.57 1 91.62 191 ASP B C 1
ATOM 3045 O O . ASP B 1 191 ? -4.812 15.602 12.281 1 91.62 191 ASP B O 1
ATOM 3049 N N . PHE B 1 192 ? -5.254 13.492 11.734 1 95.12 192 PHE B N 1
ATOM 3050 C CA . PHE B 1 192 ? -5.754 13.805 10.406 1 95.12 192 PHE B CA 1
ATOM 3051 C C . PHE B 1 192 ? -6.945 14.758 10.477 1 95.12 192 PHE B C 1
ATOM 3053 O O . PHE B 1 192 ? -6.949 15.812 9.836 1 95.12 192 PHE B O 1
ATOM 3060 N N . VAL B 1 193 ? -7.887 14.438 11.328 1 95.75 193 VAL B N 1
ATOM 3061 C CA . VAL B 1 193 ? -9.109 15.227 11.422 1 95.75 193 VAL B CA 1
ATOM 3062 C C . VAL B 1 193 ? -8.82 16.562 12.109 1 95.75 193 VAL B C 1
ATOM 3064 O O . VAL B 1 193 ? -9.352 17.594 11.719 1 95.75 193 VAL B O 1
ATOM 3067 N N . SER B 1 194 ? -7.953 16.547 13.102 1 93.19 194 SER B N 1
ATOM 3068 C CA . SER B 1 194 ? -7.598 17.766 13.836 1 93.19 194 SER B CA 1
ATOM 3069 C C . SER B 1 194 ? -6.98 18.812 12.914 1 93.19 194 SER B C 1
ATOM 3071 O O . SER B 1 194 ? -7.207 20.016 13.086 1 93.19 194 SER B O 1
ATOM 3073 N N . GLN B 1 195 ? -6.262 18.344 11.914 1 90.38 195 GLN B N 1
ATOM 3074 C CA . GLN B 1 195 ? -5.586 19.266 11 1 90.38 195 GLN B CA 1
ATOM 3075 C C . GLN B 1 195 ? -6.582 19.922 10.047 1 90.38 195 GLN B C 1
ATOM 3077 O O . GLN B 1 195 ? -6.262 20.922 9.398 1 90.38 195 GLN B O 1
ATOM 3082 N N . LEU B 1 196 ? -7.723 19.344 9.938 1 94.62 196 LEU B N 1
ATOM 3083 C CA . LEU B 1 196 ? -8.727 19.875 9.031 1 94.62 196 LEU B CA 1
ATOM 3084 C C . LEU B 1 196 ? -9.625 20.891 9.75 1 94.62 196 LEU B C 1
ATOM 3086 O O . LEU B 1 196 ? -10.336 21.656 9.109 1 94.62 196 LEU B O 1
ATOM 3090 N N . ARG B 1 197 ? -9.57 20.828 11.039 1 93.12 197 ARG B N 1
ATOM 3091 C CA . ARG B 1 197 ? -10.523 21.594 11.836 1 93.12 197 ARG B CA 1
ATOM 3092 C C . ARG B 1 197 ? -10.148 23.078 11.875 1 93.12 197 ARG B C 1
ATOM 3094 O O . ARG B 1 197 ? -8.969 23.406 11.992 1 93.12 197 ARG B O 1
ATOM 3101 N N . ARG B 1 198 ? -11.047 23.875 11.812 1 85 198 ARG B N 1
ATOM 3102 C CA . ARG B 1 198 ? -10.883 25.297 12.031 1 85 198 ARG B CA 1
ATOM 3103 C C . ARG B 1 198 ? -10.406 25.594 13.453 1 85 198 ARG B C 1
ATOM 3105 O O . ARG B 1 198 ? -10.977 25.062 14.414 1 85 198 ARG B O 1
ATOM 3112 N N . PRO B 1 199 ? -9.258 26.281 13.5 1 75.94 199 PRO B N 1
ATOM 3113 C CA . PRO B 1 199 ? -8.828 26.609 14.859 1 75.94 199 PRO B CA 1
ATOM 3114 C C . PRO B 1 199 ? -9.906 27.344 15.656 1 75.94 199 PRO B C 1
ATOM 3116 O O . PRO B 1 199 ? -10.734 28.062 15.078 1 75.94 199 PRO B O 1
ATOM 3119 N N . ALA B 1 200 ? -10.148 26.938 16.906 1 67.88 200 ALA B N 1
ATOM 3120 C CA . ALA B 1 200 ? -11.141 27.547 17.781 1 67.88 200 ALA B CA 1
ATOM 3121 C C . ALA B 1 200 ? -11.094 29.078 17.688 1 67.88 200 ALA B C 1
ATOM 3123 O O . ALA B 1 200 ? -12.125 29.734 17.812 1 67.88 200 ALA B O 1
ATOM 3124 N N . GLY B 1 201 ? -10.008 29.656 17.531 1 59.25 201 GLY B N 1
ATOM 3125 C CA . GLY B 1 201 ? -9.961 31.109 17.562 1 59.25 201 GLY B CA 1
ATOM 3126 C C . GLY B 1 201 ? -10.484 31.75 16.281 1 59.25 201 GLY B C 1
ATOM 3127 O O . GLY B 1 201 ? -10.695 32.969 16.234 1 59.25 201 GLY B O 1
ATOM 3128 N N . ASP B 1 202 ? -10.461 31.016 15.219 1 56.81 202 ASP B N 1
ATOM 3129 C CA . ASP B 1 202 ? -10.867 31.625 13.953 1 56.81 202 ASP B CA 1
ATOM 3130 C C . ASP B 1 202 ? -12.383 31.656 13.82 1 56.81 202 ASP B C 1
ATOM 3132 O O . ASP B 1 202 ? -12.922 32.125 12.812 1 56.81 202 ASP B O 1
ATOM 3136 N N . ARG B 1 203 ? -13.031 31.406 14.953 1 45.97 203 ARG B N 1
ATOM 3137 C CA . ARG B 1 203 ? -14.469 31.641 14.883 1 45.97 203 ARG B CA 1
ATOM 3138 C C . ARG B 1 203 ? -14.773 33.125 14.781 1 45.97 203 ARG B C 1
ATOM 3140 O O . ARG B 1 203 ? -14.078 33.938 15.375 1 45.97 203 ARG B O 1
#